Protein AF-A0A2R6PVJ3-F1 (afdb_monomer)

pLDDT: mean 70.74, std 14.56, range [31.2, 94.69]

Radius of gyration: 42.16 Å; Cα contacts (8 Å, |Δi|>4): 723; chains: 1; bounding box: 105×48×119 Å

Nearest PDB structures (foldseek):
  7abh-assembly1_u  TM=2.058E-01  e=2.935E-03  Homo sapiens
  7rdr-assembly1_A  TM=1.373E-01  e=9.254E-03  unidentified
  7z8s-assembly1_E  TM=1.487E-01  e=1.603E-01  Thermochaetoides thermophila
  2jkr-assembly1_B  TM=1.780E-01  e=6.552E-01  Homo sapiens

Secondary structure (DSSP, 8-state):
---------HHHHHHHHHHHS--SS--PPPHHHHHHHHHHHHH-HHHHHHHHHTS---S-HHHHHHHHHHHHHHHHTTS-HHHHHHHHHHHHHH-TTT--TTS--TT--SHHHHHHHHTTTS-HHHHHHHHHHHHHHHHHHHTTS---PPPHHHHHHHHHHHT-HHHHHHHHHHHHHTT-S-HHHHHHHHHHHHHHH-GGG--SS-TTSPPB-TTS-HHHHHHHHHHHHHHHHHHHHHGGG---PPPHHHHHHHHHHH-B-SSPPPHHHHHHHHHHHHH-HHHHHHHHHHT---SSHHHHHHHHHHHHHHHHTTS-HHHHHHHHHHHHHHSTTT--TT----TT-HHHHHHHTTTT--THHHHHHHHHHHHH-S--S---HHHHHHHHHHHHHHHHH-TT-HHHHHHHHHHHHHTTT-HHHHHHHHHHHHHHHHTS---SS---S--B-TTS-HHHHHHHHHHHHHHHHT--SS--SS--HHHHHHHHHHT-B-SSPPPHHHHHHHHHHHHH---HHHHHHHHHT-TTS-GGGHHHHHHHHHHHHHTT-SS---HHHHHHHHHHHHHHHTPPTT----SSHHHHHHHTTTSHHHHHHHHHHHHHHHHHT--GGG---HHHHHHHHHHHHHHHT-TTS--SHHHHHHHHHHHHHHHHHHHHHHHTT-THHHHHHHHHHHTT--TT-

Foldseek 3Di:
DDDPLPDDDVVLLVVLLVQLQDDPDQDARDPVSLVSLLVVCVSPVPVSLLSLLQHDFDLLQLVRQVSSLSSCLVSLVVDAQVSLFVSVVSNQVSHPNNDDPPDPPPDDPASLVVLQVCVVSYPLLRSLLSLVVNQLVVVVVCVVDPDPDRDPSLVSLLSSVLRDLVNLLSNLVSVLPVVRVDPLVSLVSLVSNQCSQPVPFDPDPDLQAQAANARPDLSNLQSLLLSLLSSLVVVLVVCPPPDDDDDVSNLSSLSSQLHDYPHDRDPSSLVSLLSCCVVPVQVSLLSLQLRQPDPLLQSSQQSNCVSCLSNLLVDQLVSNQNSVQNSQCNHPPLDDPVDDDDPPQLLVSCLVRVVSHYLCVLVSLLSNLVSCPPVPDDVDVVSLVSSLNSVLNSLLNDPVCPSVLPVLVVVLVVCLVPLLSLQLSLQSNVCSQVVDPQDSWDQQAQAAPARDDLSNLQSSLLSLLSSLVPDDLDDDPDPDRSVLSSLSSLLHDYPYDRDPSSLQSNLVVLVSDPCVLSVLRRLLVHPPDQLQCSLVSLLSSQVSVVVRDPDHCALVNLLVSLLVCCVPPPDDPPDDFDSALLRSCLSRVVPPSSSSSLSNSLSNCVVNVDDLVVCPPPRNVLSSLLSNLSNVLPVPRQDDPVSVVSVVVSVVCVVVNVVVCVVVVPCSNVVSVVVCVVVVRPPPD

Solvent-accessible surface area (backbone atoms only — not comparable to full-atom values): 39124 Å² total; per-residue (Å²): 132,86,84,75,80,73,77,87,52,70,66,58,54,53,48,52,41,56,69,66,66,67,61,104,56,98,66,83,74,52,72,66,56,52,51,49,52,37,53,42,41,75,73,39,44,69,63,48,43,55,46,62,18,66,47,88,67,64,86,55,52,43,62,42,47,38,51,54,50,57,70,41,48,74,48,57,73,75,52,56,58,69,56,50,46,50,45,56,44,47,38,51,76,50,32,77,77,74,57,60,97,85,59,96,64,94,74,74,89,47,58,28,58,52,38,44,76,40,46,88,53,48,42,33,82,58,51,29,49,55,55,48,52,40,44,53,52,54,53,70,70,47,76,84,56,96,63,93,68,73,59,70,59,50,56,36,50,37,55,20,35,49,77,32,53,69,41,37,38,30,34,44,52,39,57,68,66,64,71,61,89,56,68,52,57,60,44,54,54,50,52,49,33,50,42,69,49,31,62,94,75,62,84,67,97,66,76,66,48,49,44,67,41,78,70,57,50,72,67,40,48,46,40,51,32,46,37,49,18,51,57,49,39,55,54,55,63,70,40,76,83,55,100,67,82,86,53,69,51,56,52,41,44,49,26,56,65,64,32,48,54,92,64,82,79,49,71,55,30,50,50,28,50,32,50,43,44,69,76,40,36,56,64,48,22,35,50,55,11,56,17,37,76,49,90,54,48,32,61,46,48,30,51,48,51,61,69,40,43,74,40,49,69,75,49,56,61,61,54,38,51,48,24,56,41,35,24,52,58,39,18,55,88,72,47,55,98,84,57,88,74,57,90,81,48,47,40,57,51,49,61,78,43,55,90,52,58,32,85,54,51,35,56,50,45,48,53,46,55,53,68,53,49,76,78,88,67,81,89,52,69,68,63,56,52,34,48,45,43,49,54,23,32,30,57,63,54,41,93,79,41,63,61,54,51,58,50,49,58,58,53,42,63,74,29,58,95,37,46,58,59,37,41,30,44,52,36,46,42,51,27,43,70,63,78,46,97,59,67,63,63,72,60,62,46,53,46,80,50,59,84,51,54,68,50,52,48,45,41,54,36,42,49,36,26,52,58,56,62,73,65,65,97,70,86,60,101,62,78,52,58,45,60,56,30,29,51,34,55,68,57,34,42,50,86,62,79,80,48,71,67,24,51,53,40,51,32,55,48,58,75,69,50,87,62,60,63,60,57,53,48,22,58,60,51,48,82,89,58,66,70,78,53,48,48,67,49,49,41,54,46,51,51,55,49,58,79,49,41,92,78,64,84,46,58,68,58,54,49,53,49,46,45,52,48,42,59,69,78,68,50,57,95,86,68,90,60,61,93,50,62,29,41,45,41,61,77,38,58,88,38,73,64,46,52,44,46,49,41,49,50,52,42,42,48,64,67,66,62,67,54,78,86,74,53,85,62,64,61,63,58,50,26,48,50,45,36,49,50,65,54,64,74,40,89,86,66,62,86,44,79,67,40,49,55,52,47,50,47,53,49,47,52,49,52,53,51,51,52,52,35,62,73,67,69,43,67,62,60,58,54,49,51,50,58,42,54,76,69,72,59,75,88,76,122

Organism: NCBI:txid98765

Mean predicted aligned error: 17.52 Å

Sequence (685 aa):
MPSQVAKWEKWVSDAIIILLSFHDVPRPLSEVARKALRSCMDCSAEETLTIIASCHWPKDIPESLSHIFEILSDSFKLLDGEAVEHCISAVVQNHPGFCDDDSDHVRYHDLADILRIHSKQFPNNIIAPLILRHVVKHDSEQHQSPSGMLSTDIATVVRAVGDSDDFLEACLRNLSHNKLKDPSIIIKFTMQIIRNRAPEHMSSDSPSDIPKLDTISSAAWKAISDNIALVLIRKMEERKEESIAWEEWMKDAISIIIGFCDFPLPSRAEHALQLCMAIEPIVTSETIGMRNKLADVRQGLSHIFGRLQPSLTRLKPEFILRSIFTVLQTTSGLCNDNCKHGFPNLQELLRSHAQILPDVLPRVLMEQICRAYPWRGDPNHDTMSFYVQLISAAGVTDPDDKFLRVVVPDVLEQCKDKPTESMRLLLTLIQSCQKRNIPLSGLKHIINLRNVSIHVWEAIMNGAADILSGVTREGNDKQEQWAKDALIVLFSISYHRVPTKANSVLRRCIRSLNDWEFILEAMLSLKAIPMHLVCRRYLNVFERIRRVSSLRPRFNDVAQYCITFIKRDVCKPGCKHGSQLGDILSAHLLHTSCHRVVHLLVVSAKLDDISLSEIGHASILAEVLYAICSVISAPDWFASDWDRDLLAFSRSIFMATYFECAIAGVPILHYIYINLNLNGKTNVL

Structure (mmCIF, N/CA/C/O backbone):
data_AF-A0A2R6PVJ3-F1
#
_entry.id   AF-A0A2R6PVJ3-F1
#
loop_
_atom_site.group_PDB
_atom_site.id
_atom_site.type_symbol
_atom_site.label_atom_id
_atom_site.label_alt_id
_atom_site.label_comp_id
_atom_site.label_asym_id
_atom_site.label_entity_id
_atom_site.label_seq_id
_atom_site.pdbx_PDB_ins_code
_atom_site.Cartn_x
_atom_site.Cartn_y
_atom_site.Cartn_z
_atom_site.occupancy
_atom_site.B_iso_or_equiv
_atom_site.auth_seq_id
_atom_site.auth_comp_id
_atom_site.auth_asym_id
_atom_site.auth_atom_id
_atom_site.pdbx_PDB_model_num
ATOM 1 N N . MET A 1 1 ? -30.161 21.530 60.101 1.00 31.53 1 MET A N 1
ATOM 2 C CA . MET A 1 1 ? -31.167 21.013 61.055 1.00 31.53 1 MET A CA 1
ATOM 3 C C . MET A 1 1 ? -30.552 19.825 61.777 1.00 31.53 1 MET A C 1
ATOM 5 O O . MET A 1 1 ? -29.837 19.088 61.112 1.00 31.53 1 MET A O 1
ATOM 9 N N . PRO A 1 2 ? -30.732 19.675 63.098 1.00 31.28 2 PRO A N 1
ATOM 10 C CA . PRO A 1 2 ? -30.128 18.576 63.844 1.00 31.28 2 PRO A CA 1
ATOM 11 C C . PRO A 1 2 ? -30.808 17.248 63.483 1.00 31.28 2 PRO A C 1
ATOM 13 O O . PRO A 1 2 ? -32.034 17.155 63.460 1.00 31.28 2 PRO A O 1
ATOM 16 N N . SER A 1 3 ? -29.986 16.248 63.171 1.00 34.22 3 SER A N 1
ATOM 17 C CA . SER A 1 3 ? -30.340 14.884 62.790 1.00 34.22 3 SER A CA 1
ATOM 18 C C . SER A 1 3 ? -30.925 14.106 63.972 1.00 34.22 3 SER A C 1
ATOM 20 O O . SER A 1 3 ? -30.204 13.537 64.790 1.00 34.22 3 SER A O 1
ATOM 22 N N . GLN A 1 4 ? -32.253 14.046 64.055 1.00 37.09 4 GLN A N 1
ATOM 23 C CA . GLN A 1 4 ? -32.904 12.905 64.692 1.00 37.09 4 GLN A CA 1
ATOM 24 C C . GLN A 1 4 ? -32.817 11.738 63.707 1.00 37.09 4 GLN A C 1
ATOM 26 O O . GLN A 1 4 ? -33.537 11.718 62.713 1.00 37.09 4 GLN A O 1
ATOM 31 N N . VAL A 1 5 ? -31.915 10.790 63.963 1.00 40.31 5 VAL A N 1
ATOM 32 C CA . VAL A 1 5 ? -31.974 9.467 63.331 1.00 40.31 5 VAL A CA 1
ATOM 33 C C . VAL A 1 5 ? -33.271 8.835 63.828 1.00 40.31 5 VAL A C 1
ATOM 35 O O . VAL A 1 5 ? -33.373 8.448 64.995 1.00 40.31 5 VAL A O 1
ATOM 38 N N . ALA A 1 6 ? -34.309 8.861 62.992 1.00 49.53 6 ALA A N 1
ATOM 39 C CA . ALA A 1 6 ? -35.572 8.210 63.292 1.00 49.53 6 ALA A CA 1
ATOM 40 C C . ALA A 1 6 ? -35.282 6.724 63.518 1.00 49.53 6 ALA A C 1
ATOM 42 O O . ALA A 1 6 ? -34.668 6.072 62.679 1.00 49.53 6 ALA A O 1
ATOM 43 N N . LYS A 1 7 ? -35.670 6.206 64.685 1.00 55.56 7 LYS A N 1
ATOM 44 C CA . LYS A 1 7 ? -35.554 4.782 65.000 1.00 55.56 7 LYS A CA 1
ATOM 45 C C . LYS A 1 7 ? -36.329 4.008 63.935 1.00 55.56 7 LYS A C 1
ATOM 47 O O . LYS A 1 7 ? -37.516 4.268 63.767 1.00 55.56 7 LYS A O 1
ATOM 52 N N . TRP A 1 8 ? -35.674 3.088 63.236 1.00 69.69 8 TRP A N 1
ATOM 53 C CA . TRP A 1 8 ? -36.329 2.243 62.247 1.00 69.69 8 TRP A CA 1
ATOM 54 C C . TRP A 1 8 ? -37.403 1.387 62.924 1.00 69.69 8 TRP A C 1
ATOM 56 O O . TRP A 1 8 ? -37.113 0.545 63.778 1.00 69.69 8 TRP A O 1
ATOM 66 N N . GLU A 1 9 ? -38.670 1.657 62.623 1.00 76.56 9 GLU A N 1
ATOM 67 C CA . GLU A 1 9 ? -39.790 0.983 63.271 1.00 76.56 9 GLU A CA 1
ATOM 68 C C . GLU A 1 9 ? -40.158 -0.288 62.500 1.00 76.56 9 GLU A C 1
ATOM 70 O O . GLU A 1 9 ? -40.256 -0.286 61.277 1.00 76.56 9 GLU A O 1
ATOM 75 N N . LYS A 1 10 ? -40.411 -1.387 63.220 1.00 77.00 10 LYS A N 1
ATOM 76 C CA . LYS A 1 10 ? -40.691 -2.715 62.643 1.00 77.00 10 LYS A CA 1
ATOM 77 C C . LYS A 1 10 ? -41.786 -2.714 61.563 1.00 77.00 10 LYS A C 1
ATOM 79 O O . LYS A 1 10 ? -41.689 -3.466 60.600 1.00 77.00 10 LYS A O 1
ATOM 84 N N . TRP A 1 11 ? -42.799 -1.855 61.693 1.00 79.62 11 TRP A N 1
ATOM 85 C CA . TRP A 1 11 ? -43.876 -1.758 60.703 1.00 79.62 11 TRP A CA 1
ATOM 86 C C . TRP A 1 11 ? -43.388 -1.246 59.340 1.00 79.62 11 TRP A C 1
ATOM 88 O O . TRP A 1 11 ? -43.996 -1.582 58.330 1.00 79.62 11 TRP A O 1
ATOM 98 N N . VAL A 1 12 ? -42.300 -0.463 59.294 1.00 77.50 12 VAL A N 1
ATOM 99 C CA . VAL A 1 12 ? -41.666 -0.013 58.044 1.00 77.50 12 VAL A CA 1
ATOM 100 C C . VAL A 1 12 ? -41.084 -1.219 57.316 1.00 77.50 12 VAL A C 1
ATOM 102 O O . VAL A 1 12 ? -41.306 -1.375 56.117 1.00 77.50 12 VAL A O 1
ATOM 105 N N . SER A 1 13 ? -40.424 -2.119 58.049 1.00 75.50 13 SER A N 1
ATOM 106 C CA . SER A 1 13 ? -39.926 -3.382 57.502 1.00 75.50 13 SER A CA 1
ATOM 107 C C . SER A 1 13 ? -41.052 -4.267 56.983 1.00 75.50 13 SER A C 1
ATOM 109 O O . SER A 1 13 ? -40.991 -4.724 55.845 1.00 75.50 13 SER A O 1
ATOM 111 N N . ASP A 1 14 ? -42.112 -4.445 57.772 1.00 76.44 14 ASP A N 1
ATOM 112 C CA . ASP A 1 14 ? -43.273 -5.238 57.363 1.00 76.44 14 ASP A CA 1
ATOM 113 C C . ASP A 1 14 ? -43.958 -4.625 56.124 1.00 76.44 14 ASP A C 1
ATOM 115 O O . ASP A 1 14 ? -44.363 -5.346 55.214 1.00 76.44 14 ASP A O 1
ATOM 119 N N . ALA A 1 15 ? -44.038 -3.293 56.035 1.00 77.75 15 ALA A N 1
ATOM 120 C CA . ALA A 1 15 ? -44.601 -2.590 54.885 1.00 77.75 15 ALA A CA 1
ATOM 121 C C . ALA A 1 15 ? -43.747 -2.747 53.618 1.00 77.75 15 ALA A C 1
ATOM 123 O O . ALA A 1 15 ? -44.306 -2.974 52.548 1.00 77.75 15 ALA A O 1
ATOM 124 N N . ILE A 1 16 ? -42.415 -2.668 53.724 1.00 74.38 16 ILE A N 1
ATOM 125 C CA . ILE A 1 16 ? -41.496 -2.931 52.604 1.00 74.38 16 ILE A CA 1
ATOM 126 C C . ILE A 1 16 ? -41.661 -4.372 52.120 1.00 74.38 16 ILE A C 1
ATOM 128 O O . ILE A 1 16 ? -41.838 -4.589 50.923 1.00 74.38 16 ILE A O 1
ATOM 132 N N . ILE A 1 17 ? -41.684 -5.340 53.041 1.00 73.12 17 ILE A N 1
ATOM 133 C CA . ILE A 1 17 ? -41.904 -6.751 52.708 1.00 73.12 17 ILE A CA 1
ATOM 134 C C . ILE A 1 17 ? -43.236 -6.900 51.979 1.00 73.12 17 ILE A C 1
ATOM 136 O O . ILE A 1 17 ? -43.260 -7.467 50.897 1.00 73.12 17 ILE A O 1
ATOM 140 N N . ILE A 1 18 ? -44.334 -6.340 52.491 1.00 72.88 18 ILE A N 1
ATOM 141 C CA . ILE A 1 18 ? -45.651 -6.418 51.839 1.00 72.88 18 ILE A CA 1
ATOM 142 C C . ILE A 1 18 ? -45.632 -5.778 50.445 1.00 72.88 18 ILE A C 1
ATOM 144 O O . ILE A 1 18 ? -46.196 -6.343 49.513 1.00 72.88 18 ILE A O 1
ATOM 148 N N . LEU A 1 19 ? -44.974 -4.629 50.277 1.00 70.62 19 LEU A N 1
ATOM 149 C CA . LEU A 1 19 ? -44.861 -3.952 48.981 1.00 70.62 19 LEU A CA 1
ATOM 150 C C . LEU A 1 19 ? -44.101 -4.784 47.938 1.00 70.62 19 LEU A C 1
ATOM 152 O O . LEU A 1 19 ? -44.368 -4.630 46.749 1.00 70.62 19 LEU A O 1
ATOM 156 N N . LEU A 1 20 ? -43.182 -5.645 48.380 1.00 68.00 20 LEU A N 1
ATOM 157 C CA . LEU A 1 20 ? -42.329 -6.479 47.529 1.00 68.00 20 LEU A CA 1
ATOM 158 C C . LEU A 1 20 ? -42.817 -7.933 47.404 1.00 68.00 20 LEU A C 1
ATOM 160 O O . LEU A 1 20 ? -42.495 -8.602 46.431 1.00 68.00 20 LEU A O 1
ATOM 164 N N . SER A 1 21 ? -43.624 -8.415 48.355 1.00 63.06 21 SER A N 1
ATOM 165 C CA . SER A 1 21 ? -44.117 -9.804 48.434 1.00 63.06 21 SER A CA 1
ATOM 166 C C . SER A 1 21 ? -45.292 -10.096 47.497 1.00 63.06 21 SER A C 1
ATOM 168 O O . SER A 1 21 ? -45.745 -11.235 47.407 1.00 63.06 21 SER A O 1
ATOM 170 N N . PHE A 1 22 ? -45.822 -9.086 46.807 1.00 51.44 22 PHE A N 1
ATOM 171 C CA . PHE A 1 22 ? -46.859 -9.271 45.800 1.00 51.44 22 PHE A CA 1
ATOM 172 C C . PHE A 1 22 ? -46.221 -9.226 44.414 1.00 51.44 22 PHE A C 1
ATOM 174 O O . PHE A 1 22 ? -45.950 -8.142 43.913 1.00 51.44 22 PHE A O 1
ATOM 181 N N . HIS A 1 23 ? -46.013 -10.389 43.789 1.00 50.25 23 HIS A N 1
ATOM 182 C CA . HIS A 1 23 ? -46.689 -10.768 42.542 1.00 50.25 23 HIS A CA 1
ATOM 183 C C . HIS A 1 23 ? -46.014 -11.976 41.855 1.00 50.25 23 HIS A C 1
ATOM 185 O O . HIS A 1 23 ? -44.868 -11.895 41.435 1.00 50.25 23 HIS A O 1
ATOM 191 N N . ASP A 1 24 ? -46.796 -13.025 41.567 1.00 44.06 24 ASP A N 1
ATOM 192 C CA . ASP A 1 24 ? -46.465 -14.090 40.592 1.00 44.06 24 ASP A CA 1
ATOM 193 C C . ASP A 1 24 ? -46.404 -13.582 39.127 1.00 44.06 24 ASP A C 1
ATOM 195 O O . ASP A 1 24 ? -46.290 -14.361 38.183 1.00 44.06 24 ASP A O 1
ATOM 199 N N . VAL A 1 25 ? -46.545 -12.268 38.906 1.00 44.53 25 VAL A N 1
ATOM 200 C CA . VAL A 1 25 ? -46.513 -11.609 37.594 1.00 44.53 25 VAL A CA 1
ATOM 201 C C . VAL A 1 25 ? -45.829 -10.248 37.751 1.00 44.53 25 VAL A C 1
ATOM 203 O O . VAL A 1 25 ? -46.366 -9.406 38.472 1.00 44.53 25 VAL A O 1
ATOM 206 N N . PRO A 1 26 ? -44.718 -9.959 37.057 1.00 51.25 26 PRO A N 1
ATOM 207 C CA . PRO A 1 26 ? -44.005 -8.697 37.214 1.00 51.25 26 PRO A CA 1
ATOM 208 C C . PRO A 1 26 ? -44.908 -7.541 36.767 1.00 51.25 26 PRO A C 1
ATOM 210 O O . PRO A 1 26 ? -45.133 -7.311 35.578 1.00 51.25 26 PRO A O 1
ATOM 213 N N . ARG A 1 27 ? -45.479 -6.813 37.731 1.00 54.78 27 ARG A N 1
ATOM 214 C CA . ARG A 1 27 ? -46.152 -5.535 37.491 1.00 54.78 27 ARG A CA 1
ATOM 215 C C . ARG A 1 27 ? -45.259 -4.425 38.033 1.00 54.78 27 ARG A C 1
ATOM 217 O O . ARG A 1 27 ? -44.761 -4.551 39.148 1.00 54.78 27 ARG A O 1
ATOM 224 N N . PRO A 1 28 ? -45.063 -3.326 37.288 1.00 56.66 28 PRO A N 1
ATOM 225 C CA . PRO A 1 28 ? -44.316 -2.190 37.804 1.00 56.66 28 PRO A CA 1
ATOM 226 C C . PRO A 1 28 ? -45.012 -1.638 39.053 1.00 56.66 28 PRO A C 1
ATOM 228 O O . PRO A 1 28 ? -46.231 -1.443 39.060 1.00 56.66 28 PRO A O 1
ATOM 231 N N . LEU A 1 29 ? -44.234 -1.375 40.106 1.00 63.34 29 LEU A N 1
ATOM 232 C CA . LEU A 1 29 ? -44.737 -0.769 41.337 1.00 63.34 29 LEU A CA 1
ATOM 233 C C . LEU A 1 29 ? -45.501 0.526 41.041 1.00 63.34 29 LEU A C 1
ATOM 235 O O . LEU A 1 29 ? -45.068 1.370 40.240 1.00 63.34 29 LEU A O 1
ATOM 239 N N . SER A 1 30 ? -46.615 0.714 41.754 1.00 70.56 30 SER A N 1
ATOM 240 C CA . SER A 1 30 ? -47.356 1.974 41.714 1.00 70.56 30 SER A CA 1
ATOM 241 C C . SER A 1 30 ? -46.437 3.151 42.063 1.00 70.56 30 SER A C 1
ATOM 243 O O . SER A 1 30 ? -45.495 3.020 42.845 1.00 70.56 30 SER A O 1
ATOM 245 N N . GLU A 1 31 ? -46.716 4.329 41.505 1.00 65.25 31 GLU A N 1
ATOM 246 C CA . GLU A 1 31 ? -45.951 5.553 41.797 1.00 65.25 31 GLU A CA 1
ATOM 247 C C . GLU A 1 31 ? -45.896 5.858 43.306 1.00 65.25 31 GLU A C 1
ATOM 249 O O . GLU A 1 31 ? -44.899 6.366 43.812 1.00 65.25 31 GLU A O 1
ATOM 254 N N . VAL A 1 32 ? -46.953 5.497 44.041 1.00 71.56 32 VAL A N 1
ATOM 255 C CA . VAL A 1 32 ? -47.035 5.653 45.499 1.00 71.56 32 VAL A CA 1
ATOM 256 C C . VAL A 1 32 ? -46.064 4.711 46.209 1.00 71.56 32 VAL A C 1
ATOM 258 O O . VAL A 1 32 ? -45.323 5.153 47.082 1.00 71.56 32 VAL A O 1
ATOM 261 N N . ALA A 1 33 ? -46.012 3.442 45.800 1.00 70.12 33 ALA A N 1
ATOM 262 C CA . ALA A 1 33 ? -45.075 2.468 46.354 1.00 70.12 33 ALA A CA 1
ATOM 263 C C . ALA A 1 33 ? -43.615 2.831 46.041 1.00 70.12 33 ALA A C 1
ATOM 265 O O . ALA A 1 33 ? -42.765 2.761 46.925 1.00 70.12 33 ALA A O 1
ATOM 266 N N . ARG A 1 34 ? -43.331 3.311 44.820 1.00 66.62 34 ARG A N 1
ATOM 267 C CA . ARG A 1 34 ? -41.997 3.818 44.450 1.00 66.62 34 ARG A CA 1
ATOM 268 C C . ARG A 1 34 ? -41.584 5.021 45.299 1.00 66.62 34 ARG A C 1
ATOM 270 O O . ARG A 1 34 ? -40.443 5.080 45.745 1.00 66.62 34 ARG A O 1
ATOM 277 N N . LYS A 1 35 ? -42.498 5.958 45.576 1.00 69.69 35 LYS A N 1
ATOM 278 C CA . LYS A 1 35 ? -42.229 7.089 46.484 1.00 69.69 35 LYS A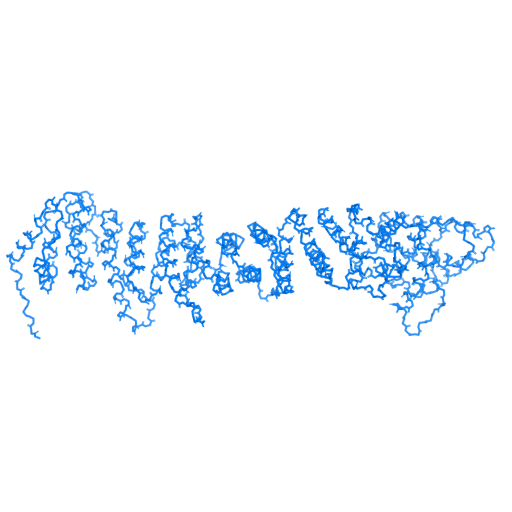 CA 1
ATOM 279 C C . LYS A 1 35 ? -42.013 6.650 47.930 1.00 69.69 35 LYS A C 1
ATOM 281 O O . LYS A 1 35 ? -41.118 7.185 48.570 1.00 69.69 35 LYS A O 1
ATOM 286 N N . ALA A 1 36 ? -42.787 5.685 48.424 1.00 74.06 36 ALA A N 1
ATOM 287 C CA . ALA A 1 36 ? -42.627 5.154 49.776 1.00 74.06 36 ALA A CA 1
ATOM 288 C C . ALA A 1 36 ? -41.264 4.469 49.950 1.00 74.06 36 ALA A C 1
ATOM 290 O O . ALA A 1 36 ? -40.522 4.820 50.860 1.00 74.06 36 ALA A O 1
ATOM 291 N N . LEU A 1 37 ? -40.890 3.582 49.019 1.00 70.94 37 LEU A N 1
ATOM 292 C CA . LEU A 1 37 ? -39.567 2.953 48.997 1.00 70.94 37 LEU A CA 1
ATOM 293 C C . LEU A 1 37 ? -38.446 3.987 48.885 1.00 70.94 37 LEU A C 1
ATOM 295 O O . LEU A 1 37 ? -37.437 3.862 49.568 1.00 70.94 37 LEU A O 1
ATOM 299 N N . ARG A 1 38 ? -38.627 5.039 48.078 1.00 68.19 38 ARG A N 1
ATOM 300 C CA . ARG A 1 38 ? -37.664 6.143 47.997 1.00 68.19 38 ARG A CA 1
ATOM 301 C C . ARG A 1 38 ? -37.495 6.851 49.342 1.00 68.19 38 ARG A C 1
ATOM 303 O O . ARG A 1 38 ? -36.370 7.027 49.777 1.00 68.19 38 ARG A O 1
ATOM 310 N N . SER A 1 39 ? -38.587 7.199 50.020 1.00 73.19 39 SER A N 1
ATOM 311 C CA . SER A 1 39 ? -38.513 7.818 51.348 1.00 73.19 39 SER A CA 1
ATOM 312 C C . SER A 1 39 ? -37.879 6.897 52.394 1.00 73.19 39 SER A C 1
ATOM 314 O O . SER A 1 39 ? -37.143 7.381 53.244 1.00 73.19 39 SER A O 1
ATOM 316 N N . CYS A 1 40 ? -38.105 5.583 52.316 1.00 76.31 40 CYS A N 1
ATOM 317 C CA . CYS A 1 40 ? -37.413 4.601 53.153 1.00 76.31 40 CYS A CA 1
ATOM 318 C C . CYS A 1 40 ? -35.897 4.599 52.895 1.00 76.31 40 CYS A C 1
ATOM 320 O O . CYS A 1 40 ? -35.125 4.698 53.847 1.00 76.31 40 CYS A O 1
ATOM 322 N N . MET A 1 41 ? -35.482 4.584 51.623 1.00 70.56 41 MET A N 1
ATOM 323 C CA . MET A 1 41 ? -34.072 4.669 51.226 1.00 70.56 41 MET A CA 1
ATOM 324 C C . MET A 1 41 ? -33.411 5.984 51.671 1.00 70.56 41 MET A C 1
ATOM 326 O O . MET A 1 41 ? -32.267 5.959 52.112 1.00 70.56 41 MET A O 1
ATOM 330 N N . ASP A 1 42 ? -34.132 7.110 51.605 1.00 67.75 42 ASP A N 1
ATOM 331 C CA . ASP A 1 42 ? -33.655 8.418 52.081 1.00 67.75 42 ASP A CA 1
ATOM 332 C C . ASP A 1 42 ? -33.506 8.459 53.618 1.00 67.75 42 ASP A C 1
ATOM 334 O O . ASP A 1 42 ? -32.692 9.218 54.144 1.00 67.75 42 ASP A O 1
ATOM 338 N N . CYS A 1 43 ? -34.298 7.665 54.350 1.00 74.69 43 CYS A N 1
ATOM 339 C CA . CYS A 1 43 ? -34.222 7.564 55.809 1.00 74.69 43 CYS A CA 1
ATOM 340 C C . CYS A 1 43 ? -33.101 6.630 56.283 1.00 74.69 43 CYS A C 1
ATOM 342 O O . CYS A 1 43 ? -32.371 6.988 57.204 1.00 74.69 43 CYS A O 1
ATOM 344 N N . SER A 1 44 ? -32.995 5.437 55.694 1.00 74.38 44 SER A N 1
ATOM 345 C CA . SER A 1 44 ? -31.962 4.445 56.010 1.00 74.38 44 SER A CA 1
ATOM 346 C C . SER A 1 44 ? -31.832 3.453 54.857 1.00 74.38 44 SER A C 1
ATOM 348 O O . SER A 1 44 ? -32.605 2.496 54.737 1.00 74.38 44 SER A O 1
ATOM 350 N N . ALA A 1 45 ? -30.861 3.696 53.975 1.00 66.50 45 ALA A N 1
ATOM 351 C CA . ALA A 1 45 ? -30.591 2.823 52.839 1.00 66.50 45 ALA A CA 1
ATOM 352 C C . ALA A 1 45 ? -30.240 1.402 53.312 1.00 66.50 45 ALA A C 1
ATOM 354 O O . ALA A 1 45 ? -30.867 0.446 52.869 1.00 66.50 45 ALA A O 1
ATOM 355 N N . GLU A 1 46 ? -29.309 1.268 54.259 1.00 65.88 46 GLU A N 1
ATOM 356 C CA . GLU A 1 46 ? -28.812 -0.017 54.774 1.00 65.88 46 GLU A CA 1
ATOM 357 C C . GLU A 1 46 ? -29.935 -0.916 55.325 1.00 65.88 46 GLU A C 1
ATOM 359 O O . GLU A 1 46 ? -30.060 -2.079 54.928 1.00 65.88 46 GLU A O 1
ATOM 364 N N . GLU A 1 47 ? -30.813 -0.374 56.177 1.00 72.38 47 GLU A N 1
ATOM 365 C CA . GLU A 1 47 ? -31.928 -1.140 56.748 1.00 72.38 47 GLU A CA 1
ATOM 366 C C . GLU A 1 47 ? -32.958 -1.502 55.673 1.00 72.38 47 GLU A C 1
ATOM 368 O O . GLU A 1 47 ? -33.350 -2.666 55.573 1.00 72.38 47 GLU A O 1
ATOM 373 N N . THR A 1 48 ? -33.341 -0.545 54.815 1.00 73.81 48 THR A N 1
ATOM 374 C CA . THR A 1 48 ? -34.279 -0.784 53.701 1.00 73.81 48 THR A CA 1
ATOM 375 C C . THR A 1 48 ? -33.795 -1.925 52.806 1.00 73.81 48 THR A C 1
ATOM 377 O O . THR A 1 48 ? -34.572 -2.809 52.444 1.00 73.81 48 THR A O 1
ATOM 380 N N . LEU A 1 49 ? -32.504 -1.933 52.472 1.00 66.69 49 LEU A N 1
ATOM 381 C CA . LEU A 1 49 ? -31.884 -2.929 51.600 1.00 66.69 49 LEU A CA 1
ATOM 382 C C . LEU A 1 49 ? -31.770 -4.292 52.260 1.00 66.69 49 LEU A C 1
ATOM 384 O O . LEU A 1 49 ? -32.056 -5.289 51.609 1.00 66.69 49 LEU A O 1
ATOM 388 N N . THR A 1 50 ? -31.417 -4.344 53.543 1.00 67.94 50 THR A N 1
ATOM 389 C CA . THR A 1 50 ? -31.392 -5.597 54.312 1.00 67.94 50 THR A CA 1
ATOM 390 C C . THR A 1 50 ? -32.777 -6.258 54.318 1.00 67.94 50 THR A C 1
ATOM 392 O O . THR A 1 50 ? -32.913 -7.479 54.211 1.00 67.94 50 THR A O 1
ATOM 395 N N . ILE A 1 51 ? -33.838 -5.448 54.374 1.00 74.56 51 ILE A N 1
ATOM 396 C CA . ILE A 1 51 ? -35.225 -5.923 54.323 1.00 74.56 51 ILE A CA 1
ATOM 397 C C . ILE A 1 51 ? -35.601 -6.396 52.914 1.00 74.56 51 ILE A C 1
ATOM 399 O O . ILE A 1 51 ? -36.182 -7.468 52.767 1.00 74.56 51 ILE A O 1
ATOM 403 N N . ILE A 1 52 ? -35.233 -5.649 51.869 1.00 70.94 52 ILE A N 1
ATOM 404 C CA . ILE A 1 52 ? -35.428 -6.077 50.472 1.00 70.94 52 ILE A CA 1
ATOM 405 C C . ILE A 1 52 ? -34.714 -7.412 50.217 1.00 70.94 52 ILE A C 1
ATOM 407 O O . ILE A 1 52 ? -35.282 -8.332 49.630 1.00 70.94 52 ILE A O 1
ATOM 411 N N . ALA A 1 53 ? -33.475 -7.530 50.684 1.00 61.12 53 ALA A N 1
ATOM 412 C CA . ALA A 1 53 ? -32.632 -8.692 50.464 1.00 61.12 53 ALA A CA 1
ATOM 413 C C . ALA A 1 53 ? -33.131 -9.941 51.218 1.00 61.12 53 ALA A C 1
ATOM 415 O O . ALA A 1 53 ? -32.905 -11.055 50.761 1.00 61.12 53 ALA A O 1
ATOM 416 N N . SER A 1 54 ? -33.866 -9.761 52.323 1.00 65.75 54 SER A N 1
ATOM 417 C CA . SER A 1 54 ? -34.480 -10.846 53.107 1.00 65.75 54 SER A CA 1
ATOM 418 C C . SER A 1 54 ? -35.902 -11.229 52.667 1.00 65.75 54 SER A C 1
ATOM 420 O O . SER A 1 54 ? -36.495 -12.156 53.230 1.00 65.75 54 SER A O 1
ATOM 422 N N . CYS A 1 55 ? -36.467 -10.556 51.657 1.00 68.12 55 CYS A N 1
ATOM 423 C CA . CYS A 1 55 ? -37.760 -10.934 51.087 1.00 68.12 55 CYS A CA 1
ATOM 424 C C . CYS A 1 55 ? -37.692 -12.318 50.410 1.00 68.12 55 CYS A C 1
ATOM 426 O O . CYS A 1 55 ? -36.667 -12.718 49.861 1.00 68.12 55 CYS A O 1
ATOM 428 N N . HIS A 1 56 ? -38.796 -13.072 50.448 1.00 60.69 56 HIS A N 1
ATOM 429 C CA . HIS A 1 56 ? -38.898 -14.348 49.735 1.00 60.69 56 HIS A CA 1
ATOM 430 C C . HIS A 1 56 ? -39.114 -14.098 48.242 1.00 60.69 56 HIS A C 1
ATOM 432 O O . HIS A 1 56 ? -40.186 -13.652 47.835 1.00 60.69 56 HIS A O 1
ATOM 438 N N . TRP A 1 57 ? -38.103 -14.417 47.439 1.00 63.66 57 TRP A N 1
ATOM 439 C CA . TRP A 1 57 ? -38.128 -14.243 45.990 1.00 63.66 57 TRP A CA 1
ATOM 440 C C . TRP A 1 57 ? -38.408 -15.570 45.259 1.00 63.66 57 TRP A C 1
ATOM 442 O O . TRP A 1 57 ? -38.075 -16.642 45.778 1.00 63.66 57 TRP A O 1
ATOM 452 N N . PRO A 1 58 ? -39.021 -15.534 44.061 1.00 60.16 58 PRO A N 1
ATOM 453 C CA . PRO A 1 58 ? -39.186 -16.709 43.206 1.00 60.16 58 PRO A CA 1
ATOM 454 C C . PRO A 1 58 ? -37.862 -17.447 42.951 1.00 60.16 58 PRO A C 1
ATOM 456 O O . PRO A 1 58 ? -36.799 -16.832 42.868 1.00 60.16 58 PRO A O 1
ATOM 459 N N . LYS A 1 59 ? -37.932 -18.775 42.772 1.00 57.34 59 LYS A N 1
ATOM 460 C CA . LYS A 1 59 ? -36.753 -19.640 42.556 1.00 57.34 59 LYS A CA 1
ATOM 461 C C . LYS A 1 59 ? -35.971 -19.335 41.270 1.00 57.34 59 LYS A C 1
ATOM 463 O O . LYS A 1 59 ? -34.828 -19.770 41.165 1.00 57.34 59 LYS A O 1
ATOM 468 N N . ASP A 1 60 ? -36.564 -18.630 40.307 1.00 63.56 60 ASP A N 1
ATOM 469 C CA . ASP A 1 60 ? -35.875 -18.238 39.076 1.00 63.56 60 ASP A CA 1
ATOM 470 C C . ASP A 1 60 ? -35.042 -16.966 39.307 1.00 63.56 60 ASP A C 1
ATOM 472 O O . ASP A 1 60 ? -35.541 -15.839 39.306 1.00 63.56 60 ASP A O 1
ATOM 476 N N . ILE A 1 61 ? -33.756 -17.173 39.591 1.00 63.28 61 ILE A N 1
ATOM 477 C CA . ILE A 1 61 ? -32.813 -16.154 40.070 1.00 63.28 61 ILE A CA 1
ATOM 478 C C . ILE A 1 61 ? -32.718 -14.924 39.143 1.00 63.28 61 ILE A C 1
ATOM 480 O O . ILE A 1 61 ? -32.781 -13.802 39.655 1.00 63.28 61 ILE A O 1
ATOM 484 N N . PRO A 1 62 ? -32.592 -15.063 37.805 1.00 62.66 62 PRO A N 1
ATOM 485 C CA . PRO A 1 62 ? -32.421 -13.912 36.921 1.00 62.66 62 PRO A CA 1
ATOM 486 C C . PRO A 1 62 ? -33.679 -13.041 36.813 1.00 62.66 62 PRO A C 1
ATOM 488 O O . PRO A 1 62 ? -33.562 -11.816 36.743 1.00 62.66 62 PRO A O 1
ATOM 491 N N . GLU A 1 63 ? -34.881 -13.632 36.825 1.00 65.38 63 GLU A N 1
ATOM 492 C CA . GLU A 1 63 ? -36.146 -12.878 36.790 1.00 65.38 63 GLU A CA 1
ATOM 493 C C . GLU A 1 63 ? -36.390 -12.137 38.109 1.00 65.38 63 GLU A C 1
ATOM 495 O O . GLU A 1 63 ? -36.710 -10.945 38.095 1.00 65.38 63 GLU A O 1
ATOM 500 N N . SER A 1 64 ? -36.148 -12.803 39.243 1.00 65.94 64 SER A N 1
ATOM 501 C CA . SER A 1 64 ? -36.236 -12.204 40.579 1.00 65.94 64 SER A CA 1
ATOM 502 C C . SER A 1 64 ? -35.298 -11.005 40.723 1.00 65.94 64 SER A C 1
ATOM 504 O O . SER A 1 64 ? -35.728 -9.918 41.113 1.00 65.94 64 SER A O 1
ATOM 506 N N . LEU A 1 65 ? -34.029 -11.152 40.327 1.00 66.88 65 LEU A N 1
ATOM 507 C CA . LEU A 1 65 ? -33.084 -10.038 40.341 1.00 66.88 65 LEU A CA 1
ATOM 508 C C . LEU A 1 65 ? -33.465 -8.924 39.367 1.00 66.88 65 LEU A C 1
ATOM 510 O O . LEU A 1 65 ? -33.342 -7.751 39.721 1.00 66.88 65 LEU A O 1
ATOM 514 N N . SER A 1 66 ? -33.920 -9.262 38.155 1.00 69.06 66 SER A N 1
ATOM 515 C CA . SER A 1 66 ? -34.383 -8.261 37.183 1.00 69.06 66 SER A CA 1
ATOM 516 C C . SER A 1 66 ? -35.454 -7.379 37.803 1.00 69.06 66 SER A C 1
ATOM 518 O O . SER A 1 66 ? -35.354 -6.155 37.751 1.00 69.06 66 SER A O 1
ATOM 520 N N . HIS A 1 67 ? -36.426 -8.002 38.468 1.00 68.31 67 HIS A N 1
ATOM 521 C CA . HIS A 1 67 ? -37.526 -7.300 39.104 1.00 68.31 67 HIS A CA 1
ATOM 522 C C . HIS A 1 67 ? -37.064 -6.413 40.270 1.00 68.31 67 HIS A C 1
ATOM 524 O O . HIS A 1 67 ? -37.438 -5.241 40.328 1.00 68.31 67 HIS A O 1
ATOM 530 N N . ILE A 1 68 ? -36.200 -6.927 41.156 1.00 69.94 68 ILE A N 1
ATOM 531 C CA . ILE A 1 68 ? -35.635 -6.163 42.283 1.00 69.94 68 ILE A CA 1
ATOM 532 C C . ILE A 1 68 ? -34.873 -4.934 41.775 1.00 69.94 68 ILE A C 1
ATOM 534 O O . ILE A 1 68 ? -35.131 -3.810 42.209 1.00 69.94 68 ILE A O 1
ATOM 538 N N . PHE A 1 69 ? -33.948 -5.119 40.832 1.00 71.81 69 PHE A N 1
ATOM 539 C CA . PHE A 1 69 ? -33.131 -4.017 40.328 1.00 71.81 69 PHE A CA 1
ATOM 540 C C . PHE A 1 69 ? -33.936 -3.032 39.464 1.00 71.81 69 PHE A C 1
ATOM 542 O O . PHE A 1 69 ? -33.629 -1.840 39.474 1.00 71.81 69 PHE A O 1
ATOM 549 N N . GLU A 1 70 ? -34.991 -3.471 38.767 1.00 69.94 70 GLU A N 1
ATOM 550 C CA . GLU A 1 70 ? -35.950 -2.577 38.098 1.00 69.94 70 GLU A CA 1
ATOM 551 C C . GLU A 1 70 ? -36.707 -1.702 39.094 1.00 69.94 70 GLU A C 1
ATOM 553 O O . GLU A 1 70 ? -36.780 -0.484 38.915 1.00 69.94 70 GLU A O 1
ATOM 558 N N . ILE A 1 71 ? -37.233 -2.307 40.161 1.00 67.50 71 ILE A N 1
ATOM 559 C CA . ILE A 1 71 ? -37.938 -1.611 41.241 1.00 67.50 71 ILE A CA 1
ATOM 560 C C . ILE A 1 71 ? -37.045 -0.539 41.867 1.00 67.50 71 ILE A C 1
ATOM 562 O O . ILE A 1 71 ? -37.471 0.600 42.075 1.00 67.50 71 ILE A O 1
ATOM 566 N N . LEU A 1 72 ? -35.797 -0.904 42.148 1.00 68.62 72 LEU A N 1
ATOM 567 C CA . LEU A 1 72 ? -34.844 -0.040 42.830 1.00 68.62 72 LEU A CA 1
ATOM 568 C C . LEU A 1 72 ? -34.141 0.946 41.891 1.00 68.62 72 LEU A C 1
ATOM 570 O O . LEU A 1 72 ? -33.540 1.904 42.371 1.00 68.62 72 LEU A O 1
ATOM 574 N N . SER A 1 73 ? -34.246 0.773 40.569 1.00 67.44 73 SER A N 1
ATOM 575 C CA . SER A 1 73 ? -33.581 1.590 39.541 1.00 67.44 73 SER A CA 1
ATOM 576 C C . SER A 1 73 ? -33.742 3.096 39.753 1.00 67.44 73 SER A C 1
ATOM 578 O O . SER A 1 73 ? -32.784 3.858 39.614 1.00 67.44 73 SER A O 1
ATOM 580 N N . ASP A 1 74 ? -34.952 3.539 40.108 1.00 65.56 74 ASP A N 1
ATOM 581 C CA . ASP A 1 74 ? -35.258 4.948 40.361 1.00 65.56 74 ASP A CA 1
ATOM 582 C C . ASP A 1 74 ? -34.667 5.463 41.678 1.00 65.56 74 ASP A C 1
ATOM 584 O O . ASP A 1 74 ? -34.316 6.641 41.762 1.00 65.56 74 ASP A O 1
ATOM 588 N N . SER A 1 75 ? -34.556 4.599 42.685 1.00 66.12 75 SER A N 1
ATOM 589 C CA . SER A 1 75 ? -33.981 4.920 43.995 1.00 66.12 75 SER A CA 1
ATOM 590 C C . SER A 1 75 ? -32.454 4.938 43.940 1.00 66.12 75 SER A C 1
ATOM 592 O O . SER A 1 75 ? -31.834 5.850 44.477 1.00 66.12 75 SER A O 1
ATOM 594 N N . PHE A 1 76 ? -31.841 4.029 43.175 1.00 65.94 76 PHE A N 1
ATOM 595 C CA . PHE A 1 76 ? -30.398 4.011 42.922 1.00 65.94 76 PHE A CA 1
ATOM 596 C C . PHE A 1 76 ? -29.871 5.301 42.282 1.00 65.94 76 PHE A C 1
ATOM 598 O O . PHE A 1 76 ? -28.694 5.615 42.417 1.00 65.94 76 PHE A O 1
ATOM 605 N N . LYS A 1 77 ? -30.720 6.088 41.603 1.00 63.94 77 LYS A N 1
ATOM 606 C CA . LYS A 1 77 ? -30.324 7.394 41.038 1.00 63.94 77 LYS A CA 1
ATOM 607 C C . LYS A 1 77 ? -29.923 8.416 42.104 1.00 63.94 77 LYS A C 1
ATOM 609 O O . LYS A 1 77 ? -29.283 9.406 41.759 1.00 63.94 77 LYS A O 1
ATOM 614 N N . LEU A 1 78 ? -30.371 8.216 43.341 1.00 60.62 78 LEU A N 1
ATOM 615 C CA . LEU A 1 78 ? -30.230 9.161 44.447 1.00 60.62 78 LEU A CA 1
ATOM 616 C C . LEU A 1 78 ? -29.108 8.771 45.413 1.00 60.62 78 LEU A C 1
ATOM 618 O O . LEU A 1 78 ? -28.658 9.618 46.178 1.00 60.62 78 LEU A O 1
ATOM 622 N N . LEU A 1 79 ? -28.648 7.523 45.347 1.00 61.94 79 LEU A N 1
ATOM 623 C CA . LEU A 1 79 ? -27.587 6.993 46.193 1.00 61.94 79 LEU A CA 1
ATOM 624 C C . LEU A 1 79 ? -26.198 7.408 45.684 1.00 61.94 79 LEU A C 1
ATOM 626 O O . LEU A 1 79 ? -26.001 7.683 44.493 1.00 61.94 79 LEU A O 1
ATOM 630 N N . ASP A 1 80 ? -25.233 7.466 46.600 1.00 57.38 80 ASP A N 1
ATOM 631 C CA . ASP A 1 80 ? -23.816 7.513 46.252 1.00 57.38 80 ASP A CA 1
ATOM 632 C C . ASP A 1 80 ? -23.298 6.117 45.857 1.00 57.38 80 ASP A C 1
ATOM 634 O O . ASP A 1 80 ? -24.030 5.126 45.866 1.00 57.38 80 ASP A O 1
ATOM 638 N N . GLY A 1 81 ? -22.048 6.053 45.406 1.00 59.59 81 GLY A N 1
ATOM 639 C CA . GLY A 1 81 ? -21.463 4.819 44.882 1.00 59.59 81 GLY A CA 1
ATOM 640 C C . GLY A 1 81 ? -21.326 3.705 45.872 1.00 59.59 81 GLY A C 1
ATOM 641 O O . GLY A 1 81 ? -21.698 2.576 45.575 1.00 59.59 81 GLY A O 1
ATOM 642 N N . GLU A 1 82 ? -20.806 4.059 47.039 1.00 61.44 82 GLU A N 1
ATOM 643 C CA . GLU A 1 82 ? -20.571 3.135 48.133 1.00 61.44 82 GLU A CA 1
ATOM 644 C C . GLU A 1 82 ? -21.897 2.520 48.588 1.00 61.44 82 GLU A C 1
ATOM 646 O O . GLU A 1 82 ? -21.986 1.303 48.746 1.00 61.44 82 GLU A O 1
ATOM 651 N N . ALA A 1 83 ? -22.972 3.317 48.658 1.00 63.62 83 ALA A N 1
ATOM 652 C CA . ALA A 1 83 ? -24.305 2.796 48.911 1.00 63.62 83 ALA A CA 1
ATOM 653 C C . ALA A 1 83 ? -24.782 1.866 47.787 1.00 63.62 83 ALA A C 1
ATOM 655 O O . ALA A 1 83 ? -25.255 0.779 48.096 1.00 63.62 83 ALA A O 1
ATOM 656 N N . VAL A 1 84 ? -24.650 2.226 46.501 1.00 67.62 84 VAL A N 1
ATOM 657 C CA . VAL A 1 84 ? -25.052 1.355 45.368 1.00 67.62 84 VAL A CA 1
ATOM 658 C C . VAL A 1 84 ? -24.288 0.027 45.376 1.00 67.62 84 VAL A C 1
ATOM 660 O O . VAL A 1 84 ? -24.885 -1.030 45.174 1.00 67.62 84 VAL A O 1
ATOM 663 N N . GLU A 1 85 ? -22.981 0.066 45.618 1.00 67.38 85 GLU A N 1
ATOM 664 C CA . GLU A 1 85 ? -22.125 -1.113 45.728 1.00 67.38 85 GLU A CA 1
ATOM 665 C C . GLU A 1 85 ? -22.555 -2.001 46.899 1.00 67.38 85 GLU A C 1
ATOM 667 O O . GLU A 1 85 ? -22.804 -3.197 46.712 1.00 67.38 85 GLU A O 1
ATOM 672 N N . HIS A 1 86 ? -22.743 -1.402 48.075 1.00 68.25 86 HIS A N 1
ATOM 673 C CA . HIS A 1 86 ? -23.238 -2.099 49.253 1.00 68.25 86 HIS A CA 1
ATOM 674 C C . HIS A 1 86 ? -24.622 -2.719 49.009 1.00 68.25 86 HIS A C 1
ATOM 676 O O . HIS A 1 86 ? -24.856 -3.862 49.393 1.00 68.25 86 HIS A O 1
ATOM 682 N N . CYS A 1 87 ? -25.519 -2.026 48.294 1.00 69.25 87 CYS A N 1
ATOM 683 C CA . CYS A 1 87 ? -26.832 -2.554 47.913 1.00 69.25 87 CYS A CA 1
ATOM 684 C C . CYS A 1 87 ? -26.714 -3.821 47.068 1.00 69.25 87 CYS A C 1
ATOM 686 O O . CYS A 1 87 ? -27.380 -4.814 47.350 1.00 69.25 87 CYS A O 1
ATOM 688 N N . ILE A 1 88 ? -25.918 -3.767 45.992 1.00 70.94 88 ILE A N 1
ATOM 689 C CA . ILE A 1 88 ? -25.777 -4.895 45.068 1.00 70.94 88 ILE A CA 1
ATOM 690 C C . ILE A 1 88 ? -25.180 -6.082 45.826 1.00 70.94 88 ILE A C 1
ATOM 692 O O . ILE A 1 88 ? -25.689 -7.194 45.704 1.00 70.94 88 ILE A O 1
ATOM 696 N N . SER A 1 89 ? -24.169 -5.834 46.662 1.00 69.81 89 SER A N 1
ATOM 697 C CA . SER A 1 89 ? -23.556 -6.856 47.510 1.00 69.81 89 SER A CA 1
ATOM 698 C C . SER A 1 89 ? -24.565 -7.483 48.482 1.00 69.81 89 SER A C 1
ATOM 700 O O . SER A 1 89 ? -24.724 -8.704 48.502 1.00 69.81 89 SER A O 1
ATOM 702 N N . ALA A 1 90 ? -25.331 -6.665 49.210 1.00 68.75 90 ALA A N 1
ATOM 703 C CA . ALA A 1 90 ? -26.320 -7.126 50.183 1.00 68.75 90 ALA A CA 1
ATOM 704 C C . ALA A 1 90 ? -27.467 -7.924 49.541 1.00 68.75 90 ALA A C 1
ATOM 706 O O . ALA A 1 90 ? -27.884 -8.944 50.089 1.00 68.75 90 ALA A O 1
ATOM 707 N N . VAL A 1 91 ? -27.971 -7.499 48.377 1.00 68.81 91 VAL A N 1
ATOM 708 C CA . VAL A 1 91 ? -29.021 -8.234 47.647 1.00 68.81 91 VAL A CA 1
ATOM 709 C C . VAL A 1 91 ? -28.521 -9.613 47.220 1.00 68.81 91 VAL A C 1
ATOM 711 O O . VAL A 1 91 ? -29.261 -10.585 47.322 1.00 68.81 91 VAL A O 1
ATOM 714 N N . VAL A 1 92 ? -27.268 -9.717 46.778 1.00 68.81 92 VAL A N 1
ATOM 715 C CA . VAL A 1 92 ? -26.709 -10.976 46.269 1.00 68.81 92 VAL A CA 1
ATOM 716 C C . VAL A 1 92 ? -26.368 -11.937 47.401 1.00 68.81 92 VAL A C 1
ATOM 718 O O . VAL A 1 92 ? -26.730 -13.106 47.324 1.00 68.81 92 VAL A O 1
ATOM 721 N N . GLN A 1 93 ? -25.740 -11.444 48.472 1.00 67.25 93 GLN A N 1
ATOM 722 C CA . GLN A 1 93 ? -25.356 -12.261 49.628 1.00 67.25 93 GLN A CA 1
ATOM 723 C C . GLN A 1 93 ? -26.557 -12.882 50.354 1.00 67.25 93 GLN A C 1
ATOM 725 O O . GLN A 1 93 ? -26.435 -13.969 50.913 1.00 67.25 93 GLN A O 1
ATOM 730 N N . ASN A 1 94 ? -27.711 -12.211 50.352 1.00 64.19 94 ASN A N 1
ATOM 731 C CA . ASN A 1 94 ? -28.901 -12.681 51.063 1.00 64.19 94 ASN A CA 1
ATOM 732 C C . ASN A 1 94 ? -29.912 -13.414 50.163 1.00 64.19 94 ASN A C 1
ATOM 734 O O . ASN A 1 94 ? -30.901 -13.939 50.676 1.00 64.19 94 ASN A O 1
ATOM 738 N N . HIS A 1 95 ? -29.705 -13.470 48.841 1.00 64.19 95 HIS A N 1
ATOM 739 C CA . HIS A 1 95 ? -30.656 -14.127 47.947 1.00 64.19 95 HIS A CA 1
ATOM 740 C C . HIS A 1 95 ? -30.442 -15.657 47.938 1.00 64.19 95 HIS A C 1
ATOM 742 O O . HIS A 1 95 ? -29.388 -16.134 47.510 1.00 64.19 95 HIS A O 1
ATOM 748 N N . PRO A 1 96 ? -31.459 -16.459 48.311 1.00 57.16 96 PRO A N 1
ATOM 749 C CA . PRO A 1 96 ? -31.305 -17.891 48.593 1.00 57.16 96 PRO A CA 1
ATOM 750 C C . PRO A 1 96 ? -30.937 -18.758 47.379 1.00 57.16 96 PRO A C 1
ATOM 752 O O . PRO A 1 96 ? -30.552 -19.904 47.552 1.00 57.16 96 PRO A O 1
ATOM 755 N N . GLY A 1 97 ? -31.059 -18.242 46.152 1.00 59.47 97 GLY A N 1
ATOM 756 C CA . GLY A 1 97 ? -30.643 -18.956 44.936 1.00 59.47 97 GLY A CA 1
ATOM 757 C C . GLY A 1 97 ? -29.181 -18.751 44.509 1.00 59.47 97 GLY A C 1
ATOM 758 O O . GLY A 1 97 ? -28.715 -19.458 43.625 1.00 59.47 97 GLY A O 1
ATOM 759 N N . PHE A 1 98 ? -28.449 -17.798 45.096 1.00 59.94 98 PHE A N 1
ATOM 760 C CA . PHE A 1 98 ? -27.021 -17.606 44.790 1.00 59.94 98 PHE A CA 1
ATOM 761 C C . PHE A 1 98 ? -26.103 -18.496 45.630 1.00 59.94 98 PHE A C 1
ATOM 763 O O . PHE A 1 98 ? -24.975 -18.771 45.225 1.00 59.94 98 PHE A O 1
ATOM 770 N N . CYS A 1 99 ? -26.610 -18.960 46.771 1.00 55.12 99 CYS A N 1
ATOM 771 C CA . CYS A 1 99 ? -25.876 -19.709 47.776 1.00 55.12 99 CYS A CA 1
ATOM 772 C C . CYS A 1 99 ? -26.482 -21.112 47.899 1.00 55.12 99 CYS A C 1
ATOM 774 O O . CYS A 1 99 ? -27.434 -21.302 48.650 1.00 55.12 99 CYS A O 1
ATOM 776 N N . ASP A 1 100 ? -25.936 -22.093 47.179 1.00 50.47 100 ASP A N 1
ATOM 777 C CA . ASP A 1 100 ? -26.058 -23.486 47.621 1.00 50.47 100 ASP A CA 1
ATOM 778 C C . ASP A 1 100 ? -25.064 -23.699 48.779 1.00 50.47 100 ASP A C 1
ATOM 780 O O . ASP A 1 100 ? -23.927 -23.212 48.722 1.00 50.47 100 ASP A O 1
ATOM 784 N N . ASP A 1 101 ? -25.500 -24.428 49.814 1.00 46.16 101 ASP A N 1
ATOM 785 C CA . ASP A 1 101 ? -24.829 -24.639 51.116 1.00 46.16 101 ASP A CA 1
ATOM 786 C C . ASP A 1 101 ? -23.365 -25.155 51.047 1.00 46.16 101 ASP A C 1
ATOM 788 O O . ASP A 1 101 ? -22.674 -25.164 52.063 1.00 46.16 101 ASP A O 1
ATOM 792 N N . ASP A 1 102 ? -22.867 -25.555 49.871 1.00 43.62 102 ASP A N 1
ATOM 793 C CA . ASP A 1 102 ? -21.531 -26.142 49.651 1.00 43.62 102 ASP A CA 1
ATOM 794 C C . ASP A 1 102 ? -20.489 -25.175 49.051 1.00 43.62 102 ASP A C 1
ATOM 796 O O . ASP A 1 102 ? -19.356 -25.564 48.756 1.00 43.62 102 ASP A O 1
ATOM 800 N N . SER A 1 103 ? -20.844 -23.909 48.838 1.00 47.56 103 SER A N 1
ATOM 801 C CA . SER A 1 103 ? -19.926 -22.921 48.269 1.00 47.56 103 SER A CA 1
ATOM 802 C C . SER A 1 103 ? -19.219 -22.107 49.365 1.00 47.56 103 SER A C 1
ATOM 804 O O . SER A 1 103 ? -19.863 -21.479 50.201 1.00 47.56 103 SER A O 1
ATOM 806 N N . ASP A 1 104 ? -17.877 -22.109 49.368 1.00 44.06 104 ASP A N 1
ATOM 807 C CA . ASP A 1 104 ? -16.978 -21.334 50.255 1.00 44.06 104 ASP A CA 1
ATOM 808 C C . ASP A 1 104 ? -17.104 -19.798 50.022 1.00 44.06 104 ASP A C 1
ATOM 810 O O . ASP A 1 104 ? -16.138 -19.081 49.756 1.00 44.06 104 ASP A O 1
ATOM 814 N N . HIS A 1 105 ? -18.323 -19.260 50.076 1.00 49.50 105 HIS A N 1
ATOM 815 C CA . HIS A 1 105 ? -18.692 -17.896 49.687 1.00 49.50 105 HIS A CA 1
ATOM 816 C C . HIS A 1 105 ? -18.744 -16.903 50.865 1.00 49.50 105 HIS A C 1
ATOM 818 O O . HIS A 1 105 ? -19.069 -15.732 50.684 1.00 49.50 105 HIS A O 1
ATOM 824 N N . VAL A 1 106 ? -18.319 -17.309 52.067 1.00 43.84 106 VAL A N 1
ATOM 825 C CA . VAL A 1 106 ? -18.314 -16.486 53.302 1.00 43.84 106 VAL A CA 1
ATOM 826 C C . VAL A 1 106 ? -17.283 -15.325 53.271 1.00 43.84 106 VAL A C 1
ATOM 828 O O . VAL A 1 106 ? -17.015 -14.693 54.289 1.00 43.84 106 VAL A O 1
ATOM 831 N N . ARG A 1 107 ? -16.661 -14.999 52.125 1.00 48.44 107 ARG A N 1
ATOM 832 C CA . ARG A 1 107 ? -15.556 -14.014 52.041 1.00 48.44 107 ARG A CA 1
ATOM 833 C C . ARG A 1 107 ? -15.550 -13.101 50.806 1.00 48.44 107 ARG A C 1
ATOM 835 O O . ARG A 1 107 ? -14.475 -12.688 50.376 1.00 48.44 107 ARG A O 1
ATOM 842 N N . TYR A 1 108 ? -16.695 -12.734 50.233 1.00 54.19 108 TYR A N 1
ATOM 843 C CA . TYR A 1 108 ? -16.703 -11.681 49.204 1.00 54.19 108 TYR A CA 1
ATOM 844 C C . TYR A 1 108 ? -16.954 -10.313 49.833 1.00 54.19 108 TYR A C 1
ATOM 846 O O . TYR A 1 108 ? -18.081 -9.973 50.182 1.00 54.19 108 TYR A O 1
ATOM 854 N N . HIS A 1 109 ? -15.881 -9.539 49.997 1.00 55.53 109 HIS A N 1
ATOM 855 C CA . HIS A 1 109 ? -15.938 -8.167 50.509 1.00 55.53 109 HIS A CA 1
ATOM 856 C C . HIS A 1 109 ? -16.006 -7.103 49.399 1.00 55.53 109 HIS A C 1
ATOM 858 O O . HIS A 1 109 ? -16.117 -5.926 49.718 1.00 55.53 109 HIS A O 1
ATOM 864 N N . ASP A 1 110 ? -15.944 -7.495 48.121 1.00 65.81 110 ASP A N 1
ATOM 865 C CA . ASP A 1 110 ? -15.817 -6.581 46.979 1.00 65.81 110 ASP A CA 1
ATOM 866 C C . ASP A 1 110 ? -16.836 -6.932 45.878 1.00 65.81 110 ASP A C 1
ATOM 868 O O . ASP A 1 110 ? -16.967 -8.096 45.476 1.00 65.81 110 ASP A O 1
ATOM 872 N N . LEU A 1 111 ? -17.553 -5.921 45.373 1.00 68.50 111 LEU A N 1
ATOM 873 C CA . LEU A 1 111 ? -18.514 -6.036 44.272 1.00 68.50 111 LEU A CA 1
ATOM 874 C C . LEU A 1 111 ? -17.903 -6.653 43.011 1.00 68.50 111 LEU A C 1
ATOM 876 O O . LEU A 1 111 ? -18.602 -7.342 42.264 1.00 68.50 111 LEU A O 1
ATOM 880 N N . ALA A 1 112 ? -16.606 -6.440 42.772 1.00 66.12 112 ALA A N 1
ATOM 881 C CA . ALA A 1 112 ? -15.913 -7.029 41.634 1.00 66.12 112 ALA A CA 1
ATOM 882 C C . ALA A 1 112 ? -15.982 -8.561 41.642 1.00 66.12 112 ALA A C 1
ATOM 884 O O . ALA A 1 112 ? -16.228 -9.157 40.595 1.00 66.12 112 ALA A O 1
ATOM 885 N N . ASP A 1 113 ? -15.795 -9.199 42.802 1.00 69.50 113 ASP A N 1
ATOM 886 C CA . ASP A 1 113 ? -15.830 -10.660 42.916 1.00 69.50 113 ASP A CA 1
ATOM 887 C C . ASP A 1 113 ? -17.245 -11.206 42.736 1.00 69.50 113 ASP A C 1
ATOM 889 O O . ASP A 1 113 ? -17.440 -12.203 42.040 1.00 69.50 113 ASP A O 1
ATOM 893 N N . ILE A 1 114 ? -18.233 -10.503 43.291 1.00 71.94 114 ILE A N 1
ATOM 894 C CA . ILE A 1 114 ? -19.647 -10.849 43.145 1.00 71.94 114 ILE A CA 1
ATOM 895 C C . ILE A 1 114 ? -20.050 -10.810 41.668 1.00 71.94 114 ILE A C 1
ATOM 897 O O . ILE A 1 114 ? -20.575 -11.788 41.135 1.00 71.94 114 ILE A O 1
ATOM 901 N N . LEU A 1 115 ? -19.760 -9.704 40.979 1.00 70.38 115 LEU A N 1
ATOM 902 C CA . LEU A 1 115 ? -20.064 -9.562 39.557 1.00 70.38 115 LEU A CA 1
ATOM 903 C C . LEU A 1 115 ? -19.294 -10.575 38.709 1.00 70.38 115 LEU A C 1
ATOM 905 O O . LEU A 1 115 ? -19.861 -11.127 37.772 1.00 70.38 115 LEU A O 1
ATOM 909 N N . ARG A 1 116 ? -18.035 -10.866 39.047 1.00 69.00 116 ARG A N 1
ATOM 910 C CA . ARG A 1 116 ? -17.209 -11.850 38.341 1.00 69.00 116 ARG A CA 1
ATOM 911 C C . ARG A 1 116 ? -17.825 -13.249 38.376 1.00 69.00 116 ARG A C 1
ATOM 913 O O . ARG A 1 116 ? -17.997 -13.867 37.326 1.00 69.00 116 ARG A O 1
ATOM 920 N N . ILE A 1 117 ? -18.193 -13.727 39.563 1.00 69.62 117 ILE A N 1
ATOM 921 C CA . ILE A 1 117 ? -18.701 -15.092 39.771 1.00 69.62 117 ILE A CA 1
ATOM 922 C C . ILE A 1 117 ? -20.119 -15.244 39.209 1.00 69.62 117 ILE A C 1
ATOM 924 O O . ILE A 1 117 ? -20.442 -16.257 38.587 1.00 69.62 117 ILE A O 1
ATOM 928 N N . HIS A 1 118 ? -20.949 -14.213 39.366 1.00 71.56 118 HIS A N 1
ATOM 929 C CA . HIS A 1 118 ? -22.387 -14.297 39.121 1.00 71.56 118 HIS A CA 1
ATOM 930 C C . HIS A 1 118 ? -22.873 -13.522 37.885 1.00 71.56 118 HIS A C 1
ATOM 932 O O . HIS A 1 118 ? -24.075 -13.455 37.632 1.00 71.56 118 HIS A O 1
ATOM 938 N N . SER A 1 119 ? -21.972 -12.977 37.058 1.00 68.19 119 SER A N 1
ATOM 939 C CA . SER A 1 119 ? -22.287 -12.174 35.853 1.00 68.19 119 SER A CA 1
ATOM 940 C C . SER A 1 119 ? -23.341 -12.768 34.908 1.00 68.19 119 SER A C 1
ATOM 942 O O . SER A 1 119 ? -24.049 -12.023 34.234 1.00 68.19 119 SER A O 1
ATOM 944 N N . LYS A 1 120 ? -23.454 -14.099 34.827 1.00 67.44 120 LYS A N 1
ATOM 945 C CA . LYS A 1 120 ? -24.445 -14.791 33.978 1.00 67.44 120 LYS A CA 1
ATOM 946 C C . LYS A 1 120 ? -25.849 -14.838 34.582 1.00 67.44 120 LYS A C 1
ATOM 948 O O . LYS A 1 120 ? -26.816 -15.039 33.859 1.00 67.44 120 LYS A O 1
ATOM 953 N N . GLN A 1 121 ? -25.946 -14.703 35.900 1.00 71.25 121 GLN A N 1
ATOM 954 C CA . GLN A 1 121 ? -27.194 -14.726 36.666 1.00 71.25 121 GLN A CA 1
ATOM 955 C C . GLN A 1 121 ? -27.740 -13.307 36.886 1.00 71.25 121 GLN A C 1
ATOM 957 O O . GLN A 1 121 ? -28.902 -13.137 37.250 1.00 71.25 121 GLN A O 1
ATOM 962 N N . PHE A 1 122 ? -26.915 -12.284 36.647 1.00 70.31 122 PHE A N 1
ATOM 963 C CA . PHE A 1 122 ? -27.301 -10.889 36.775 1.00 70.31 122 PHE A CA 1
ATOM 964 C C . PHE A 1 122 ? -28.093 -10.367 35.569 1.00 70.31 122 PHE A C 1
ATOM 966 O O . PHE A 1 122 ? -27.752 -10.650 34.416 1.00 70.31 122 PHE A O 1
ATOM 973 N N . PRO A 1 123 ? -29.091 -9.495 35.803 1.00 71.50 123 PRO A N 1
ATOM 974 C CA . PRO A 1 123 ? -29.706 -8.709 34.747 1.00 71.50 123 PRO A CA 1
ATOM 975 C C . PRO A 1 123 ? -28.753 -7.608 34.275 1.00 71.50 123 PRO A C 1
ATOM 977 O O . PRO A 1 123 ? -28.814 -6.445 34.691 1.00 71.50 123 PRO A O 1
ATOM 980 N N . ASN A 1 124 ? -27.839 -7.985 33.383 1.00 73.00 124 ASN A N 1
ATOM 981 C CA . ASN A 1 124 ? -26.759 -7.126 32.895 1.00 73.00 124 ASN A CA 1
ATOM 982 C C . ASN A 1 124 ? -27.276 -5.820 32.265 1.00 73.00 124 ASN A C 1
ATOM 984 O O . ASN A 1 124 ? -26.641 -4.773 32.379 1.00 73.00 124 ASN A O 1
ATOM 988 N N . ASN A 1 125 ? -28.464 -5.842 31.658 1.00 70.69 125 ASN A N 1
ATOM 989 C CA . ASN A 1 125 ? -29.146 -4.668 31.105 1.00 70.69 125 ASN A CA 1
ATOM 990 C C . ASN A 1 125 ? -29.573 -3.630 32.158 1.00 70.69 125 ASN A C 1
ATOM 992 O O . ASN A 1 125 ? -29.742 -2.469 31.788 1.00 70.69 125 ASN A O 1
ATOM 996 N N . ILE A 1 126 ? -29.735 -4.023 33.424 1.00 70.62 126 ILE A N 1
ATOM 997 C CA . ILE A 1 126 ? -30.158 -3.146 34.524 1.00 70.62 126 ILE A CA 1
ATOM 998 C C . ILE A 1 126 ? -28.959 -2.752 35.389 1.00 70.62 126 ILE A C 1
ATOM 1000 O O . ILE A 1 126 ? -28.780 -1.573 35.693 1.00 70.62 126 ILE A O 1
ATOM 1004 N N . ILE A 1 127 ? -28.093 -3.709 35.728 1.00 73.00 127 ILE A N 1
ATOM 1005 C CA . ILE A 1 127 ? -26.962 -3.480 36.638 1.00 73.00 127 ILE A CA 1
ATOM 1006 C C . ILE A 1 127 ? -25.854 -2.653 35.982 1.00 73.00 127 ILE A C 1
ATOM 1008 O O . ILE A 1 127 ? -25.361 -1.703 36.591 1.00 73.00 127 ILE A O 1
ATOM 1012 N N . ALA A 1 128 ? -25.505 -2.937 34.723 1.00 74.56 128 ALA A N 1
ATOM 1013 C CA . ALA A 1 128 ? -24.476 -2.174 34.019 1.00 74.56 128 ALA A CA 1
ATOM 1014 C C . ALA A 1 128 ? -24.767 -0.655 33.978 1.00 74.56 128 ALA A C 1
ATOM 1016 O O . ALA A 1 128 ? -23.885 0.119 34.345 1.00 74.56 128 ALA A O 1
ATOM 1017 N N . PRO A 1 129 ? -25.970 -0.168 33.598 1.00 72.31 129 PRO A N 1
ATOM 1018 C CA . PRO A 1 129 ? -26.243 1.269 33.605 1.00 72.31 129 PRO A CA 1
ATOM 1019 C C . PRO A 1 129 ? -26.214 1.911 34.999 1.00 72.31 129 PRO A C 1
ATOM 1021 O O . PRO A 1 129 ? -25.867 3.089 35.094 1.00 72.31 129 PRO A O 1
ATOM 1024 N N . LEU A 1 130 ? -26.564 1.179 36.063 1.00 71.00 130 LEU A N 1
ATOM 1025 C CA . LEU A 1 130 ? -26.497 1.681 37.442 1.00 71.00 130 LEU A CA 1
ATOM 1026 C C . LEU A 1 130 ? -25.048 1.910 37.874 1.00 71.00 130 LEU A C 1
ATOM 1028 O O . LEU A 1 130 ? -24.683 3.014 38.278 1.00 71.00 130 LEU A O 1
ATOM 1032 N N . ILE A 1 131 ? -24.217 0.890 37.682 1.00 71.38 131 ILE A N 1
ATOM 1033 C CA . ILE A 1 131 ? -22.788 0.917 37.982 1.00 71.38 131 ILE A CA 1
ATOM 1034 C C . ILE A 1 131 ? -22.069 1.994 37.155 1.00 71.38 131 ILE A C 1
ATOM 1036 O O . ILE A 1 131 ? -21.300 2.796 37.681 1.00 71.38 131 ILE A O 1
ATOM 1040 N N . LEU A 1 132 ? -22.358 2.075 35.854 1.00 71.44 132 LEU A N 1
ATOM 1041 C CA . LEU A 1 132 ? -21.724 3.053 34.969 1.00 71.44 132 LEU A CA 1
ATOM 1042 C C . LEU A 1 132 ? -22.143 4.492 35.268 1.00 71.44 132 LEU A C 1
ATOM 1044 O O . LEU A 1 132 ? -21.328 5.401 35.130 1.00 71.44 132 LEU A O 1
ATOM 1048 N N . ARG A 1 133 ? -23.397 4.725 35.680 1.00 68.94 133 ARG A N 1
ATOM 1049 C CA . ARG A 1 133 ? -23.833 6.057 36.124 1.00 68.94 133 ARG A CA 1
ATOM 1050 C C . ARG A 1 133 ? -23.014 6.514 37.329 1.00 68.94 133 ARG A C 1
ATOM 1052 O O . ARG A 1 133 ? -22.679 7.695 37.398 1.00 68.94 133 ARG A O 1
ATOM 1059 N N . HIS A 1 134 ? -22.692 5.600 38.240 1.00 66.56 134 HIS A N 1
ATOM 1060 C CA . HIS A 1 134 ? -21.861 5.913 39.390 1.00 66.56 134 HIS A CA 1
ATOM 1061 C C . HIS A 1 134 ? -20.418 6.255 38.980 1.00 66.56 134 HIS A C 1
ATOM 1063 O O . HIS A 1 134 ? -19.948 7.351 39.283 1.00 66.56 134 HIS A O 1
ATOM 1069 N N . VAL A 1 135 ? -19.784 5.386 38.186 1.00 65.12 135 VAL A N 1
ATOM 1070 C CA . VAL A 1 135 ? -18.438 5.596 37.623 1.00 65.12 135 VAL A CA 1
ATOM 1071 C C . VAL A 1 135 ? -18.295 6.969 36.952 1.00 65.12 135 VAL A C 1
ATOM 1073 O O . VAL A 1 135 ? -17.336 7.698 37.187 1.00 65.12 135 VAL A O 1
ATOM 1076 N N . VAL A 1 136 ? -19.278 7.352 36.134 1.00 64.00 136 VAL A N 1
ATOM 1077 C CA . VAL A 1 136 ? -19.275 8.627 35.401 1.00 64.00 136 VAL A CA 1
ATOM 1078 C C . VAL A 1 136 ? -19.441 9.824 36.338 1.00 64.00 136 VAL A C 1
ATOM 1080 O O . VAL A 1 136 ? -18.812 10.860 36.126 1.00 64.00 136 VAL A O 1
ATOM 1083 N N . LYS A 1 137 ? -20.303 9.706 37.357 1.00 64.56 137 LYS A N 1
ATOM 1084 C CA . LYS A 1 137 ? -20.538 10.776 38.333 1.00 64.56 137 LYS A CA 1
ATOM 1085 C C . LYS A 1 137 ? -19.257 11.068 39.119 1.00 64.56 137 LYS A C 1
ATOM 1087 O O . LYS A 1 137 ? -18.860 12.228 39.200 1.00 64.56 137 LYS A O 1
ATOM 1092 N N . HIS A 1 138 ? -18.577 10.027 39.592 1.00 60.56 138 HIS A N 1
ATOM 1093 C CA . HIS A 1 138 ? -17.352 10.163 40.375 1.00 60.56 138 HIS A CA 1
ATOM 1094 C C . HIS A 1 138 ? -16.184 10.752 39.557 1.00 60.56 138 HIS A C 1
ATOM 1096 O O . HIS A 1 138 ? -15.485 11.643 40.037 1.00 60.56 138 HIS A O 1
ATOM 1102 N N . ASP A 1 139 ? -16.019 10.356 38.287 1.00 58.16 139 ASP A N 1
ATOM 1103 C CA . ASP A 1 139 ? -14.987 10.935 37.404 1.00 58.16 139 ASP A CA 1
ATOM 1104 C C . ASP A 1 139 ? -15.251 12.427 37.102 1.00 58.16 139 ASP A C 1
ATOM 1106 O O . ASP A 1 139 ? -14.335 13.252 37.113 1.00 58.16 139 ASP A O 1
ATOM 1110 N N . SER A 1 140 ? -16.527 12.811 36.937 1.00 57.56 140 SER A N 1
ATOM 1111 C CA . SER A 1 140 ? -16.918 14.214 36.727 1.00 57.56 140 SER A CA 1
ATOM 1112 C C . SER A 1 140 ? -16.684 15.114 37.950 1.00 57.56 140 SER A C 1
ATOM 1114 O O . SER A 1 140 ? -16.443 16.312 37.794 1.00 57.56 140 SER A O 1
ATOM 1116 N N . GLU A 1 141 ? -16.715 14.541 39.157 1.00 56.38 141 GLU A N 1
ATOM 1117 C CA . GLU A 1 141 ? -16.444 15.231 40.423 1.00 56.38 141 GLU A CA 1
ATOM 1118 C C . GLU A 1 141 ? -14.927 15.316 40.717 1.00 56.38 141 GLU A C 1
ATOM 1120 O O . GLU A 1 141 ? -14.475 16.277 41.341 1.00 56.38 141 GLU A O 1
ATOM 1125 N N . GLN A 1 142 ? -14.115 14.381 40.200 1.00 52.50 142 GLN A N 1
ATOM 1126 C CA . GLN A 1 142 ? -12.657 14.328 40.404 1.00 52.50 142 GLN A CA 1
ATOM 1127 C C . GLN A 1 142 ? -11.805 15.111 39.388 1.00 52.50 142 GLN A C 1
ATOM 1129 O O . GLN A 1 142 ? -10.604 15.280 39.616 1.00 52.50 142 GLN A O 1
ATOM 1134 N N . HIS A 1 143 ? -12.385 15.687 38.328 1.00 48.41 143 HIS A N 1
ATOM 1135 C CA . HIS A 1 143 ? -11.687 16.547 37.348 1.00 48.41 143 HIS A CA 1
ATOM 1136 C C . HIS A 1 143 ? -11.039 17.840 37.919 1.00 48.41 143 HIS A C 1
ATOM 1138 O O . HIS A 1 143 ? -10.564 18.684 37.160 1.00 48.41 143 HIS A O 1
ATOM 1144 N N . GLN A 1 144 ? -10.962 18.002 39.247 1.00 44.41 144 GLN A N 1
ATOM 1145 C CA . GLN A 1 144 ? -10.171 19.036 39.929 1.00 44.41 144 GLN A CA 1
ATOM 1146 C C . GLN A 1 144 ? -8.815 18.542 40.480 1.00 44.41 144 GLN A C 1
ATOM 1148 O O . GLN A 1 144 ? -8.069 19.356 41.022 1.00 44.41 144 GLN A O 1
ATOM 1153 N N . SER A 1 145 ? -8.452 17.257 40.332 1.00 35.41 145 SER A N 1
ATOM 1154 C CA . SER A 1 145 ? -7.136 16.731 40.750 1.00 35.41 145 SER A CA 1
ATOM 1155 C C . SER A 1 145 ? -6.293 16.205 39.571 1.00 35.41 145 SER A C 1
ATOM 1157 O O . SER A 1 145 ? -6.823 15.485 38.730 1.00 35.41 145 SER A O 1
ATOM 1159 N N . PRO A 1 146 ? -4.970 16.479 39.497 1.00 31.20 146 PRO A N 1
ATOM 1160 C CA . PRO A 1 146 ? -4.122 16.128 38.349 1.00 31.20 146 PRO A CA 1
ATOM 1161 C C . PRO A 1 146 ? -3.532 14.702 38.398 1.00 31.20 146 PRO A C 1
ATOM 1163 O O . PRO A 1 146 ? -2.513 14.431 37.767 1.00 31.20 146 PRO A O 1
ATOM 1166 N N . SER A 1 147 ? -4.125 13.778 39.157 1.00 34.88 147 SER A N 1
ATOM 1167 C CA . SER A 1 147 ? -3.590 12.420 39.324 1.00 34.88 147 SER A CA 1
ATOM 1168 C C . SER A 1 147 ? -4.262 11.449 38.355 1.00 34.88 147 SER A C 1
ATOM 1170 O O . SER A 1 147 ? -5.468 11.250 38.421 1.00 34.88 147 SER A O 1
ATOM 1172 N N . GLY A 1 148 ? -3.482 10.807 37.482 1.00 38.62 148 GLY A N 1
ATOM 1173 C CA . GLY A 1 148 ? -3.932 9.766 36.548 1.00 38.62 148 GLY A CA 1
ATOM 1174 C C . GLY A 1 148 ? -4.336 8.429 37.191 1.00 38.62 148 GLY A C 1
ATOM 1175 O O . GLY A 1 148 ? -4.293 7.405 36.513 1.00 38.62 148 GLY A O 1
ATOM 1176 N N . MET A 1 149 ? -4.700 8.410 38.478 1.00 36.53 149 MET A N 1
ATOM 1177 C CA . MET A 1 149 ? -5.308 7.240 39.113 1.00 36.53 149 MET A CA 1
ATOM 1178 C C . MET A 1 149 ? -6.779 7.151 38.712 1.00 36.53 149 MET A C 1
ATOM 1180 O O . MET A 1 149 ? -7.528 8.112 38.854 1.00 36.53 149 MET A O 1
ATOM 1184 N N . LEU A 1 150 ? -7.187 5.979 38.224 1.00 49.56 150 LEU A N 1
ATOM 1185 C CA . LEU A 1 150 ? -8.597 5.624 38.073 1.00 49.56 150 LEU A CA 1
ATOM 1186 C C . LEU A 1 150 ? -9.316 5.810 39.415 1.00 49.56 150 LEU A C 1
ATOM 1188 O O . LEU A 1 150 ? -8.729 5.505 40.459 1.00 49.56 150 LEU A O 1
ATOM 1192 N N . SER A 1 151 ? -10.590 6.215 39.395 1.00 55.03 151 SER A N 1
ATOM 1193 C CA . SER A 1 151 ? -11.414 5.993 40.582 1.00 55.03 151 SER A CA 1
ATOM 1194 C C . SER A 1 151 ? -11.421 4.493 40.887 1.00 55.03 151 SER A C 1
ATOM 1196 O O . SER A 1 151 ? -11.422 3.656 39.975 1.00 55.03 151 SER A O 1
ATOM 1198 N N . THR A 1 152 ? -11.376 4.147 42.170 1.00 56.28 152 THR A N 1
ATOM 1199 C CA . THR A 1 152 ? -11.475 2.767 42.666 1.00 56.28 152 THR A CA 1
ATOM 1200 C C . THR A 1 152 ? -12.641 2.015 42.019 1.00 56.28 152 THR A C 1
ATOM 1202 O O . THR A 1 152 ? -12.503 0.845 41.667 1.00 56.28 152 THR A O 1
ATOM 1205 N N . ASP A 1 153 ? -13.728 2.722 41.721 1.00 57.62 153 ASP A N 1
ATOM 1206 C CA . ASP A 1 153 ? -14.951 2.188 41.119 1.00 57.62 153 ASP A CA 1
ATOM 1207 C C . ASP A 1 153 ? -14.732 1.753 39.666 1.00 57.62 153 ASP A C 1
ATOM 1209 O O . ASP A 1 153 ? -15.177 0.678 39.275 1.00 57.62 153 ASP A O 1
ATOM 1213 N N . ILE A 1 154 ? -13.977 2.511 38.855 1.00 60.06 154 ILE A N 1
ATOM 1214 C CA . ILE A 1 154 ? -13.639 2.074 37.489 1.00 60.06 154 ILE A CA 1
ATOM 1215 C C . ILE A 1 154 ? -12.823 0.782 37.540 1.00 60.06 154 ILE A C 1
ATOM 1217 O O . ILE A 1 154 ? -13.097 -0.141 36.778 1.00 60.06 154 ILE A O 1
ATOM 1221 N N . ALA A 1 155 ? -11.851 0.675 38.447 1.00 62.22 155 ALA A N 1
ATOM 1222 C CA . ALA A 1 155 ? -11.038 -0.533 38.577 1.00 62.22 155 ALA A CA 1
ATOM 1223 C C . ALA A 1 155 ? -11.870 -1.758 39.008 1.00 62.22 155 ALA A C 1
ATOM 1225 O O . ALA A 1 155 ? -11.660 -2.859 38.493 1.00 62.22 155 ALA A O 1
ATOM 1226 N N . THR A 1 156 ? -12.845 -1.578 39.902 1.00 64.06 156 THR A N 1
ATOM 1227 C CA . THR A 1 156 ? -13.812 -2.612 40.317 1.00 64.06 156 THR A CA 1
ATOM 1228 C C . THR A 1 156 ? -14.684 -3.076 39.153 1.00 64.06 156 THR A C 1
ATOM 1230 O O . THR A 1 156 ? -14.804 -4.277 38.905 1.00 64.06 156 THR A O 1
ATOM 1233 N N . VAL A 1 157 ? -15.207 -2.145 38.354 1.00 66.19 157 VAL A N 1
ATOM 1234 C CA . VAL A 1 157 ? -16.032 -2.472 37.183 1.00 66.19 157 VAL A CA 1
ATOM 1235 C C . VAL A 1 157 ? -15.220 -3.148 36.088 1.00 66.19 157 VAL A C 1
ATOM 1237 O O . VAL A 1 157 ? -15.682 -4.115 35.491 1.00 66.19 157 VAL A O 1
ATOM 1240 N N . VAL A 1 158 ? -13.994 -2.694 35.830 1.00 65.19 158 VAL A N 1
ATOM 1241 C CA . VAL A 1 158 ? -13.118 -3.316 34.828 1.00 65.19 158 VAL A CA 1
ATOM 1242 C C . VAL A 1 158 ? -12.753 -4.748 35.251 1.00 65.19 158 VAL A C 1
ATOM 1244 O O . VAL A 1 158 ? -12.724 -5.634 34.399 1.00 65.19 158 VAL A O 1
ATOM 1247 N N . ARG A 1 159 ? -12.525 -5.011 36.549 1.00 66.50 159 ARG A N 1
ATOM 1248 C CA . ARG A 1 159 ? -12.328 -6.379 37.074 1.00 66.50 159 ARG A CA 1
ATOM 1249 C C . ARG A 1 159 ? -13.568 -7.250 36.871 1.00 66.50 159 ARG A C 1
ATOM 1251 O O . ARG A 1 159 ? -13.448 -8.342 36.331 1.00 66.50 159 ARG A O 1
ATOM 1258 N N . ALA A 1 160 ? -14.748 -6.744 37.223 1.00 65.25 160 ALA A N 1
ATOM 1259 C CA . ALA A 1 160 ? -16.022 -7.440 37.032 1.00 65.25 160 ALA A CA 1
ATOM 1260 C C . ALA A 1 160 ? -16.319 -7.771 35.556 1.00 65.25 160 ALA A C 1
ATOM 1262 O O . ALA A 1 160 ? -16.795 -8.854 35.223 1.00 65.25 160 ALA A O 1
ATOM 1263 N N . VAL A 1 161 ? -16.026 -6.829 34.659 1.00 69.06 161 VAL A N 1
ATOM 1264 C CA . VAL A 1 161 ? -16.217 -6.960 33.208 1.00 69.06 161 VAL A CA 1
ATOM 1265 C C . VAL A 1 161 ? -15.173 -7.880 32.565 1.00 69.06 161 VAL A C 1
ATOM 1267 O O . VAL A 1 161 ? -15.429 -8.445 31.499 1.00 69.06 161 VAL A O 1
ATOM 1270 N N . GLY A 1 162 ? -14.012 -8.061 33.199 1.00 63.47 162 GLY A N 1
ATOM 1271 C CA . GLY A 1 162 ? -12.901 -8.878 32.707 1.00 63.47 162 GLY A CA 1
ATOM 1272 C C . GLY A 1 162 ? -13.311 -10.287 32.273 1.00 63.47 162 GLY A C 1
ATOM 1273 O O . GLY A 1 162 ? -12.848 -10.740 31.232 1.00 63.47 162 GLY A O 1
ATOM 1274 N N . ASP A 1 163 ? -14.275 -10.901 32.962 1.00 67.62 163 ASP A N 1
ATOM 1275 C CA . ASP A 1 163 ? -14.575 -12.331 32.803 1.00 67.62 163 ASP A CA 1
ATOM 1276 C C . ASP A 1 163 ? -15.925 -12.629 32.116 1.00 67.62 163 ASP A C 1
ATOM 1278 O O . ASP A 1 163 ? -16.265 -13.792 31.897 1.00 67.62 163 ASP A O 1
ATOM 1282 N N . SER A 1 164 ? -16.703 -11.602 31.739 1.00 76.06 164 SER A N 1
ATOM 1283 C CA . SER A 1 164 ? -18.035 -11.772 31.133 1.00 76.06 164 SER A CA 1
ATOM 1284 C C . SER A 1 164 ? -18.270 -10.884 29.913 1.00 76.06 164 SER A C 1
ATOM 1286 O O . SER A 1 164 ? -18.293 -9.656 30.005 1.00 76.06 164 SER A O 1
ATOM 1288 N N . ASP A 1 165 ? -18.472 -11.511 28.752 1.00 79.00 165 ASP A N 1
ATOM 1289 C CA . ASP A 1 165 ? -18.733 -10.820 27.481 1.00 79.00 165 ASP A CA 1
ATOM 1290 C C . ASP A 1 165 ? -20.116 -10.165 27.435 1.00 79.00 165 ASP A C 1
ATOM 1292 O O . ASP A 1 165 ? -20.248 -9.055 26.922 1.00 79.00 165 ASP A O 1
ATOM 1296 N N . ASP A 1 166 ? -21.128 -10.801 28.028 1.00 77.19 166 ASP A N 1
ATOM 1297 C CA . ASP A 1 166 ? -22.491 -10.262 28.080 1.00 77.19 166 ASP A CA 1
ATOM 1298 C C . ASP A 1 166 ? -22.547 -8.999 28.950 1.00 77.19 166 ASP A C 1
ATOM 1300 O O . ASP A 1 166 ? -23.206 -8.009 28.612 1.00 77.19 166 ASP A O 1
ATOM 1304 N N . PHE A 1 167 ? -21.813 -9.008 30.068 1.00 77.00 167 PHE A N 1
ATOM 1305 C CA . PHE A 1 167 ? -21.703 -7.848 30.945 1.00 77.00 167 PHE A CA 1
ATOM 1306 C C . PHE A 1 167 ? -20.865 -6.735 30.302 1.00 77.00 167 PHE A C 1
ATOM 1308 O O . PHE A 1 167 ? -21.248 -5.566 30.364 1.00 77.00 167 PHE A O 1
ATOM 1315 N N . LEU A 1 168 ? -19.778 -7.086 29.602 1.00 82.56 168 LEU A N 1
ATOM 1316 C CA . LEU A 1 168 ? -19.002 -6.153 28.781 1.00 82.56 168 LEU A CA 1
ATOM 1317 C C . LEU A 1 168 ? -19.874 -5.456 27.731 1.00 82.56 168 LEU A C 1
ATOM 1319 O O . LEU A 1 168 ? -19.853 -4.227 27.630 1.00 82.56 168 LEU A O 1
ATOM 1323 N N . GLU A 1 169 ? -20.647 -6.222 26.959 1.00 82.06 169 GLU A N 1
ATOM 1324 C CA . GLU A 1 169 ? -21.528 -5.677 25.929 1.00 82.06 169 GLU A CA 1
ATOM 1325 C C . GLU A 1 169 ? -22.567 -4.735 26.543 1.00 82.06 169 GLU A C 1
ATOM 1327 O O . GLU A 1 169 ? -22.756 -3.617 26.051 1.00 82.06 169 GLU A O 1
ATOM 1332 N N . ALA A 1 170 ? -23.200 -5.140 27.649 1.00 78.81 170 ALA A N 1
ATOM 1333 C CA . ALA A 1 170 ? -24.151 -4.300 28.363 1.00 78.81 170 ALA A CA 1
ATOM 1334 C C . ALA A 1 170 ? -23.502 -2.993 28.847 1.00 78.81 170 ALA A C 1
ATOM 1336 O O . ALA A 1 170 ? -24.080 -1.919 28.654 1.00 78.81 170 ALA A O 1
ATOM 1337 N N . CYS A 1 171 ? -22.297 -3.054 29.415 1.00 78.81 171 CYS A N 1
ATOM 1338 C CA . CYS A 1 171 ? -21.553 -1.881 29.861 1.00 78.81 171 CYS A CA 1
ATOM 1339 C C . CYS A 1 171 ? -21.243 -0.925 28.699 1.00 78.81 171 CYS A C 1
ATOM 1341 O O . CYS A 1 171 ? -21.640 0.243 28.716 1.00 78.81 171 CYS A O 1
ATOM 1343 N N . LEU A 1 172 ? -20.599 -1.418 27.642 1.00 80.44 172 LEU A N 1
ATOM 1344 C CA . LEU A 1 172 ? -20.205 -0.590 26.502 1.00 80.44 172 LEU A CA 1
ATOM 1345 C C . LEU A 1 172 ? -21.409 0.005 25.766 1.00 80.44 172 LEU A C 1
ATOM 1347 O O . LEU A 1 172 ? -21.378 1.177 25.373 1.00 80.44 172 LEU A O 1
ATOM 1351 N N . ARG A 1 173 ? -22.499 -0.762 25.632 1.00 79.06 173 ARG A N 1
ATOM 1352 C CA . ARG A 1 173 ? -23.750 -0.274 25.046 1.00 79.06 173 ARG A CA 1
ATOM 1353 C C . ARG A 1 173 ? -24.306 0.883 25.867 1.00 79.06 173 ARG A C 1
ATOM 1355 O O . ARG A 1 173 ? -24.636 1.917 25.293 1.00 79.06 173 ARG A O 1
ATOM 1362 N N . ASN A 1 174 ? -24.379 0.750 27.189 1.00 76.06 174 ASN A N 1
ATOM 1363 C CA . ASN A 1 174 ? -24.905 1.807 28.054 1.00 76.06 174 ASN A CA 1
ATOM 1364 C C . ASN A 1 174 ? -24.014 3.055 28.064 1.00 76.06 174 ASN A C 1
ATOM 1366 O O . ASN A 1 174 ? -24.539 4.161 27.936 1.00 76.06 174 ASN A O 1
ATOM 1370 N N . LEU A 1 175 ? -22.688 2.896 28.117 1.00 73.94 175 LEU A N 1
ATOM 1371 C CA . LEU A 1 175 ? -21.737 4.006 27.970 1.00 73.94 175 LEU A CA 1
ATOM 1372 C C . LEU A 1 175 ? -21.977 4.774 26.662 1.00 73.94 175 LEU A C 1
ATOM 1374 O O . LEU A 1 175 ? -22.136 5.994 26.663 1.00 73.94 175 LEU A O 1
ATOM 1378 N N . SER A 1 176 ? -22.104 4.055 25.548 1.00 70.19 176 SER A N 1
ATOM 1379 C CA . SER A 1 176 ? -22.282 4.673 24.232 1.00 70.19 176 SER A CA 1
ATOM 1380 C C . SER A 1 176 ? -23.662 5.321 24.039 1.00 70.19 176 SER A C 1
ATOM 1382 O O . SER A 1 176 ? -23.803 6.250 23.240 1.00 70.19 176 SER A O 1
ATOM 1384 N N . HIS A 1 177 ? -24.702 4.864 24.746 1.00 68.38 177 HIS A N 1
ATOM 1385 C CA . HIS A 1 177 ? -26.059 5.423 24.650 1.00 68.38 177 HIS A CA 1
ATOM 1386 C C . HIS A 1 177 ? -26.313 6.589 25.615 1.00 68.38 177 HIS A C 1
ATOM 1388 O O . HIS A 1 177 ? -27.138 7.448 25.307 1.00 68.38 177 HIS A O 1
ATOM 1394 N N . ASN A 1 178 ? -25.596 6.672 26.739 1.00 58.22 178 ASN A N 1
ATOM 1395 C CA . ASN A 1 178 ? -25.909 7.588 27.843 1.00 58.22 178 ASN A CA 1
ATOM 1396 C C . ASN A 1 178 ? -25.662 9.089 27.588 1.00 58.22 178 ASN A C 1
ATOM 1398 O O . ASN A 1 178 ? -25.637 9.864 28.539 1.00 58.22 178 ASN A O 1
ATOM 1402 N N . LYS A 1 179 ? -25.512 9.548 26.336 1.00 54.00 179 LYS A N 1
ATOM 1403 C CA . LYS A 1 179 ? -25.091 10.930 26.015 1.00 54.00 179 LYS A CA 1
ATOM 1404 C C . LYS A 1 179 ? -23.916 11.374 26.899 1.00 54.00 179 LYS A C 1
ATOM 1406 O O . LYS A 1 179 ? -23.898 12.507 27.385 1.00 54.00 179 LYS A O 1
ATOM 1411 N N . LEU A 1 180 ? -22.969 10.469 27.160 1.00 54.16 180 LEU A N 1
ATOM 1412 C CA . LEU A 1 180 ? -21.750 10.849 27.855 1.00 54.16 180 LEU A CA 1
ATOM 1413 C C . LEU A 1 180 ? -21.108 11.984 27.072 1.00 54.16 180 LEU A C 1
ATOM 1415 O O . LEU A 1 180 ? -20.875 11.858 25.872 1.00 54.16 180 LEU A O 1
ATOM 1419 N N . LYS A 1 181 ? -20.909 13.113 27.757 1.00 58.38 181 LYS A N 1
ATOM 1420 C CA . LYS A 1 181 ? -20.375 14.330 27.144 1.00 58.38 181 LYS A CA 1
ATOM 1421 C C . LYS A 1 181 ? -18.914 14.166 26.730 1.00 58.38 181 LYS A C 1
ATOM 1423 O O . LYS A 1 181 ? -18.469 14.918 25.872 1.00 58.38 181 LYS A O 1
ATOM 1428 N N . ASP A 1 182 ? -18.200 13.199 27.312 1.00 75.00 182 ASP A N 1
ATOM 1429 C CA . ASP A 1 182 ? -16.788 12.970 27.032 1.00 75.00 182 ASP A CA 1
ATOM 1430 C C . ASP A 1 182 ? -16.510 11.567 26.444 1.00 75.00 182 ASP A C 1
ATOM 1432 O O . ASP A 1 182 ? -16.496 10.568 27.173 1.00 75.00 182 ASP A O 1
ATOM 1436 N N . PRO A 1 183 ? -16.252 11.479 25.125 1.00 80.81 183 PRO A N 1
ATOM 1437 C CA . PRO A 1 183 ? -15.734 10.287 24.454 1.00 80.81 183 PRO A CA 1
ATOM 1438 C C . PRO A 1 183 ? -14.475 9.684 25.092 1.00 80.81 183 PRO A C 1
ATOM 1440 O O . PRO A 1 183 ? -14.277 8.470 25.012 1.00 80.81 183 PRO A O 1
ATOM 1443 N N . SER A 1 184 ? -13.631 10.500 25.735 1.00 82.31 184 SER A N 1
ATOM 1444 C CA . SER A 1 184 ? -12.345 10.064 26.285 1.00 82.31 184 SER A CA 1
ATOM 1445 C C . SER A 1 184 ? -12.504 9.010 27.386 1.00 82.31 184 SER A C 1
ATOM 1447 O O . SER A 1 184 ? -11.722 8.059 27.448 1.00 82.31 184 SER A O 1
ATOM 1449 N N . ILE A 1 185 ? -13.564 9.116 28.195 1.00 77.69 185 ILE A N 1
ATOM 1450 C CA . ILE A 1 185 ? -13.872 8.187 29.291 1.00 77.69 185 ILE A CA 1
ATOM 1451 C C . ILE A 1 185 ? -14.178 6.792 28.740 1.00 77.69 185 ILE A C 1
ATOM 1453 O O . ILE A 1 185 ? -13.669 5.796 29.252 1.00 77.69 185 ILE A O 1
ATOM 1457 N N . ILE A 1 186 ? -14.956 6.708 27.654 1.00 80.94 186 ILE A N 1
ATOM 1458 C CA . ILE A 1 186 ? -15.340 5.430 27.034 1.00 80.94 186 ILE A CA 1
ATOM 1459 C C . ILE A 1 186 ? -14.100 4.710 26.496 1.00 80.94 186 ILE A C 1
ATOM 1461 O O . ILE A 1 186 ? -13.943 3.501 26.687 1.00 80.94 186 ILE A O 1
ATOM 1465 N N . ILE A 1 187 ? -13.192 5.452 25.857 1.00 85.50 187 ILE A N 1
ATOM 1466 C CA . ILE A 1 187 ? -11.956 4.887 25.312 1.00 85.50 187 ILE A CA 1
ATOM 1467 C C . ILE A 1 187 ? -11.009 4.442 26.428 1.00 85.50 187 ILE A C 1
ATOM 1469 O O . ILE A 1 187 ? -10.518 3.315 26.381 1.00 85.50 187 ILE A O 1
ATOM 1473 N N . LYS A 1 188 ? -10.812 5.262 27.470 1.00 80.25 188 LYS A N 1
ATOM 1474 C CA . LYS A 1 188 ? -10.001 4.894 28.644 1.00 80.25 188 LYS A CA 1
ATOM 1475 C C . LYS A 1 188 ? -10.540 3.645 29.337 1.00 80.25 188 LYS A C 1
ATOM 1477 O O . LYS A 1 188 ? -9.775 2.723 29.606 1.00 80.25 188 LYS A O 1
ATOM 1482 N N . PHE A 1 189 ? -11.850 3.590 29.575 1.00 78.69 189 PHE A N 1
ATOM 1483 C CA . PHE A 1 189 ? -12.518 2.428 30.160 1.00 78.69 189 PHE A CA 1
ATOM 1484 C C . PH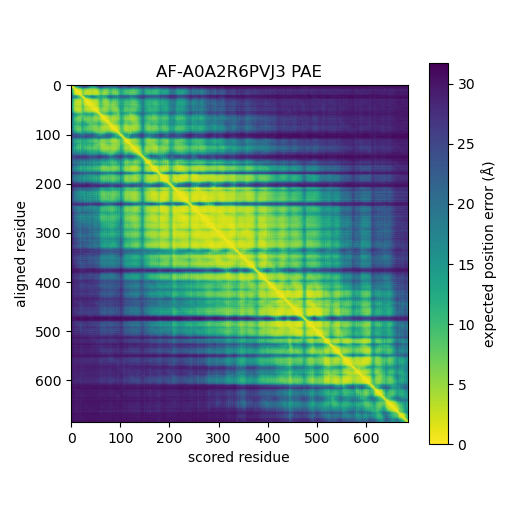E A 1 189 ? -12.276 1.164 29.324 1.00 78.69 189 PHE A C 1
ATOM 1486 O O . PHE A 1 189 ? -11.874 0.128 29.851 1.00 78.69 189 PHE A O 1
ATOM 1493 N N . THR A 1 190 ? -12.435 1.268 28.003 1.00 83.62 190 THR A N 1
ATOM 1494 C CA . THR A 1 190 ? -12.240 0.129 27.099 1.00 83.62 190 THR A CA 1
ATOM 1495 C C . THR A 1 190 ? -10.782 -0.328 27.040 1.00 83.62 190 THR A C 1
ATOM 1497 O O . THR A 1 190 ? -10.517 -1.528 27.060 1.00 83.62 190 THR A O 1
ATOM 1500 N N . MET A 1 191 ? -9.822 0.601 27.041 1.00 81.50 191 MET A N 1
ATOM 1501 C CA . MET A 1 191 ? -8.396 0.266 27.123 1.00 81.50 191 MET A CA 1
ATOM 1502 C C . MET A 1 191 ? -8.057 -0.499 28.401 1.00 81.50 191 MET A C 1
ATOM 1504 O O . MET A 1 191 ? -7.262 -1.435 28.351 1.00 81.50 191 MET A O 1
ATOM 1508 N N . GLN A 1 192 ? -8.666 -0.144 29.533 1.00 77.75 192 GLN A N 1
ATOM 1509 C CA . GLN A 1 192 ? -8.444 -0.870 30.784 1.00 77.75 192 GLN A CA 1
ATOM 1510 C C . GLN A 1 192 ? -9.045 -2.278 30.753 1.00 77.75 192 GLN A C 1
ATOM 1512 O O . GLN A 1 192 ? -8.409 -3.215 31.225 1.00 77.75 192 GLN A O 1
ATOM 1517 N N . ILE A 1 193 ? -10.209 -2.466 30.123 1.00 79.06 193 ILE A N 1
ATOM 1518 C CA . ILE A 1 193 ? -10.769 -3.811 29.899 1.00 79.06 193 ILE A CA 1
ATOM 1519 C C . ILE A 1 193 ? -9.811 -4.659 29.065 1.00 79.06 193 ILE A C 1
ATOM 1521 O O . ILE A 1 193 ? -9.535 -5.805 29.416 1.00 79.06 193 ILE A O 1
ATOM 1525 N N . ILE A 1 194 ? -9.284 -4.092 27.976 1.00 80.75 194 ILE A N 1
ATOM 1526 C CA . ILE A 1 194 ? -8.317 -4.777 27.115 1.00 80.75 194 ILE A CA 1
ATOM 1527 C C . ILE A 1 194 ? -7.068 -5.157 27.918 1.00 80.75 194 ILE A C 1
ATOM 1529 O O . ILE A 1 194 ? -6.635 -6.301 27.850 1.00 80.75 194 ILE A O 1
ATOM 1533 N N . ARG A 1 195 ? -6.522 -4.234 28.720 1.00 78.19 195 ARG A N 1
ATOM 1534 C CA . ARG A 1 195 ? -5.351 -4.491 29.576 1.00 78.19 195 ARG A CA 1
ATOM 1535 C C . ARG A 1 195 ? -5.604 -5.603 30.592 1.00 78.19 195 ARG A C 1
ATOM 1537 O O . ARG A 1 195 ? -4.754 -6.472 30.741 1.00 78.19 195 ARG A O 1
ATOM 1544 N N . ASN A 1 196 ? -6.771 -5.620 31.235 1.00 75.81 196 ASN A N 1
ATOM 1545 C CA . ASN A 1 196 ? -7.118 -6.666 32.199 1.00 75.81 196 ASN A CA 1
ATOM 1546 C C . ASN A 1 196 ? -7.271 -8.042 31.543 1.00 75.81 196 ASN A C 1
ATOM 1548 O O . ASN A 1 196 ? -6.878 -9.043 32.134 1.00 75.81 196 ASN A O 1
ATOM 1552 N N . ARG A 1 197 ? -7.813 -8.103 30.321 1.00 75.56 197 ARG A N 1
ATOM 1553 C CA . ARG A 1 197 ? -7.976 -9.361 29.575 1.00 75.56 197 ARG A CA 1
ATOM 1554 C C . ARG A 1 197 ? -6.700 -9.816 28.859 1.00 75.56 197 ARG A C 1
ATOM 1556 O O . ARG A 1 197 ? -6.596 -10.988 28.508 1.00 75.56 197 ARG A O 1
ATOM 1563 N N . ALA A 1 198 ? -5.737 -8.921 28.632 1.00 68.75 198 ALA A N 1
ATOM 1564 C CA . ALA A 1 198 ? -4.479 -9.188 27.927 1.00 68.75 198 ALA A CA 1
ATOM 1565 C C . ALA A 1 198 ? -3.243 -8.619 28.674 1.00 68.75 198 ALA A C 1
ATOM 1567 O O . ALA A 1 198 ? -2.511 -7.791 28.118 1.00 68.75 198 ALA A O 1
ATOM 1568 N N . PRO A 1 199 ? -2.976 -9.045 29.925 1.00 64.56 199 PRO A N 1
ATOM 1569 C CA . PRO A 1 199 ? -1.937 -8.441 30.766 1.00 64.56 199 PRO A CA 1
ATOM 1570 C C . PRO A 1 199 ? -0.507 -8.727 30.277 1.00 64.56 199 PRO A C 1
ATOM 1572 O O . PRO A 1 199 ? 0.384 -7.902 30.459 1.00 64.56 199 PRO A O 1
ATOM 1575 N N . GLU A 1 200 ? -0.275 -9.862 29.610 1.00 57.28 200 GLU A N 1
ATOM 1576 C CA . GLU A 1 200 ? 1.065 -10.314 29.191 1.00 57.28 200 GLU A CA 1
ATOM 1577 C C . GLU A 1 200 ? 1.652 -9.537 27.998 1.00 57.28 200 GLU A C 1
ATOM 1579 O O . GLU A 1 200 ? 2.807 -9.746 27.617 1.00 57.28 200 GLU A O 1
ATOM 1584 N N . HIS A 1 201 ? 0.873 -8.657 27.364 1.00 53.25 201 HIS A N 1
ATOM 1585 C CA . HIS A 1 201 ? 1.230 -8.064 26.069 1.00 53.25 201 HIS A CA 1
ATOM 1586 C C . HIS A 1 201 ? 1.238 -6.533 26.050 1.00 53.25 201 HIS A C 1
ATOM 1588 O O . HIS A 1 201 ? 1.484 -5.939 25.001 1.00 53.25 201 HIS A O 1
ATOM 1594 N N . MET A 1 202 ? 1.026 -5.899 27.203 1.00 51.25 202 MET A N 1
ATOM 1595 C CA . MET A 1 202 ? 1.020 -4.447 27.373 1.00 51.25 202 MET A CA 1
ATOM 1596 C C . MET A 1 202 ? 2.139 -4.043 28.341 1.00 51.25 202 MET A C 1
ATOM 1598 O O . MET A 1 202 ? 1.913 -3.923 29.542 1.00 51.25 202 MET A O 1
ATOM 1602 N N . SER A 1 203 ? 3.370 -3.860 27.849 1.00 42.47 203 SER A N 1
ATOM 1603 C CA . SER A 1 203 ? 4.431 -3.285 28.685 1.00 42.47 203 SER A CA 1
ATOM 1604 C C . SER A 1 203 ? 4.304 -1.761 28.715 1.00 42.47 203 SER A C 1
ATOM 1606 O O . SER A 1 203 ? 4.356 -1.139 27.656 1.00 42.47 203 SER A O 1
ATOM 1608 N N . SER A 1 204 ? 4.269 -1.181 29.918 1.00 41.25 204 SER A N 1
ATOM 1609 C CA . SER A 1 204 ? 4.321 0.262 30.208 1.00 41.25 204 SER A CA 1
ATOM 1610 C C . SER A 1 204 ? 3.012 1.045 30.016 1.00 41.25 204 SER A C 1
ATOM 1612 O O . SER A 1 204 ? 2.220 0.798 29.112 1.00 41.25 204 SER A O 1
ATOM 1614 N N . ASP A 1 205 ? 2.819 2.038 30.885 1.00 42.09 205 ASP A N 1
ATOM 1615 C CA . ASP A 1 205 ? 1.640 2.897 31.060 1.00 42.09 205 ASP A CA 1
ATOM 1616 C C . ASP A 1 205 ? 1.194 3.700 29.819 1.00 42.09 205 ASP A C 1
ATOM 1618 O O . ASP A 1 205 ? 0.184 4.406 29.874 1.00 42.09 205 ASP A O 1
ATOM 1622 N N . SER A 1 206 ? 1.886 3.605 28.679 1.00 45.53 206 SER A N 1
ATOM 1623 C CA . SER A 1 206 ? 1.576 4.387 27.479 1.00 45.53 206 SER A CA 1
ATOM 1624 C C . SER A 1 206 ? 0.501 3.715 26.602 1.00 45.53 206 SER A C 1
ATOM 1626 O O . SER A 1 206 ? 0.760 2.666 26.016 1.00 45.53 206 SER A O 1
ATOM 1628 N N . PRO A 1 207 ? -0.694 4.318 26.422 1.00 54.62 207 PRO A N 1
ATOM 1629 C CA . PRO A 1 207 ? -1.758 3.837 25.523 1.00 54.62 207 PRO A CA 1
ATOM 1630 C C . PRO A 1 207 ? -1.441 4.029 24.024 1.00 54.62 207 PRO A C 1
ATOM 1632 O O . PRO A 1 207 ? -2.335 4.014 23.183 1.00 54.62 207 PRO A O 1
ATOM 1635 N N . SER A 1 208 ? -0.172 4.235 23.670 1.00 66.38 208 SER A N 1
ATOM 1636 C CA . SER A 1 208 ? 0.240 4.678 22.341 1.00 66.38 208 SER A CA 1
ATOM 1637 C C . SER A 1 208 ? 0.332 3.571 21.299 1.00 66.38 208 SER A C 1
ATOM 1639 O O . SER A 1 208 ? 0.566 3.894 20.146 1.00 66.38 208 SER A O 1
ATOM 1641 N N . ASP A 1 209 ? 0.162 2.298 21.642 1.00 82.88 209 ASP A N 1
ATOM 1642 C CA . ASP A 1 209 ? 0.466 1.195 20.722 1.00 82.88 209 ASP A CA 1
ATOM 1643 C C . ASP A 1 209 ? -0.813 0.498 20.234 1.00 82.88 209 ASP A C 1
ATOM 1645 O O . ASP A 1 209 ? -1.860 0.541 20.884 1.00 82.88 209 ASP A O 1
ATOM 1649 N N . ILE A 1 210 ? -0.760 -0.133 19.056 1.00 83.88 210 ILE A N 1
ATOM 1650 C CA . ILE A 1 210 ? -1.847 -1.008 18.593 1.00 83.88 210 ILE A CA 1
ATOM 1651 C C . ILE A 1 210 ? -1.879 -2.242 19.510 1.00 83.88 210 ILE A C 1
ATOM 1653 O O . ILE A 1 210 ? -0.881 -2.965 19.585 1.00 83.88 210 ILE A O 1
ATOM 1657 N N . PRO A 1 211 ? -3.002 -2.507 20.199 1.00 84.06 211 PRO A N 1
ATOM 1658 C CA . PRO A 1 211 ? -3.072 -3.573 21.183 1.00 84.06 211 PRO A CA 1
ATOM 1659 C C . PRO A 1 211 ? -3.058 -4.952 20.517 1.00 84.06 211 PRO A C 1
ATOM 1661 O O . PRO A 1 211 ? -3.660 -5.145 19.457 1.00 84.06 211 PRO A O 1
ATOM 1664 N N . LYS A 1 212 ? -2.414 -5.927 21.169 1.00 84.75 212 LYS A N 1
ATOM 1665 C CA . LYS A 1 212 ? -2.618 -7.352 20.874 1.00 84.75 212 LYS A CA 1
ATOM 1666 C C . LYS A 1 212 ? -3.848 -7.842 21.623 1.00 84.75 212 LYS A C 1
ATOM 1668 O O . LYS A 1 212 ? -3.936 -7.659 22.833 1.00 84.75 212 LYS A O 1
ATOM 1673 N N . LEU A 1 213 ? -4.791 -8.431 20.902 1.00 84.62 213 LEU A N 1
ATOM 1674 C CA . LEU A 1 213 ? -6.114 -8.807 21.401 1.00 84.62 213 LEU A CA 1
ATOM 1675 C C . LEU A 1 213 ? -6.342 -10.326 21.303 1.00 84.62 213 LEU A C 1
ATOM 1677 O O . LEU A 1 213 ? -7.485 -10.775 21.267 1.00 84.62 213 LEU A O 1
ATOM 1681 N N . ASP A 1 214 ? -5.260 -11.108 21.273 1.00 79.19 214 ASP A N 1
ATOM 1682 C CA . ASP A 1 214 ? -5.265 -12.566 21.073 1.00 79.19 214 ASP A CA 1
ATOM 1683 C C . ASP A 1 214 ? -6.041 -13.324 22.169 1.00 79.19 214 ASP A C 1
ATOM 1685 O O . ASP A 1 214 ? -6.532 -14.428 21.944 1.00 79.19 214 ASP A O 1
ATOM 1689 N N . THR A 1 215 ? -6.185 -12.723 23.353 1.00 79.44 215 THR A N 1
ATOM 1690 C CA . THR A 1 215 ? -6.886 -13.296 24.513 1.00 79.44 215 THR A CA 1
ATOM 1691 C C . THR A 1 215 ? -8.354 -12.870 24.622 1.00 79.44 215 THR A C 1
ATOM 1693 O O . THR A 1 215 ? -9.077 -13.354 25.492 1.00 79.44 215 THR A O 1
ATOM 1696 N N . ILE A 1 216 ? -8.821 -11.958 23.764 1.00 84.06 216 ILE A N 1
ATOM 1697 C CA . ILE A 1 216 ? -10.204 -11.472 23.777 1.00 84.06 216 ILE A CA 1
ATOM 1698 C C . ILE A 1 216 ? -11.074 -12.405 22.929 1.00 84.06 216 ILE A C 1
ATOM 1700 O O . ILE A 1 216 ? -10.654 -12.889 21.884 1.00 84.06 216 ILE A O 1
ATOM 1704 N N . SER A 1 217 ? -12.310 -12.667 23.354 1.00 87.69 217 SER A N 1
ATOM 1705 C CA . SER A 1 217 ? -13.246 -13.479 22.572 1.00 87.69 217 SER A CA 1
ATOM 1706 C C . SER A 1 217 ? -13.770 -12.729 21.334 1.00 87.69 217 SER A C 1
ATOM 1708 O O . SER A 1 217 ? -13.806 -11.497 21.288 1.00 87.69 217 SER A O 1
ATOM 1710 N N . SER A 1 218 ? -14.299 -13.461 20.347 1.00 89.12 218 SER A N 1
ATOM 1711 C CA . SER A 1 218 ? -14.954 -12.839 19.185 1.00 89.12 218 SER A CA 1
ATOM 1712 C C . SER A 1 218 ? -16.152 -11.958 19.570 1.00 89.12 218 SER A C 1
ATOM 1714 O O . SER A 1 218 ? -16.432 -10.983 18.868 1.00 89.12 218 SER A O 1
ATOM 1716 N N . ALA A 1 219 ? -16.884 -12.313 20.632 1.00 86.56 219 ALA A N 1
ATOM 1717 C CA . ALA A 1 219 ? -18.053 -11.566 21.094 1.00 86.56 219 ALA A CA 1
ATOM 1718 C C . ALA A 1 219 ? -17.630 -10.243 21.744 1.00 86.56 219 ALA A C 1
ATOM 1720 O O . ALA A 1 219 ? -18.127 -9.180 21.368 1.00 86.56 219 ALA A O 1
ATOM 1721 N N . ALA A 1 220 ? -16.635 -10.298 22.630 1.00 86.50 220 ALA A N 1
ATOM 1722 C CA . ALA A 1 220 ? -16.049 -9.120 23.251 1.00 86.50 220 ALA A CA 1
ATOM 1723 C C . ALA A 1 220 ? -15.401 -8.186 22.230 1.00 86.50 220 ALA A C 1
ATOM 1725 O O . ALA A 1 220 ? -15.632 -6.981 22.286 1.00 86.50 220 ALA A O 1
ATOM 1726 N N . TRP A 1 221 ? -14.650 -8.729 21.265 1.00 90.75 221 TRP A N 1
ATOM 1727 C CA . TRP A 1 221 ? -14.090 -7.949 20.163 1.00 90.75 221 TRP A CA 1
ATOM 1728 C C . TRP A 1 221 ? -15.184 -7.181 19.422 1.00 90.75 221 TRP A C 1
ATOM 1730 O O . TRP A 1 221 ? -15.101 -5.963 19.293 1.00 90.75 221 TRP A O 1
ATOM 1740 N N . LYS A 1 222 ? -16.257 -7.868 19.012 1.00 91.12 222 LYS A N 1
ATOM 1741 C CA . LYS A 1 222 ? -17.380 -7.234 18.317 1.00 91.12 222 LYS A CA 1
ATOM 1742 C C . LYS A 1 222 ? -18.004 -6.112 19.151 1.00 91.12 222 LYS A C 1
ATOM 1744 O O . LYS A 1 222 ? -18.199 -5.016 18.629 1.00 91.12 222 LYS A O 1
ATOM 1749 N N . ALA A 1 223 ? -18.277 -6.361 20.433 1.00 88.31 223 ALA A N 1
ATOM 1750 C CA . ALA A 1 223 ? -18.850 -5.366 21.335 1.00 88.31 223 ALA A CA 1
ATOM 1751 C C . ALA A 1 223 ? -17.929 -4.145 21.516 1.00 88.31 223 ALA A C 1
ATOM 1753 O O . ALA A 1 223 ? -18.395 -3.006 21.437 1.00 88.31 223 ALA A O 1
ATOM 1754 N N . ILE A 1 224 ? -16.627 -4.370 21.708 1.00 90.25 224 ILE A N 1
ATOM 1755 C CA . ILE A 1 224 ? -15.602 -3.324 21.820 1.00 90.25 224 ILE A CA 1
ATOM 1756 C C . ILE A 1 224 ? -15.556 -2.484 20.543 1.00 90.25 224 ILE A C 1
ATOM 1758 O O . ILE A 1 224 ? -15.762 -1.268 20.600 1.00 90.25 224 ILE A O 1
ATOM 1762 N N . SER A 1 225 ? -15.344 -3.113 19.383 1.00 92.12 225 SER A N 1
ATOM 1763 C CA . SER A 1 225 ? -15.191 -2.386 18.123 1.00 92.12 225 SER A CA 1
ATOM 1764 C C . SER A 1 225 ? -16.463 -1.634 17.741 1.00 92.12 225 SER A C 1
ATOM 1766 O O . SER A 1 225 ? -16.365 -0.487 17.317 1.00 92.12 225 SER A O 1
ATOM 1768 N N . ASP A 1 226 ? -17.654 -2.222 17.909 1.00 91.19 226 ASP A N 1
ATOM 1769 C CA . ASP A 1 226 ? -18.920 -1.577 17.532 1.00 91.19 226 ASP A CA 1
ATOM 1770 C C . ASP A 1 226 ? -19.228 -0.337 18.381 1.00 91.19 226 ASP A C 1
ATOM 1772 O O . ASP A 1 226 ? -19.789 0.638 17.868 1.00 91.19 226 ASP A O 1
ATOM 1776 N N . ASN A 1 227 ? -18.887 -0.354 19.672 1.00 88.38 227 ASN A N 1
ATOM 1777 C CA . ASN A 1 227 ? -19.122 0.784 20.560 1.00 88.38 227 ASN A CA 1
ATOM 1778 C C . ASN A 1 227 ? -18.087 1.893 20.343 1.00 88.38 227 ASN A C 1
ATOM 1780 O O . ASN A 1 227 ? -18.467 3.054 20.194 1.00 88.38 227 ASN A O 1
ATOM 1784 N N . ILE A 1 228 ? -16.801 1.552 20.215 1.00 91.44 228 ILE A N 1
ATOM 1785 C CA . ILE A 1 228 ? -15.755 2.534 19.883 1.00 91.44 228 ILE A CA 1
ATOM 1786 C C . ILE A 1 228 ? -16.035 3.179 18.525 1.00 91.44 228 ILE A C 1
ATOM 1788 O O . ILE A 1 228 ? -15.965 4.401 18.388 1.00 91.44 228 ILE A O 1
ATOM 1792 N N . ALA A 1 229 ? -16.414 2.375 17.532 1.00 93.38 229 ALA A N 1
ATOM 1793 C CA . ALA A 1 229 ? -16.789 2.867 16.217 1.00 93.38 229 ALA A CA 1
ATOM 1794 C C . ALA A 1 229 ? -17.969 3.837 16.285 1.00 93.38 229 ALA A C 1
ATOM 1796 O O . ALA A 1 229 ? -17.942 4.867 15.623 1.00 93.38 229 ALA A O 1
ATOM 1797 N N . LEU A 1 230 ? -18.988 3.552 17.102 1.00 90.62 230 LEU A N 1
ATOM 1798 C CA . LEU A 1 230 ? -20.135 4.445 17.276 1.00 90.62 230 LEU A CA 1
ATOM 1799 C C . LEU A 1 230 ? -19.721 5.811 17.844 1.00 90.62 230 LEU A C 1
ATOM 1801 O O . LEU A 1 230 ? -20.193 6.840 17.360 1.00 90.62 230 LEU A O 1
ATOM 1805 N N . VAL A 1 231 ? -18.842 5.822 18.848 1.00 88.88 231 VAL A N 1
ATOM 1806 C CA . VAL A 1 231 ? -18.307 7.055 19.447 1.00 88.88 231 VAL A CA 1
ATOM 1807 C C . VAL A 1 231 ? -17.500 7.849 18.418 1.00 88.88 231 VAL A C 1
ATOM 1809 O O . VAL A 1 231 ? -17.703 9.055 18.269 1.00 88.88 231 VAL A O 1
ATOM 1812 N N . LEU A 1 232 ? -16.636 7.164 17.665 1.00 90.50 232 LEU A N 1
ATOM 1813 C CA . LEU A 1 232 ? -15.804 7.782 16.638 1.00 90.50 232 LEU A CA 1
ATOM 1814 C C . LEU A 1 232 ? -16.653 8.351 15.491 1.00 90.50 232 LEU A C 1
ATOM 1816 O O . LEU A 1 232 ? -16.459 9.501 15.116 1.00 90.50 232 LEU A O 1
ATOM 1820 N N . ILE A 1 233 ? -17.639 7.599 14.987 1.00 91.38 233 ILE A N 1
ATOM 1821 C CA . ILE A 1 233 ? -18.552 8.039 13.917 1.00 91.38 233 ILE A CA 1
ATOM 1822 C C . ILE A 1 233 ? -19.274 9.324 14.315 1.00 91.38 233 ILE A C 1
ATOM 1824 O O . ILE A 1 233 ? -19.216 10.290 13.561 1.00 91.38 233 ILE A O 1
ATOM 1828 N N . ARG A 1 234 ? -19.894 9.368 15.503 1.00 87.50 234 ARG A N 1
ATOM 1829 C CA . ARG A 1 234 ? -20.627 10.560 15.969 1.00 87.50 234 ARG A CA 1
ATOM 1830 C C . ARG A 1 234 ? -19.741 11.799 15.964 1.00 87.50 234 ARG A C 1
ATOM 1832 O O . ARG A 1 234 ? -20.114 12.825 15.406 1.00 87.50 234 ARG A O 1
ATOM 1839 N N . LYS A 1 235 ? -18.533 11.678 16.513 1.00 86.19 235 LYS A N 1
ATOM 1840 C CA . LYS A 1 235 ? -17.587 12.791 16.557 1.00 86.19 235 LYS A CA 1
ATOM 1841 C C . LYS A 1 235 ? -17.081 13.186 15.166 1.00 86.19 235 LYS A C 1
ATOM 1843 O O . LYS A 1 235 ? -16.877 14.367 14.910 1.00 86.19 235 LYS A O 1
ATOM 1848 N N . MET A 1 236 ? -16.876 12.230 14.260 1.00 85.81 236 MET A N 1
ATOM 1849 C CA . MET A 1 236 ? -16.470 12.522 12.879 1.00 85.81 236 MET A CA 1
ATOM 1850 C C . MET A 1 236 ? -17.597 13.173 12.066 1.00 85.81 236 MET A C 1
ATOM 1852 O O . MET A 1 236 ? -17.326 14.002 11.202 1.00 85.81 236 MET A O 1
ATOM 1856 N N . GLU A 1 237 ? -18.857 12.845 12.353 1.00 84.38 237 GLU A N 1
ATOM 1857 C CA . GLU A 1 237 ? -20.024 13.497 11.755 1.00 84.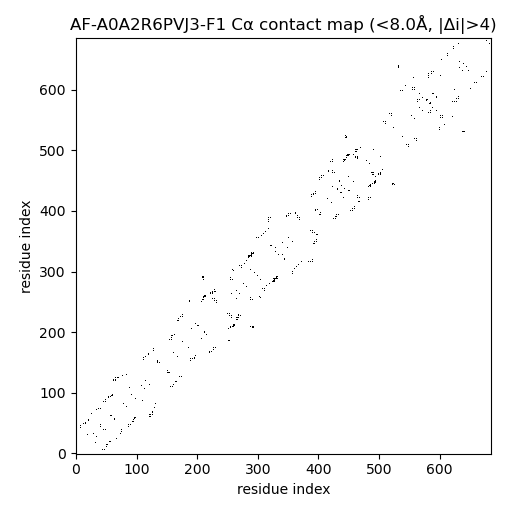38 237 GLU A CA 1
ATOM 1858 C C . GLU A 1 237 ? -20.206 14.933 12.260 1.00 84.38 237 GLU A C 1
ATOM 1860 O O . GLU A 1 237 ? -20.470 15.814 11.444 1.00 84.38 237 GLU A O 1
ATOM 1865 N N . GLU A 1 238 ? -19.983 15.184 13.555 1.00 80.81 238 GLU A N 1
ATOM 1866 C CA . GLU A 1 238 ? -19.946 16.535 14.142 1.00 80.81 238 GLU A CA 1
ATOM 1867 C C . GLU A 1 238 ? -18.824 17.400 13.539 1.00 80.81 238 GLU A C 1
ATOM 1869 O O . GLU A 1 238 ? -18.985 18.602 13.358 1.00 80.81 238 GLU A O 1
ATOM 1874 N N . ARG A 1 239 ? -17.688 16.786 13.190 1.00 73.06 239 ARG A N 1
ATOM 1875 C CA . ARG A 1 239 ? -16.493 17.468 12.663 1.00 73.06 239 ARG A CA 1
ATOM 1876 C C . ARG A 1 239 ? -16.554 17.849 11.186 1.00 73.06 239 ARG A C 1
ATOM 1878 O O . ARG A 1 239 ? -15.611 18.470 10.705 1.00 73.06 239 ARG A O 1
ATOM 1885 N N . LYS A 1 240 ? -17.616 17.510 10.447 1.00 61.81 240 LYS A N 1
ATOM 1886 C CA . LYS A 1 240 ? -17.694 17.787 8.997 1.00 61.81 240 LYS A CA 1
ATOM 1887 C C . LYS A 1 240 ? -17.544 19.275 8.626 1.00 61.81 240 LYS A C 1
ATOM 1889 O O . LYS A 1 240 ? -17.300 19.555 7.456 1.00 61.81 240 LYS A O 1
ATOM 1894 N N . GLU A 1 241 ? -17.650 20.199 9.585 1.00 55.62 241 GLU A N 1
ATOM 1895 C CA . GLU A 1 241 ? -17.597 21.651 9.359 1.00 55.62 241 GLU A CA 1
ATOM 1896 C C . GLU A 1 241 ? -16.364 22.363 9.966 1.00 55.62 241 GLU A C 1
ATOM 1898 O O . GLU A 1 241 ? -16.100 23.507 9.601 1.00 55.62 241 GLU A O 1
ATOM 1903 N N . GLU A 1 242 ? -15.550 21.711 10.811 1.00 54.56 242 GLU A N 1
ATOM 1904 C CA . GLU A 1 242 ? -14.412 22.355 11.498 1.00 54.56 242 GLU A CA 1
ATOM 1905 C C . GLU A 1 242 ? -13.121 21.511 11.468 1.00 54.56 242 GLU A C 1
ATOM 1907 O O . GLU A 1 242 ? -13.069 20.372 11.935 1.00 54.56 242 GLU A O 1
ATOM 1912 N N . SER A 1 243 ? -12.031 22.104 10.963 1.00 54.94 243 SER A N 1
ATOM 1913 C CA . SER A 1 243 ? -10.684 21.510 10.945 1.00 54.94 243 SER A CA 1
ATOM 1914 C C . SER A 1 243 ? -10.010 21.639 12.318 1.00 54.94 243 SER A C 1
ATOM 1916 O O . SER A 1 243 ? -9.212 22.550 12.544 1.00 54.94 243 SER A O 1
ATOM 1918 N N . ILE A 1 244 ? -10.313 20.724 13.242 1.00 59.81 244 ILE A N 1
ATOM 1919 C CA . ILE A 1 244 ? -9.646 20.628 14.552 1.00 59.81 244 ILE A CA 1
ATOM 1920 C C . ILE A 1 244 ? -8.719 19.409 14.581 1.00 59.81 244 ILE A C 1
ATOM 1922 O O . ILE A 1 244 ? -9.056 18.334 14.080 1.00 59.81 244 ILE A O 1
ATOM 1926 N N . ALA A 1 245 ? -7.557 19.574 15.220 1.00 74.31 245 ALA A N 1
ATOM 1927 C CA . ALA A 1 245 ? -6.579 18.518 15.445 1.00 74.31 245 ALA A CA 1
ATOM 1928 C C . ALA A 1 245 ? -7.203 17.237 16.040 1.00 74.31 245 ALA A C 1
ATOM 1930 O O . ALA A 1 245 ? -8.228 17.241 16.734 1.00 74.31 245 ALA A O 1
ATOM 1931 N N . TRP A 1 246 ? -6.572 16.105 15.749 1.00 81.00 246 TRP A N 1
ATOM 1932 C CA . TRP A 1 246 ? -6.959 14.821 16.319 1.00 81.00 246 TRP A CA 1
ATOM 1933 C C . TRP A 1 246 ? -6.693 14.801 17.820 1.00 81.00 246 TRP A C 1
ATOM 1935 O O . TRP A 1 246 ? -5.561 15.001 18.257 1.00 81.00 246 TRP A O 1
ATOM 1945 N N . GLU A 1 247 ? -7.742 14.540 18.596 1.00 87.31 247 GLU A N 1
ATOM 1946 C CA . GLU A 1 247 ? -7.639 14.358 20.043 1.00 87.31 247 GLU A CA 1
ATOM 1947 C C . GLU A 1 247 ? -6.999 12.985 20.333 1.00 87.31 247 GLU A C 1
ATOM 1949 O O . GLU A 1 247 ? -7.201 12.035 19.574 1.00 87.31 247 GLU A O 1
ATOM 1954 N N . GLU A 1 248 ? -6.234 12.847 21.421 1.00 86.62 248 GLU A N 1
ATOM 1955 C CA . GLU A 1 248 ? -5.520 11.589 21.722 1.00 86.62 248 GLU A CA 1
ATOM 1956 C C . GLU A 1 248 ? -6.460 10.381 21.839 1.00 86.62 248 GLU A C 1
ATOM 1958 O O . GLU A 1 248 ? -6.157 9.316 21.303 1.00 86.62 248 GLU A O 1
ATOM 1963 N N . TRP A 1 249 ? -7.657 10.557 22.411 1.00 88.06 249 TRP A N 1
ATOM 1964 C CA . TRP A 1 249 ? -8.633 9.467 22.505 1.00 88.06 249 TRP A CA 1
ATOM 1965 C C . TRP A 1 249 ? -9.084 8.951 21.130 1.00 88.06 249 TRP A C 1
ATOM 1967 O O . TRP A 1 249 ? -9.462 7.790 21.009 1.00 88.06 249 TRP A O 1
ATOM 1977 N N . MET A 1 250 ? -9.044 9.778 20.077 1.00 90.88 250 MET A N 1
ATOM 1978 C CA . MET A 1 250 ? -9.374 9.337 18.716 1.00 90.88 250 MET A CA 1
ATOM 1979 C C . MET A 1 250 ? -8.296 8.424 18.166 1.00 90.88 250 MET A C 1
ATOM 1981 O O . MET A 1 250 ? -8.591 7.417 17.527 1.00 90.88 250 MET A O 1
ATOM 1985 N N . LYS A 1 251 ? -7.036 8.773 18.429 1.00 90.69 251 LYS A N 1
ATOM 1986 C CA . LYS A 1 251 ? -5.898 7.948 18.046 1.00 90.69 251 LYS A CA 1
ATOM 1987 C C . LYS A 1 251 ? -5.967 6.600 18.768 1.00 90.69 251 LYS A C 1
ATOM 1989 O O . LYS A 1 251 ? -5.792 5.566 18.130 1.00 90.69 251 LYS A O 1
ATOM 1994 N N . ASP A 1 252 ? -6.328 6.611 20.053 1.00 89.50 252 ASP A N 1
ATOM 1995 C CA . ASP A 1 252 ? -6.575 5.404 20.856 1.00 89.50 252 ASP A CA 1
ATOM 1996 C C . ASP A 1 252 ? -7.740 4.576 20.302 1.00 89.50 252 ASP A C 1
ATOM 1998 O O . ASP A 1 252 ? -7.609 3.366 20.122 1.00 89.50 252 ASP A O 1
ATOM 2002 N N . ALA A 1 253 ? -8.851 5.218 19.934 1.00 92.00 253 ALA A N 1
ATOM 2003 C CA . ALA A 1 253 ? -9.989 4.555 19.305 1.00 92.00 253 ALA A CA 1
ATOM 2004 C C . ALA A 1 253 ? -9.589 3.834 18.005 1.00 92.00 253 ALA A C 1
ATOM 2006 O O . ALA A 1 253 ? -9.965 2.679 17.799 1.00 92.00 253 ALA A O 1
ATOM 2007 N N . ILE A 1 254 ? -8.788 4.478 17.148 1.00 93.69 254 ILE A N 1
ATOM 2008 C CA . ILE A 1 254 ? -8.293 3.856 15.913 1.00 93.69 254 ILE A CA 1
ATOM 2009 C C . ILE A 1 254 ? -7.334 2.708 16.203 1.00 93.69 254 ILE A C 1
ATOM 2011 O O . ILE A 1 254 ? -7.462 1.660 15.572 1.00 93.69 254 ILE A O 1
ATOM 2015 N N . SER A 1 255 ? -6.424 2.860 17.168 1.00 91.69 255 SER A N 1
ATOM 2016 C CA . SER A 1 255 ? -5.558 1.761 17.607 1.00 91.69 255 SER A CA 1
ATOM 2017 C C . SER A 1 255 ? -6.364 0.535 18.009 1.00 91.69 255 SER A C 1
ATOM 2019 O O . SER A 1 255 ? -6.057 -0.562 17.551 1.00 91.69 255 SER A O 1
ATOM 2021 N N . ILE A 1 256 ? -7.413 0.713 18.818 1.00 91.31 256 ILE A N 1
ATOM 2022 C CA . ILE A 1 256 ? -8.251 -0.403 19.267 1.00 91.31 256 ILE A CA 1
ATOM 2023 C C . ILE A 1 256 ? -8.979 -1.043 18.083 1.00 91.31 256 ILE A C 1
ATOM 2025 O O . ILE A 1 256 ? -8.970 -2.263 17.959 1.00 91.31 256 ILE A O 1
ATOM 2029 N N . ILE A 1 257 ? -9.562 -0.244 17.182 1.00 93.75 257 ILE A N 1
ATOM 2030 C CA . ILE A 1 257 ? -10.254 -0.752 15.986 1.00 93.75 257 ILE A CA 1
ATOM 2031 C C . ILE A 1 257 ? -9.302 -1.531 15.052 1.00 93.75 257 ILE A C 1
ATOM 2033 O O . ILE A 1 257 ? -9.719 -2.493 14.407 1.00 93.75 257 ILE A O 1
ATOM 2037 N N . ILE A 1 258 ? -8.030 -1.137 14.973 1.00 92.75 258 ILE A N 1
ATOM 2038 C CA . ILE A 1 258 ? -7.000 -1.830 14.184 1.00 92.75 258 ILE A CA 1
ATOM 2039 C C . ILE A 1 258 ? -6.405 -3.040 14.924 1.00 92.75 258 ILE A C 1
ATOM 2041 O O . ILE A 1 258 ? -5.751 -3.853 14.275 1.00 92.75 258 ILE A O 1
ATOM 2045 N N . GLY A 1 259 ? -6.642 -3.181 16.233 1.00 90.25 259 GLY A N 1
ATOM 2046 C CA . GLY A 1 259 ? -6.022 -4.154 17.142 1.00 90.25 259 GLY A CA 1
ATOM 2047 C C . GLY A 1 259 ? -5.716 -5.532 16.545 1.00 90.25 259 GLY A C 1
ATOM 2048 O O . GLY A 1 259 ? -6.499 -6.090 15.767 1.00 90.25 259 GLY A O 1
ATOM 2049 N N . PHE A 1 260 ? -4.556 -6.086 16.902 1.00 89.69 260 PHE A N 1
ATOM 2050 C CA . PHE A 1 260 ? -4.071 -7.365 16.382 1.00 89.69 260 PHE A CA 1
ATOM 2051 C C . PHE A 1 260 ? -4.910 -8.519 16.946 1.00 89.69 260 PHE A C 1
ATOM 2053 O O . PHE A 1 260 ? -4.839 -8.808 18.134 1.00 89.69 260 PHE A O 1
ATOM 2060 N N . CYS A 1 261 ? -5.738 -9.124 16.093 1.00 88.75 261 CYS A N 1
ATOM 2061 C CA . CYS A 1 261 ? -6.542 -10.316 16.369 1.00 88.75 261 CYS A CA 1
ATOM 2062 C C . CYS A 1 261 ? -6.987 -10.987 15.064 1.00 88.75 261 CYS A C 1
ATOM 2064 O O . CYS A 1 261 ? -7.083 -10.339 14.016 1.00 88.75 261 CYS A O 1
ATOM 2066 N N . ASP A 1 262 ? -7.366 -12.259 15.150 1.00 88.12 262 ASP A N 1
ATOM 2067 C CA . ASP A 1 262 ? -7.807 -13.049 13.994 1.00 88.12 262 ASP A CA 1
ATOM 2068 C C . ASP A 1 262 ? -9.291 -12.845 13.626 1.00 88.12 262 ASP A C 1
ATOM 2070 O O . ASP A 1 262 ? -9.760 -13.326 12.593 1.00 88.12 262 ASP A O 1
ATOM 2074 N N . PHE A 1 263 ? -10.061 -12.110 14.437 1.00 90.69 263 PHE A N 1
ATOM 2075 C CA . PHE A 1 263 ? -11.493 -11.898 14.197 1.00 90.69 263 PHE A CA 1
ATOM 2076 C C . PHE A 1 263 ? -11.747 -10.832 13.127 1.00 90.69 263 PHE A C 1
ATOM 2078 O O . PHE A 1 263 ? -11.124 -9.775 13.174 1.00 90.69 263 PHE A O 1
ATOM 2085 N N . PRO A 1 264 ? -12.713 -11.002 12.210 1.00 89.50 264 PRO A N 1
ATOM 2086 C CA . PRO A 1 264 ? -13.006 -10.000 11.184 1.00 89.50 264 PRO A CA 1
ATOM 2087 C C . PRO A 1 264 ? -13.405 -8.642 11.784 1.00 89.50 264 PRO A C 1
ATOM 2089 O O . PRO A 1 264 ? -13.840 -8.541 12.933 1.00 89.50 264 PRO A O 1
ATOM 2092 N N . LEU A 1 265 ? -13.231 -7.568 11.008 1.00 91.44 265 LEU A N 1
ATOM 2093 C CA . LEU A 1 265 ? -13.607 -6.225 11.443 1.00 91.44 265 LEU A CA 1
ATOM 2094 C C . LEU A 1 265 ? -15.135 -6.074 11.353 1.00 91.44 265 LEU A C 1
ATOM 2096 O O . LEU A 1 265 ? -15.682 -6.309 10.275 1.00 91.44 265 LEU A O 1
ATOM 2100 N N . PRO A 1 266 ? -15.845 -5.691 12.431 1.00 93.06 266 PRO A N 1
ATOM 2101 C CA . PRO A 1 266 ? -17.283 -5.449 12.351 1.00 93.06 266 PRO A CA 1
ATOM 2102 C C . PRO A 1 266 ? -17.620 -4.318 11.373 1.00 93.06 266 PRO A C 1
ATOM 2104 O O . PRO A 1 266 ? -16.875 -3.345 11.253 1.00 93.06 266 PRO A O 1
ATOM 2107 N N . SER A 1 267 ? -18.774 -4.403 10.705 1.00 93.88 267 SER A N 1
ATOM 2108 C CA . SER A 1 267 ? -19.170 -3.455 9.648 1.00 93.88 267 SER A CA 1
ATOM 2109 C C . SER A 1 267 ? -19.227 -2.000 10.119 1.00 93.88 267 SER A C 1
ATOM 2111 O O . SER A 1 267 ? -18.879 -1.087 9.371 1.00 93.88 267 SER A O 1
ATOM 2113 N N . ARG A 1 268 ? -19.625 -1.761 11.375 1.00 93.69 268 ARG A N 1
ATOM 2114 C CA . ARG A 1 268 ? -19.631 -0.416 11.960 1.00 93.69 268 ARG A CA 1
ATOM 2115 C C . ARG A 1 268 ? -18.213 0.112 12.174 1.00 93.69 268 ARG A C 1
ATOM 2117 O O . ARG A 1 268 ? -17.962 1.282 11.903 1.00 93.69 268 ARG A O 1
ATOM 2124 N N . ALA A 1 269 ? -17.294 -0.739 12.619 1.00 94.44 269 ALA A N 1
ATOM 2125 C CA . ALA A 1 269 ? -15.888 -0.389 12.789 1.00 94.44 269 ALA A CA 1
ATOM 2126 C C . ALA A 1 269 ? -15.188 -0.138 11.448 1.00 94.44 269 ALA A C 1
ATOM 2128 O O . ALA A 1 269 ? -14.437 0.827 11.318 1.00 94.44 269 ALA A O 1
ATOM 2129 N N . GLU A 1 270 ? -15.516 -0.925 10.422 1.00 94.62 270 GLU A N 1
ATOM 2130 C CA . GLU A 1 270 ? -15.093 -0.656 9.047 1.00 94.62 270 GLU A CA 1
ATOM 2131 C C . GLU A 1 270 ? -15.600 0.711 8.562 1.00 94.62 270 GLU A C 1
ATOM 2133 O O . GLU A 1 270 ? -14.822 1.508 8.039 1.00 94.62 270 GLU A O 1
ATOM 2138 N N . HIS A 1 271 ? -16.880 1.026 8.792 1.00 94.25 271 HIS A N 1
ATOM 2139 C CA . HIS A 1 271 ? -17.455 2.324 8.433 1.00 94.25 271 HIS A CA 1
ATOM 2140 C C . HIS A 1 271 ? -16.775 3.491 9.168 1.00 94.25 271 HIS A C 1
ATOM 2142 O O . HIS A 1 271 ? -16.496 4.522 8.555 1.00 94.25 271 HIS A O 1
ATOM 2148 N N . ALA A 1 272 ? -16.448 3.326 10.453 1.00 94.12 272 ALA A N 1
ATOM 2149 C CA . ALA A 1 272 ? -15.712 4.330 11.216 1.00 94.12 272 ALA A CA 1
ATOM 2150 C C . ALA A 1 272 ? -14.317 4.590 10.622 1.00 94.12 272 ALA A C 1
ATOM 2152 O O . ALA A 1 272 ? -13.965 5.743 10.379 1.00 94.12 272 ALA A O 1
ATOM 2153 N N . LEU A 1 273 ? -13.551 3.536 10.302 1.00 94.69 273 LEU A N 1
ATOM 2154 C CA . LEU A 1 273 ? -12.252 3.687 9.631 1.00 94.69 273 LEU A CA 1
ATOM 2155 C C . LEU A 1 273 ? -12.385 4.340 8.253 1.00 94.69 273 LEU A C 1
ATOM 2157 O O . LEU A 1 273 ? -11.548 5.162 7.887 1.00 94.69 273 LEU A O 1
ATOM 2161 N N . GLN A 1 274 ? -13.421 3.989 7.488 1.00 93.12 274 GLN A N 1
ATOM 2162 C CA . GLN A 1 274 ? -13.698 4.606 6.191 1.00 93.12 274 GLN A CA 1
ATOM 2163 C C . GLN A 1 274 ? -13.938 6.111 6.330 1.00 93.12 274 GLN A C 1
ATOM 2165 O O . GLN A 1 274 ? -13.378 6.882 5.555 1.00 93.12 274 GLN A O 1
ATOM 2170 N N . LEU A 1 275 ? -14.719 6.538 7.327 1.00 92.12 275 LEU A N 1
ATOM 2171 C CA . LEU A 1 275 ? -14.954 7.955 7.612 1.00 92.12 275 LEU A CA 1
ATOM 2172 C C . LEU A 1 275 ? -13.669 8.674 8.034 1.00 92.12 275 LEU A C 1
ATOM 2174 O O . LEU A 1 275 ? -13.384 9.750 7.512 1.00 92.12 275 LEU A O 1
ATOM 2178 N N . CYS A 1 276 ? -12.861 8.072 8.911 1.00 92.12 276 CYS A N 1
ATOM 2179 C CA . CYS A 1 276 ? -11.575 8.642 9.317 1.00 92.12 276 CYS A CA 1
ATOM 2180 C C . CYS A 1 276 ? -10.629 8.839 8.131 1.00 92.12 276 CYS A C 1
ATOM 2182 O O . CYS A 1 276 ? -10.096 9.931 7.944 1.00 92.12 276 CYS A O 1
ATOM 2184 N N . MET A 1 277 ? -10.486 7.816 7.285 1.00 92.06 277 MET A N 1
ATOM 2185 C CA . MET A 1 277 ? -9.655 7.889 6.085 1.00 92.06 277 MET A CA 1
ATOM 2186 C C . MET A 1 277 ? -10.214 8.862 5.039 1.00 92.06 277 MET A C 1
ATOM 2188 O O . MET A 1 277 ? -9.440 9.454 4.297 1.00 92.06 277 MET A O 1
ATOM 2192 N N . ALA A 1 278 ? -11.535 9.038 4.955 1.00 89.81 278 ALA A N 1
ATOM 2193 C CA . ALA A 1 278 ? -12.150 9.982 4.024 1.00 89.81 278 ALA A CA 1
ATOM 2194 C C . ALA A 1 278 ? -11.968 11.447 4.451 1.00 89.81 278 ALA A C 1
ATOM 2196 O O . ALA A 1 278 ? -11.827 12.309 3.587 1.00 89.81 278 ALA A O 1
ATOM 2197 N N . ILE A 1 279 ? -11.982 11.720 5.760 1.00 88.69 279 ILE A N 1
ATOM 2198 C CA . ILE A 1 279 ? -11.854 13.074 6.316 1.00 88.69 279 ILE A CA 1
ATOM 2199 C C . ILE A 1 279 ? -10.376 13.473 6.430 1.00 88.69 279 ILE A C 1
ATOM 2201 O O . ILE A 1 279 ? -9.987 14.520 5.927 1.00 88.69 279 ILE A O 1
ATOM 2205 N N . GLU A 1 280 ? -9.542 12.623 7.034 1.00 89.69 280 GLU A N 1
ATOM 2206 C CA . GLU A 1 280 ? -8.120 12.890 7.293 1.00 89.69 280 GLU A CA 1
ATOM 2207 C C . GLU A 1 280 ? -7.263 11.649 6.967 1.00 89.69 280 GLU A C 1
ATOM 2209 O O . GLU A 1 280 ? -6.759 10.969 7.873 1.00 89.69 280 GLU A O 1
ATOM 2214 N N . PRO A 1 281 ? -7.077 11.307 5.674 1.00 91.19 281 PRO A N 1
ATOM 2215 C CA . PRO A 1 281 ? -6.369 10.090 5.262 1.00 91.19 281 PRO A CA 1
ATOM 2216 C C . PRO A 1 281 ? -4.939 10.032 5.794 1.00 91.19 281 PRO A C 1
ATOM 2218 O O . PRO A 1 281 ? -4.457 8.957 6.157 1.00 91.19 281 PRO A O 1
ATOM 2221 N N . ILE A 1 282 ? -4.256 11.179 5.847 1.00 90.56 282 ILE A N 1
ATOM 2222 C CA . ILE A 1 282 ? -2.834 11.243 6.196 1.00 90.56 282 ILE A CA 1
ATOM 2223 C C . ILE A 1 282 ? -2.645 11.113 7.699 1.00 90.56 282 ILE A C 1
ATOM 2225 O O . ILE A 1 282 ? -1.888 10.248 8.121 1.00 90.56 282 ILE A O 1
ATOM 2229 N N . VAL A 1 283 ? -3.390 11.881 8.498 1.00 90.94 283 VAL A N 1
ATOM 2230 C CA . VAL A 1 283 ? -3.307 11.819 9.966 1.00 90.94 283 VAL A CA 1
ATOM 2231 C C . VAL A 1 283 ? -3.737 10.445 10.485 1.00 90.94 283 VAL A C 1
ATOM 2233 O O . VAL A 1 283 ? -3.097 9.889 11.381 1.00 90.94 283 VAL A O 1
ATOM 2236 N N . THR A 1 284 ? -4.767 9.845 9.876 1.00 92.94 284 THR A N 1
ATOM 2237 C CA . THR A 1 284 ? -5.189 8.472 10.195 1.00 92.94 284 THR A CA 1
ATOM 2238 C C . THR A 1 284 ? -4.064 7.474 9.912 1.00 92.94 284 THR A C 1
ATOM 2240 O O . THR A 1 284 ? -3.717 6.661 10.767 1.00 92.94 284 THR A O 1
ATOM 2243 N N . SER A 1 285 ? -3.457 7.555 8.724 1.00 94.62 285 SER A N 1
ATOM 2244 C CA . SER A 1 285 ? -2.368 6.661 8.302 1.00 94.62 285 SER A CA 1
ATOM 2245 C C . SER A 1 285 ? -1.118 6.823 9.166 1.00 94.62 285 SER A C 1
ATOM 2247 O O . SER A 1 285 ? -0.479 5.838 9.528 1.00 94.62 285 SER A O 1
ATOM 2249 N N . GLU A 1 286 ? -0.787 8.063 9.520 1.00 92.38 286 GLU A N 1
ATOM 2250 C CA . GLU A 1 286 ? 0.339 8.402 10.384 1.00 92.38 286 GLU A CA 1
ATOM 2251 C C . GLU A 1 286 ? 0.148 7.806 11.773 1.00 92.38 286 GLU A C 1
ATOM 2253 O O . GLU A 1 286 ? 1.039 7.121 12.271 1.00 92.38 286 GLU A O 1
ATOM 2258 N N . THR A 1 287 ? -1.045 7.988 12.348 1.00 91.56 287 THR A N 1
ATOM 2259 C CA . THR A 1 287 ? -1.432 7.403 13.634 1.00 91.56 287 THR A CA 1
ATOM 2260 C C . THR A 1 287 ? -1.277 5.885 13.604 1.00 91.56 287 THR A C 1
ATOM 2262 O O . THR A 1 287 ? -0.621 5.322 14.470 1.00 91.56 287 THR A O 1
ATOM 2265 N N . ILE A 1 288 ? -1.807 5.207 12.586 1.00 93.88 288 ILE A N 1
ATOM 2266 C CA . ILE A 1 288 ? -1.719 3.744 12.492 1.00 93.88 288 ILE A CA 1
ATOM 2267 C C . ILE A 1 288 ? -0.262 3.272 12.383 1.00 93.88 288 ILE A C 1
ATOM 2269 O O . ILE A 1 288 ? 0.136 2.352 13.094 1.00 93.88 288 ILE A O 1
ATOM 2273 N N . GLY A 1 289 ? 0.545 3.904 11.526 1.00 90.81 289 GLY A N 1
ATOM 2274 C CA . GLY A 1 289 ? 1.947 3.520 11.355 1.00 90.81 289 GLY A CA 1
ATOM 2275 C C . GLY A 1 289 ? 2.791 3.786 12.605 1.00 90.81 289 GLY A C 1
ATOM 2276 O O . GLY A 1 289 ? 3.485 2.885 13.069 1.00 90.81 289 GLY A O 1
ATOM 2277 N N . MET A 1 290 ? 2.673 4.966 13.230 1.00 89.94 290 MET A N 1
ATOM 2278 C CA . MET A 1 290 ? 3.439 5.314 14.440 1.00 89.94 290 MET A CA 1
ATOM 2279 C C . MET A 1 290 ? 3.186 4.348 15.598 1.00 89.94 290 MET A C 1
ATOM 2281 O O . MET A 1 290 ? 4.102 4.057 16.373 1.00 89.94 290 MET A O 1
ATOM 2285 N N . ARG A 1 291 ? 1.948 3.859 15.701 1.00 89.75 291 ARG A N 1
ATOM 2286 C CA . ARG A 1 291 ? 1.480 2.977 16.769 1.00 89.75 291 ARG A CA 1
ATOM 2287 C C . ARG A 1 291 ? 1.703 1.487 16.469 1.00 89.75 291 ARG A C 1
ATOM 2289 O O . ARG A 1 291 ? 1.438 0.638 17.320 1.00 89.75 291 ARG A O 1
ATOM 2296 N N . ASN A 1 292 ? 2.239 1.145 15.293 1.00 89.69 292 ASN A N 1
ATOM 2297 C CA . ASN A 1 292 ? 2.689 -0.209 14.981 1.00 89.69 292 ASN A CA 1
ATOM 2298 C C . ASN A 1 292 ? 4.058 -0.490 15.623 1.00 89.69 292 ASN A C 1
ATOM 2300 O O . ASN A 1 292 ? 5.108 -0.213 15.035 1.00 89.69 292 ASN A O 1
ATOM 2304 N N . LYS A 1 293 ? 4.037 -1.045 16.839 1.00 85.31 293 LYS A N 1
ATOM 2305 C CA . LYS A 1 293 ? 5.231 -1.450 17.603 1.00 85.31 293 LYS A CA 1
ATOM 2306 C C . LYS A 1 293 ? 5.475 -2.961 17.609 1.00 85.31 293 LYS A C 1
ATOM 2308 O O . LYS A 1 293 ? 6.223 -3.466 18.444 1.00 85.31 293 LYS A O 1
ATOM 2313 N N . LEU A 1 294 ? 4.843 -3.705 16.697 1.00 82.56 294 LEU A N 1
ATOM 2314 C CA . LEU A 1 294 ? 4.996 -5.156 16.655 1.00 82.56 294 LEU A CA 1
ATOM 2315 C C . LEU A 1 294 ? 6.443 -5.536 16.297 1.00 82.56 294 LEU A C 1
ATOM 2317 O O . LEU A 1 294 ? 6.988 -5.038 15.315 1.00 82.56 294 LEU A O 1
ATOM 2321 N N . ALA A 1 295 ? 7.049 -6.437 17.080 1.00 83.19 295 ALA A N 1
ATOM 2322 C CA . ALA A 1 295 ? 8.419 -6.903 16.837 1.00 83.19 295 ALA A CA 1
ATOM 2323 C C . ALA A 1 295 ? 8.568 -7.550 15.448 1.00 83.19 295 ALA A C 1
ATOM 2325 O O . ALA A 1 295 ? 9.552 -7.306 14.750 1.00 83.19 295 ALA A O 1
ATOM 2326 N N . ASP A 1 296 ? 7.565 -8.327 15.025 1.00 87.56 296 ASP A N 1
ATOM 2327 C CA . ASP A 1 296 ? 7.432 -8.761 13.636 1.00 87.56 296 ASP A CA 1
ATOM 2328 C C . ASP A 1 296 ? 6.704 -7.681 12.823 1.00 87.56 296 ASP A C 1
ATOM 2330 O O . ASP A 1 296 ? 5.478 -7.666 12.687 1.00 87.56 296 ASP A O 1
ATOM 2334 N N . VAL A 1 297 ? 7.485 -6.756 12.267 1.00 88.50 297 VAL A N 1
ATOM 2335 C CA . VAL A 1 297 ? 6.975 -5.655 11.439 1.00 88.50 297 VAL A CA 1
ATOM 2336 C C . VAL A 1 297 ? 6.174 -6.177 10.241 1.00 88.50 297 VAL A C 1
ATOM 2338 O O . VAL A 1 297 ? 5.158 -5.580 9.878 1.00 88.50 297 VAL A O 1
ATOM 2341 N N . ARG A 1 298 ? 6.583 -7.302 9.638 1.00 90.50 298 ARG A N 1
ATOM 2342 C CA . ARG A 1 298 ? 5.912 -7.868 8.460 1.00 90.50 298 ARG A CA 1
ATOM 2343 C C . ARG A 1 298 ? 4.520 -8.371 8.824 1.00 90.50 298 ARG A C 1
ATOM 2345 O O . ARG A 1 298 ? 3.562 -8.067 8.110 1.00 90.50 298 ARG A O 1
ATOM 2352 N N . GLN A 1 299 ? 4.391 -9.083 9.944 1.00 90.12 299 GLN A N 1
ATOM 2353 C CA . GLN A 1 299 ? 3.094 -9.517 10.466 1.00 90.12 299 GLN A CA 1
ATOM 2354 C C . GLN A 1 299 ? 2.200 -8.312 10.797 1.00 90.12 299 GLN A C 1
ATOM 2356 O O . GLN A 1 299 ? 1.041 -8.275 10.375 1.00 90.12 299 GLN A O 1
ATOM 2361 N N . GLY A 1 300 ? 2.748 -7.296 11.473 1.00 90.69 300 GLY A N 1
ATOM 2362 C CA . GLY A 1 300 ? 2.003 -6.093 11.851 1.00 90.69 300 GLY A CA 1
ATOM 2363 C C . GLY A 1 300 ? 1.457 -5.343 10.635 1.00 90.69 300 GLY A C 1
ATOM 2364 O O . GLY A 1 300 ? 0.268 -5.031 10.566 1.00 90.69 300 GLY A O 1
ATOM 2365 N N . LEU A 1 301 ? 2.297 -5.133 9.618 1.00 92.75 301 LEU A N 1
ATOM 2366 C CA . LEU A 1 301 ? 1.885 -4.506 8.362 1.00 92.75 301 LEU A CA 1
ATOM 2367 C C . LEU A 1 301 ? 0.865 -5.352 7.595 1.00 92.75 301 LEU A C 1
ATOM 2369 O O . LEU A 1 301 ? -0.059 -4.795 7.005 1.00 92.75 301 LEU A O 1
ATOM 2373 N N . SER A 1 302 ? 1.005 -6.681 7.603 1.00 92.56 302 SER A N 1
ATOM 2374 C CA . SER A 1 302 ? 0.035 -7.575 6.962 1.00 92.56 302 SER A CA 1
ATOM 2375 C C . SER A 1 302 ? -1.357 -7.414 7.569 1.00 92.56 302 SER A C 1
ATOM 2377 O O . SER A 1 302 ? -2.341 -7.285 6.839 1.00 92.56 302 SER A O 1
ATOM 2379 N N . HIS A 1 303 ? -1.441 -7.367 8.899 1.00 92.50 303 HIS A N 1
ATOM 2380 C CA . HIS A 1 303 ? -2.702 -7.150 9.604 1.00 92.50 303 HIS A CA 1
ATOM 2381 C C . HIS A 1 303 ? -3.284 -5.763 9.319 1.00 92.50 303 HIS A C 1
ATOM 2383 O O . HIS A 1 303 ? -4.439 -5.649 8.911 1.00 92.50 303 HIS A O 1
ATOM 2389 N N . ILE A 1 304 ? -2.469 -4.711 9.451 1.00 94.56 304 ILE A N 1
ATOM 2390 C CA . ILE A 1 304 ? -2.887 -3.322 9.220 1.00 94.56 304 ILE A CA 1
ATOM 2391 C C . ILE A 1 304 ? -3.433 -3.135 7.802 1.00 94.56 304 ILE A C 1
ATOM 2393 O O . ILE A 1 304 ? -4.541 -2.628 7.632 1.00 94.56 304 ILE A O 1
ATOM 2397 N N . PHE A 1 305 ? -2.696 -3.563 6.772 1.00 93.38 305 PHE A N 1
ATOM 2398 C CA . PHE A 1 305 ? -3.155 -3.413 5.390 1.00 93.38 305 PHE A CA 1
ATOM 2399 C C . PHE A 1 305 ? -4.362 -4.296 5.073 1.00 93.38 305 PHE A C 1
ATOM 2401 O O . PHE A 1 305 ? -5.208 -3.871 4.290 1.00 93.38 305 PHE A O 1
ATOM 2408 N N . GLY A 1 306 ? -4.497 -5.462 5.714 1.00 91.31 306 GLY A N 1
ATOM 2409 C CA . GLY A 1 306 ? -5.717 -6.268 5.637 1.00 91.31 306 GLY A CA 1
ATOM 2410 C C . GLY A 1 306 ? -6.946 -5.531 6.184 1.00 91.31 306 GLY A C 1
ATOM 2411 O O . GLY A 1 306 ? -7.991 -5.518 5.540 1.00 91.31 306 GLY A O 1
ATOM 2412 N N . ARG A 1 307 ? -6.816 -4.845 7.329 1.00 91.88 307 ARG A N 1
ATOM 2413 C CA . ARG A 1 307 ? -7.901 -4.044 7.937 1.00 91.88 307 ARG A CA 1
ATOM 2414 C C . ARG A 1 307 ? -8.210 -2.770 7.157 1.00 91.88 307 ARG A C 1
ATOM 2416 O O . ARG A 1 307 ? -9.366 -2.370 7.068 1.00 91.88 307 ARG A O 1
ATOM 2423 N N . LEU A 1 308 ? -7.184 -2.126 6.602 1.00 92.50 308 LEU A N 1
ATOM 2424 C CA . LEU A 1 308 ? -7.323 -0.883 5.844 1.00 92.50 308 LEU A CA 1
ATOM 2425 C C . LEU A 1 308 ? -7.787 -1.092 4.405 1.00 92.50 308 LEU A C 1
ATOM 2427 O O . LEU A 1 308 ? -8.223 -0.124 3.782 1.00 92.50 308 LEU A O 1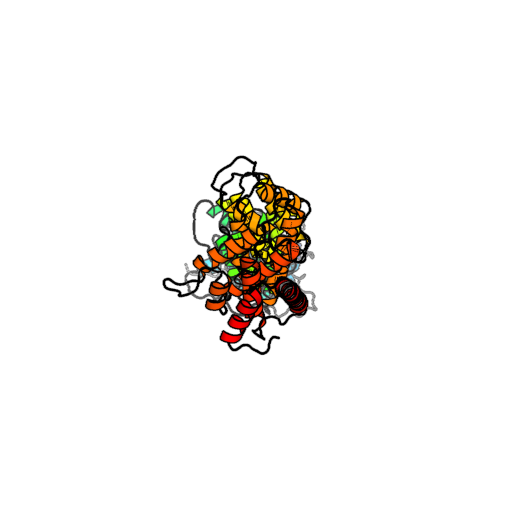
ATOM 2431 N N . GLN A 1 309 ? -7.720 -2.314 3.874 1.00 89.81 309 GLN A N 1
ATOM 2432 C CA . GLN A 1 309 ? -8.071 -2.614 2.487 1.00 89.81 309 GLN A CA 1
ATOM 2433 C C . GLN A 1 309 ? -9.442 -2.032 2.083 1.00 89.81 309 GLN A C 1
ATOM 2435 O O . GLN A 1 309 ? -9.469 -1.266 1.117 1.00 89.81 309 GLN A O 1
ATOM 2440 N N . PRO A 1 310 ? -10.555 -2.240 2.820 1.00 89.44 310 PRO A N 1
ATOM 2441 C CA . PRO A 1 310 ? -11.844 -1.652 2.447 1.00 89.44 310 PRO A CA 1
ATOM 2442 C C . PRO A 1 310 ? -11.828 -0.118 2.438 1.00 89.44 310 PRO A C 1
ATOM 2444 O O . PRO A 1 310 ? -12.429 0.501 1.559 1.00 89.44 310 PRO A O 1
ATOM 2447 N N . SER A 1 311 ? -11.112 0.510 3.373 1.00 90.81 311 SER A N 1
ATOM 2448 C CA . SER A 1 311 ? -11.017 1.970 3.485 1.00 90.81 311 SER A CA 1
ATOM 2449 C C . SER A 1 311 ? -10.187 2.592 2.368 1.00 90.81 311 SER A C 1
ATOM 2451 O O . SER A 1 311 ? -10.610 3.582 1.773 1.00 90.81 311 SER A O 1
ATOM 2453 N N . LEU A 1 312 ? -9.051 1.982 2.022 1.00 89.50 312 LEU A N 1
ATOM 2454 C CA . LEU A 1 312 ? -8.200 2.431 0.919 1.00 89.50 312 LEU A CA 1
ATOM 2455 C C . LEU A 1 312 ? -8.955 2.400 -0.414 1.00 89.50 312 LEU A C 1
ATOM 2457 O O . LEU A 1 312 ? -8.811 3.323 -1.210 1.00 89.50 312 LEU A O 1
ATOM 2461 N N . THR A 1 313 ? -9.839 1.414 -0.613 1.00 83.06 313 THR A N 1
ATOM 2462 C CA . THR A 1 313 ? -10.620 1.282 -1.857 1.00 83.06 313 THR A CA 1
ATOM 2463 C C . THR A 1 313 ? -11.613 2.401 -2.155 1.00 83.06 313 THR A C 1
ATOM 2465 O O . THR A 1 313 ? -12.172 2.437 -3.253 1.00 83.06 313 THR A O 1
ATOM 2468 N N . ARG A 1 314 ? -11.860 3.302 -1.199 1.00 83.94 314 ARG A N 1
ATOM 2469 C CA . ARG A 1 314 ? -12.765 4.448 -1.364 1.00 83.94 314 ARG A CA 1
ATOM 2470 C C . ARG A 1 314 ? -12.030 5.769 -1.588 1.00 83.94 314 ARG A C 1
ATOM 2472 O O . ARG A 1 314 ? -12.676 6.786 -1.826 1.00 83.94 314 ARG A O 1
ATOM 2479 N N . LEU A 1 315 ? -10.702 5.770 -1.491 1.00 85.38 315 LEU A N 1
ATOM 2480 C CA . LEU A 1 315 ? -9.891 6.977 -1.602 1.00 85.38 315 LEU A CA 1
ATOM 2481 C C . LEU A 1 315 ? -9.503 7.275 -3.050 1.00 85.38 315 LEU A C 1
ATOM 2483 O O . LEU A 1 315 ? -9.464 6.399 -3.912 1.00 85.38 315 LEU A O 1
ATOM 2487 N N . LYS A 1 316 ? -9.158 8.541 -3.312 1.00 83.94 316 LYS A N 1
ATOM 2488 C CA . LYS A 1 316 ? -8.505 8.912 -4.570 1.00 83.94 316 LYS A CA 1
ATOM 2489 C C . LYS A 1 316 ? -7.071 8.346 -4.607 1.00 83.94 316 LYS A C 1
ATOM 2491 O O . LYS A 1 316 ? -6.428 8.277 -3.561 1.00 83.94 316 LYS A O 1
ATOM 2496 N N . PRO A 1 317 ? -6.530 8.036 -5.794 1.00 80.12 317 PRO A N 1
ATOM 2497 C CA . PRO A 1 317 ? -5.180 7.488 -6.004 1.00 80.12 317 PRO A CA 1
ATOM 2498 C C . PRO A 1 317 ? -4.053 8.219 -5.272 1.00 80.12 317 PRO A C 1
ATOM 2500 O O . PRO A 1 317 ? -3.162 7.579 -4.720 1.00 80.12 317 PRO A O 1
ATOM 2503 N N . GLU A 1 318 ? -4.107 9.553 -5.236 1.00 84.56 318 GLU A N 1
ATOM 2504 C CA . GLU A 1 318 ? -3.171 10.383 -4.474 1.00 84.56 318 GLU A CA 1
ATOM 2505 C C . GLU A 1 318 ? -3.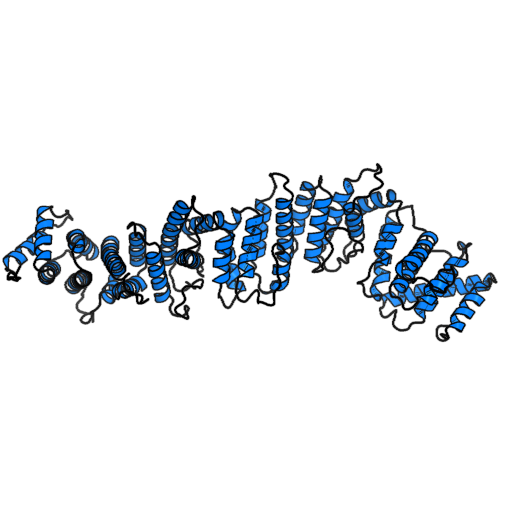167 10.009 -2.987 1.00 84.56 318 GLU A C 1
ATOM 2507 O O . GLU A 1 318 ? -2.114 9.731 -2.412 1.00 84.56 318 GLU A O 1
ATOM 2512 N N . PHE A 1 319 ? -4.351 9.969 -2.373 1.00 88.12 319 PHE A N 1
ATOM 2513 C CA . PHE A 1 319 ? -4.506 9.640 -0.962 1.00 88.12 319 PHE A CA 1
ATOM 2514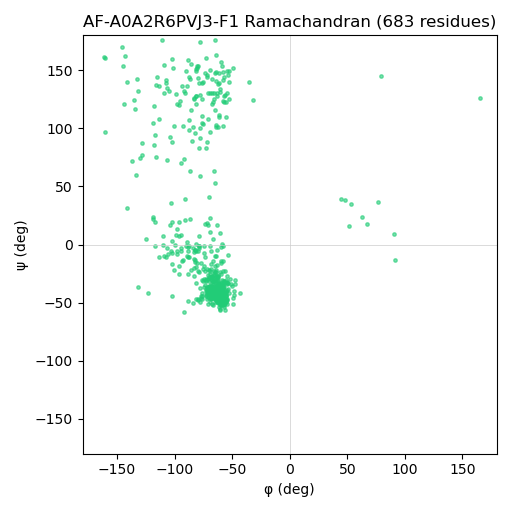 C C . PHE A 1 319 ? -4.194 8.174 -0.689 1.00 88.12 319 PHE A C 1
ATOM 2516 O O . PHE A 1 319 ? -3.581 7.893 0.328 1.00 88.12 319 PHE A O 1
ATOM 2523 N N . ILE A 1 320 ? -4.506 7.255 -1.607 1.00 88.56 320 ILE A N 1
ATOM 2524 C CA . ILE A 1 320 ? -4.089 5.847 -1.503 1.00 88.56 320 ILE A CA 1
ATOM 2525 C C . ILE A 1 320 ? -2.566 5.758 -1.390 1.00 88.56 320 ILE A C 1
ATOM 2527 O O . ILE A 1 320 ? -2.047 5.160 -0.447 1.00 88.56 320 ILE A O 1
ATOM 2531 N N . LEU A 1 321 ? -1.843 6.365 -2.337 1.00 87.75 321 LEU A N 1
ATOM 2532 C CA . LEU A 1 321 ? -0.382 6.354 -2.332 1.00 87.75 321 LEU A CA 1
ATOM 2533 C C . LEU A 1 321 ? 0.184 6.972 -1.072 1.00 87.75 321 LEU A C 1
ATOM 2535 O O . LEU A 1 321 ? 1.088 6.406 -0.462 1.00 87.75 321 LEU A O 1
ATOM 2539 N N . ARG A 1 322 ? -0.336 8.142 -0.703 1.00 90.62 322 ARG A N 1
ATOM 2540 C CA . ARG A 1 322 ? 0.163 8.888 0.442 1.00 90.62 322 ARG A CA 1
ATOM 2541 C C . ARG A 1 322 ? -0.126 8.145 1.741 1.00 90.62 322 ARG A C 1
ATOM 2543 O O . ARG A 1 322 ? 0.774 8.040 2.555 1.00 90.62 322 ARG A O 1
ATOM 2550 N N . SER A 1 323 ? -1.293 7.522 1.885 1.00 92.75 323 SER A N 1
ATOM 2551 C CA . SER A 1 323 ? -1.629 6.668 3.027 1.00 92.75 323 SER A CA 1
ATOM 2552 C C . SER A 1 323 ? -0.713 5.451 3.141 1.00 92.75 323 SER A C 1
ATOM 2554 O O . SER A 1 323 ? -0.142 5.229 4.205 1.00 92.75 323 SER A O 1
ATOM 2556 N N . ILE A 1 324 ? -0.511 4.690 2.057 1.00 91.81 324 ILE A N 1
ATOM 2557 C CA . ILE A 1 324 ? 0.393 3.525 2.070 1.00 91.81 324 ILE A CA 1
ATOM 2558 C C . ILE A 1 324 ? 1.823 3.966 2.404 1.00 91.81 324 ILE A C 1
ATOM 2560 O O . ILE A 1 324 ? 2.477 3.352 3.247 1.00 91.81 324 ILE A O 1
ATOM 2564 N N . PHE A 1 325 ? 2.297 5.044 1.774 1.00 91.81 325 PHE A N 1
ATOM 2565 C CA . PHE A 1 325 ? 3.617 5.611 2.039 1.00 91.81 325 PHE A CA 1
ATOM 2566 C C . PHE A 1 325 ? 3.762 6.030 3.503 1.00 91.81 325 PHE A C 1
ATOM 2568 O O . PHE A 1 325 ? 4.733 5.644 4.145 1.00 91.81 325 PHE A O 1
ATOM 2575 N N . THR A 1 326 ? 2.787 6.765 4.041 1.00 92.25 326 THR A N 1
ATOM 2576 C CA . THR A 1 326 ? 2.795 7.251 5.422 1.00 92.25 326 THR A CA 1
ATOM 2577 C C . THR A 1 326 ? 2.794 6.098 6.423 1.00 92.25 326 THR A C 1
ATOM 2579 O O . THR A 1 326 ? 3.653 6.101 7.295 1.00 92.25 326 THR A O 1
ATOM 2582 N N . VAL A 1 327 ? 1.926 5.083 6.275 1.00 93.25 327 VAL A N 1
ATOM 2583 C CA . VAL A 1 327 ? 1.918 3.909 7.177 1.00 93.25 327 VAL A CA 1
ATOM 2584 C C . VAL A 1 327 ? 3.290 3.237 7.203 1.00 93.25 327 VAL A C 1
ATOM 2586 O O . VAL A 1 327 ? 3.815 2.939 8.274 1.00 93.25 327 VAL A O 1
ATOM 2589 N N . LEU A 1 328 ? 3.890 3.003 6.033 1.00 91.19 328 LEU A N 1
ATOM 2590 C CA . LEU A 1 328 ? 5.193 2.344 5.942 1.00 91.19 328 LEU A CA 1
ATOM 2591 C C . LEU A 1 328 ? 6.320 3.212 6.511 1.00 91.19 328 LEU A C 1
ATOM 2593 O O . LEU A 1 328 ? 7.192 2.699 7.206 1.00 91.19 328 LEU A O 1
ATOM 2597 N N . GLN A 1 329 ? 6.309 4.515 6.225 1.00 89.56 329 GLN A N 1
ATOM 2598 C CA . GLN A 1 329 ? 7.344 5.440 6.675 1.00 89.56 329 GLN A CA 1
ATOM 2599 C C . GLN A 1 329 ? 7.333 5.619 8.195 1.00 89.56 329 GLN A C 1
ATOM 2601 O O . GLN A 1 329 ? 8.403 5.698 8.794 1.00 89.56 329 GLN A O 1
ATOM 2606 N N . THR A 1 330 ? 6.152 5.680 8.817 1.00 89.56 330 THR A N 1
ATOM 2607 C CA . THR A 1 330 ? 6.031 5.905 10.265 1.00 89.56 330 THR A CA 1
ATOM 2608 C C . THR A 1 330 ? 6.037 4.626 11.097 1.00 89.56 330 THR A C 1
ATOM 2610 O O . THR A 1 330 ? 6.177 4.703 12.318 1.00 89.56 330 THR A O 1
ATOM 2613 N N . THR A 1 331 ? 5.946 3.452 10.463 1.00 89.38 331 THR A N 1
ATOM 2614 C CA . THR A 1 331 ? 6.112 2.163 11.147 1.00 89.38 331 THR A CA 1
ATOM 2615 C C . THR A 1 331 ? 7.538 2.018 11.675 1.00 89.38 331 THR A C 1
ATOM 2617 O O . THR A 1 331 ? 8.507 1.928 10.913 1.00 89.38 331 THR A O 1
ATOM 2620 N N . SER A 1 332 ? 7.668 1.949 13.001 1.00 82.75 332 SER A N 1
ATOM 2621 C CA . SER A 1 332 ? 8.963 1.730 13.647 1.00 82.75 332 SER A CA 1
ATOM 2622 C C . SER A 1 332 ? 9.557 0.379 13.260 1.00 82.75 332 SER A C 1
ATOM 2624 O O . SER A 1 332 ? 8.855 -0.625 13.206 1.00 82.75 332 SER A O 1
ATOM 2626 N N . GLY A 1 333 ? 10.865 0.361 13.004 1.00 77.62 333 GLY A N 1
ATOM 2627 C CA . GLY A 1 333 ? 11.590 -0.833 12.567 1.00 77.62 333 GLY A CA 1
ATOM 2628 C C . GLY A 1 333 ? 11.667 -1.004 11.047 1.00 77.62 333 GLY A C 1
ATOM 2629 O O . GLY A 1 333 ? 12.499 -1.783 10.591 1.00 77.62 333 GLY A O 1
ATOM 2630 N N . LEU A 1 334 ? 10.879 -0.252 10.261 1.00 81.75 334 LEU A N 1
ATOM 2631 C CA . LEU A 1 334 ? 10.992 -0.249 8.798 1.00 81.75 334 LEU A CA 1
ATOM 2632 C C . LEU A 1 334 ? 11.952 0.846 8.309 1.00 81.75 334 LEU A C 1
ATOM 2634 O O . LEU A 1 334 ? 12.965 0.547 7.687 1.00 81.75 334 LEU A O 1
ATOM 2638 N N . CYS A 1 335 ? 11.688 2.114 8.635 1.00 77.50 335 CYS A N 1
ATOM 2639 C CA . CYS A 1 335 ? 12.595 3.231 8.346 1.00 77.50 335 CYS A CA 1
ATOM 2640 C C . CYS A 1 335 ? 13.270 3.737 9.631 1.00 77.50 335 CYS A C 1
ATOM 2642 O O . CYS A 1 335 ? 12.625 3.855 10.668 1.00 77.50 335 CYS A O 1
ATOM 2644 N N . ASN A 1 336 ? 14.566 4.053 9.561 1.00 71.44 336 ASN A N 1
ATOM 2645 C CA . ASN A 1 336 ? 15.303 4.774 10.606 1.00 71.44 336 ASN A CA 1
ATOM 2646 C C . ASN A 1 336 ? 15.691 6.182 10.119 1.00 71.44 336 ASN A C 1
ATOM 2648 O O . ASN A 1 336 ? 15.503 6.498 8.946 1.00 71.44 336 ASN A O 1
ATOM 2652 N N . ASP A 1 337 ? 16.295 7.003 10.981 1.00 67.44 337 ASP A N 1
ATOM 2653 C CA . ASP A 1 337 ? 16.701 8.385 10.650 1.00 67.44 337 ASP A CA 1
ATOM 2654 C C . ASP A 1 337 ? 17.701 8.481 9.478 1.00 67.44 337 ASP A C 1
ATOM 2656 O O . ASP A 1 337 ? 17.875 9.535 8.865 1.00 67.44 337 ASP A O 1
ATOM 2660 N N . ASN A 1 338 ? 18.341 7.364 9.116 1.00 68.00 338 ASN A N 1
ATOM 2661 C CA . ASN A 1 338 ? 19.253 7.271 7.975 1.00 68.00 338 ASN A CA 1
ATOM 2662 C C . ASN A 1 338 ? 18.532 6.951 6.652 1.00 68.00 338 ASN A C 1
ATOM 2664 O O . ASN A 1 338 ? 19.137 7.029 5.579 1.00 68.00 338 ASN A O 1
ATOM 2668 N N . CYS A 1 339 ? 17.251 6.589 6.707 1.00 74.88 339 CYS A N 1
ATOM 2669 C CA . CYS A 1 339 ? 16.427 6.252 5.558 1.00 74.88 339 CYS A CA 1
ATOM 2670 C C . CYS A 1 339 ? 15.859 7.531 4.925 1.00 74.88 339 CYS A C 1
ATOM 2672 O O . CYS A 1 339 ? 14.891 8.112 5.410 1.00 74.88 339 CYS A O 1
ATOM 2674 N N . LYS A 1 340 ? 16.457 7.988 3.821 1.00 75.94 340 LYS A N 1
ATOM 2675 C CA . LYS A 1 340 ? 16.009 9.191 3.100 1.00 75.94 340 LYS A CA 1
ATOM 2676 C C . LYS A 1 340 ? 15.006 8.838 2.004 1.00 75.94 340 LYS A C 1
ATOM 2678 O O . LYS A 1 340 ? 15.343 8.887 0.826 1.00 75.94 340 LYS A O 1
ATOM 2683 N N . HIS A 1 341 ? 13.778 8.507 2.396 1.00 79.69 341 HIS A N 1
ATOM 2684 C CA . HIS A 1 341 ? 12.665 8.329 1.456 1.00 79.69 341 HIS A CA 1
ATOM 2685 C C . HIS A 1 341 ? 11.799 9.585 1.414 1.00 79.69 341 HIS A C 1
ATOM 2687 O O . HIS A 1 341 ? 11.373 10.080 2.455 1.00 79.69 341 HIS A O 1
ATOM 2693 N N . GLY A 1 342 ? 11.521 10.093 0.214 1.00 75.06 342 GLY A N 1
ATOM 2694 C CA . GLY A 1 342 ? 10.628 11.233 0.001 1.00 75.06 342 GLY A CA 1
ATOM 2695 C C . GLY A 1 342 ? 9.360 10.824 -0.743 1.00 75.06 342 GLY A C 1
ATOM 2696 O O . GLY A 1 342 ? 9.424 10.105 -1.741 1.00 75.06 342 GLY A O 1
ATOM 2697 N N . PHE A 1 343 ? 8.200 11.308 -0.295 1.00 75.94 343 PHE A N 1
ATOM 2698 C CA . PHE A 1 343 ? 6.974 11.230 -1.092 1.00 75.94 343 PHE A CA 1
ATOM 2699 C C . PHE A 1 343 ? 7.168 12.027 -2.401 1.00 75.94 343 PHE A C 1
ATOM 2701 O O . PHE A 1 343 ? 7.758 13.110 -2.346 1.00 75.94 343 PHE A O 1
ATOM 2708 N N . PRO A 1 344 ? 6.695 11.549 -3.572 1.00 70.75 344 PRO A N 1
ATOM 2709 C CA . PRO A 1 344 ? 5.796 10.410 -3.814 1.00 70.75 344 PRO A CA 1
ATOM 2710 C C . PRO A 1 344 ? 6.476 9.076 -4.177 1.00 70.75 344 PRO A C 1
ATOM 2712 O O . PRO A 1 344 ? 5.814 8.200 -4.733 1.00 70.75 344 PRO A O 1
ATOM 2715 N N . ASN A 1 345 ? 7.768 8.881 -3.888 1.00 77.88 345 ASN A N 1
ATOM 2716 C CA . ASN A 1 345 ? 8.532 7.712 -4.351 1.00 77.88 345 ASN A CA 1
ATOM 2717 C C . ASN A 1 345 ? 8.255 6.433 -3.532 1.00 77.88 345 ASN A C 1
ATOM 2719 O O . ASN A 1 345 ? 9.167 5.821 -2.974 1.00 77.88 345 ASN A O 1
ATOM 2723 N N . LEU A 1 346 ? 6.999 5.976 -3.488 1.00 83.88 346 LEU A N 1
ATOM 2724 C CA . LEU A 1 346 ? 6.612 4.732 -2.809 1.00 83.88 346 LEU A CA 1
ATOM 2725 C C . LEU A 1 346 ? 7.406 3.526 -3.323 1.00 83.88 346 LEU A C 1
ATOM 2727 O O . LEU A 1 346 ? 7.870 2.703 -2.546 1.00 83.88 346 LEU A O 1
ATOM 2731 N N . GLN A 1 347 ? 7.634 3.462 -4.628 1.00 81.31 347 GLN A N 1
ATOM 2732 C CA . GLN A 1 347 ? 8.463 2.448 -5.275 1.00 81.31 347 GLN A CA 1
ATOM 2733 C C . GLN A 1 347 ? 9.872 2.320 -4.653 1.00 81.31 347 GLN A C 1
ATOM 2735 O O . GLN A 1 347 ? 10.379 1.209 -4.499 1.00 81.31 347 GLN A O 1
ATOM 2740 N N . GLU A 1 348 ? 10.525 3.435 -4.311 1.00 81.50 348 GLU A N 1
ATOM 2741 C CA . GLU A 1 348 ? 11.865 3.439 -3.708 1.00 81.50 348 GLU A CA 1
ATOM 2742 C C . GLU A 1 348 ? 11.839 2.901 -2.277 1.00 81.50 348 GLU A C 1
ATOM 2744 O O . GLU A 1 348 ? 12.678 2.068 -1.913 1.00 81.50 348 GLU A O 1
ATOM 2749 N N . LEU A 1 349 ? 10.822 3.310 -1.514 1.00 85.50 349 LEU A N 1
ATOM 2750 C CA . LEU A 1 349 ? 10.572 2.822 -0.165 1.00 85.50 349 LEU A CA 1
ATOM 2751 C C . LEU A 1 349 ? 10.330 1.307 -0.181 1.00 85.50 349 LEU A C 1
ATOM 2753 O O . LEU A 1 349 ? 11.006 0.564 0.530 1.00 85.50 349 LEU A O 1
ATOM 2757 N N . LEU A 1 350 ? 9.428 0.830 -1.048 1.00 86.19 350 LEU A N 1
ATOM 2758 C CA . LEU A 1 350 ? 9.107 -0.594 -1.174 1.00 86.19 350 LEU A CA 1
ATOM 2759 C C . LEU A 1 350 ? 10.327 -1.417 -1.590 1.00 86.19 350 LEU A C 1
ATOM 2761 O O . LEU A 1 350 ? 10.570 -2.497 -1.060 1.00 86.19 350 LEU A O 1
ATOM 2765 N N . ARG A 1 351 ? 11.140 -0.896 -2.511 1.00 80.31 351 ARG A N 1
ATOM 2766 C CA . ARG A 1 351 ? 12.349 -1.587 -2.966 1.00 80.31 351 ARG A CA 1
ATOM 2767 C C . ARG A 1 351 ? 13.390 -1.705 -1.859 1.00 80.31 351 ARG A C 1
ATOM 2769 O O . ARG A 1 351 ? 14.015 -2.756 -1.736 1.00 80.31 351 ARG A O 1
ATOM 2776 N N . SER A 1 352 ? 13.600 -0.629 -1.107 1.00 83.00 352 SER A N 1
ATOM 2777 C CA . SER A 1 352 ? 14.597 -0.584 -0.032 1.00 83.00 352 SER A CA 1
ATOM 2778 C C . SER A 1 352 ? 14.266 -1.558 1.096 1.00 83.00 352 SER A C 1
ATOM 2780 O O . SER A 1 352 ? 15.175 -2.093 1.722 1.00 83.00 352 SER A O 1
ATOM 2782 N N . HIS A 1 353 ? 12.975 -1.851 1.280 1.00 85.44 353 HIS A N 1
ATOM 2783 C CA . HIS A 1 353 ? 12.458 -2.662 2.384 1.00 85.44 353 HIS A CA 1
ATOM 2784 C C . HIS A 1 353 ? 11.790 -3.967 1.941 1.00 85.44 353 HIS A C 1
ATOM 2786 O O . HIS A 1 353 ? 11.042 -4.568 2.707 1.00 85.44 353 HIS A O 1
ATOM 2792 N N . ALA A 1 354 ? 12.076 -4.441 0.723 1.00 82.38 354 ALA A N 1
ATOM 2793 C CA . ALA A 1 354 ? 11.357 -5.545 0.077 1.00 82.38 354 ALA A CA 1
ATOM 2794 C C . ALA A 1 354 ? 11.285 -6.849 0.898 1.00 82.38 354 ALA A C 1
ATOM 2796 O O . ALA A 1 354 ? 10.344 -7.616 0.736 1.00 82.38 354 ALA A O 1
ATOM 2797 N N . GLN A 1 355 ? 12.255 -7.103 1.785 1.00 81.62 355 GLN A N 1
ATOM 2798 C CA . GLN A 1 355 ? 12.300 -8.307 2.630 1.00 81.62 355 GLN A CA 1
ATOM 2799 C C . GLN A 1 355 ? 11.303 -8.279 3.802 1.00 81.62 355 GLN A C 1
ATOM 2801 O O . GLN A 1 355 ? 10.967 -9.330 4.338 1.00 81.62 355 GLN A O 1
ATOM 2806 N N . ILE A 1 356 ? 10.848 -7.089 4.201 1.00 83.31 356 ILE A N 1
ATOM 2807 C CA . ILE A 1 356 ? 9.988 -6.866 5.376 1.00 83.31 356 ILE A CA 1
ATOM 2808 C C . ILE A 1 356 ? 8.542 -6.558 4.937 1.00 83.31 356 ILE A C 1
ATOM 2810 O O . ILE A 1 356 ? 7.626 -6.516 5.756 1.00 83.31 356 ILE A O 1
ATOM 2814 N N . LEU A 1 357 ? 8.300 -6.373 3.634 1.00 84.44 357 LEU A N 1
ATOM 2815 C CA . LEU A 1 357 ? 6.964 -6.084 3.117 1.00 84.44 357 LEU A CA 1
ATOM 2816 C C . LEU A 1 357 ? 6.012 -7.284 3.271 1.00 84.44 357 LEU A C 1
ATOM 2818 O O . LEU A 1 357 ? 6.415 -8.437 3.076 1.00 84.44 357 LEU A O 1
ATOM 2822 N N . PRO A 1 358 ? 4.729 -7.037 3.588 1.00 86.62 358 PRO A N 1
ATOM 2823 C CA . PRO A 1 358 ? 3.746 -8.102 3.713 1.00 86.62 358 PRO A CA 1
ATOM 2824 C C . PRO A 1 358 ? 3.186 -8.532 2.352 1.00 86.62 358 PRO A C 1
ATOM 2826 O O . PRO A 1 358 ? 2.971 -7.711 1.458 1.00 86.62 358 PRO A O 1
ATOM 2829 N N . ASP A 1 359 ? 2.823 -9.809 2.233 1.00 83.38 359 ASP A N 1
ATOM 2830 C CA . ASP A 1 359 ? 2.293 -10.398 0.988 1.00 83.38 359 ASP A CA 1
ATOM 2831 C C . ASP A 1 359 ? 0.899 -9.861 0.614 1.00 83.38 359 ASP A C 1
ATOM 2833 O O . ASP A 1 359 ? 0.442 -9.982 -0.523 1.00 83.38 359 ASP A O 1
ATOM 2837 N N . VAL A 1 360 ? 0.197 -9.238 1.567 1.00 85.12 360 VAL A N 1
ATOM 2838 C CA . VAL A 1 360 ? -1.085 -8.569 1.312 1.00 85.12 360 VAL A CA 1
ATOM 2839 C C . VAL A 1 360 ? -0.921 -7.292 0.485 1.00 85.12 360 VAL A C 1
ATOM 2841 O O . VAL A 1 360 ? -1.830 -6.942 -0.263 1.00 85.12 360 VAL A O 1
ATOM 2844 N N . LEU A 1 361 ? 0.229 -6.617 0.569 1.00 84.88 361 LEU A N 1
ATOM 2845 C CA . LEU A 1 361 ? 0.443 -5.317 -0.060 1.00 84.88 361 LEU A CA 1
ATOM 2846 C C . LEU A 1 361 ? 0.335 -5.353 -1.595 1.00 84.88 361 LEU A C 1
ATOM 2848 O O . LEU A 1 361 ? -0.396 -4.515 -2.126 1.00 84.88 361 LEU A O 1
ATOM 2852 N N . PRO A 1 362 ? 0.954 -6.312 -2.320 1.00 80.81 362 PRO A N 1
ATOM 2853 C CA . PRO A 1 362 ? 0.720 -6.441 -3.755 1.00 80.81 362 PRO A CA 1
ATOM 2854 C C . PRO A 1 362 ? -0.767 -6.596 -4.086 1.00 80.81 362 PRO A C 1
ATOM 2856 O O . PRO A 1 362 ? -1.257 -5.913 -4.978 1.00 80.81 362 PRO A O 1
ATOM 2859 N N . ARG A 1 363 ? -1.522 -7.412 -3.333 1.00 79.62 363 ARG A N 1
ATOM 2860 C CA . ARG A 1 363 ? -2.974 -7.578 -3.552 1.00 79.62 363 ARG A CA 1
ATOM 2861 C C . ARG A 1 363 ? -3.747 -6.277 -3.339 1.00 79.62 363 ARG A C 1
ATOM 2863 O O . ARG A 1 363 ? -4.604 -5.958 -4.157 1.00 79.62 363 ARG A O 1
ATOM 2870 N N . VAL A 1 364 ? -3.422 -5.520 -2.287 1.00 82.81 364 VAL A N 1
ATOM 2871 C CA . VAL A 1 364 ? -4.033 -4.209 -2.019 1.00 82.81 364 VAL A CA 1
ATOM 2872 C C . VAL A 1 364 ? -3.760 -3.257 -3.179 1.00 82.81 364 VAL A C 1
ATOM 2874 O O . VAL A 1 364 ? -4.708 -2.690 -3.715 1.00 82.81 364 VAL A O 1
ATOM 2877 N N . LEU A 1 365 ? -2.499 -3.126 -3.608 1.00 83.00 365 LEU A N 1
ATOM 2878 C CA . LEU A 1 365 ? -2.109 -2.279 -4.741 1.00 83.00 365 LEU A CA 1
ATOM 2879 C C . LEU A 1 365 ? -2.824 -2.696 -6.035 1.00 83.00 365 LEU A C 1
ATOM 2881 O O . LEU A 1 365 ? -3.339 -1.830 -6.743 1.00 83.00 365 LEU A O 1
ATOM 2885 N N . MET A 1 366 ? -2.923 -4.001 -6.312 1.00 76.62 366 MET A N 1
ATOM 2886 C CA . MET A 1 366 ? -3.644 -4.509 -7.483 1.00 76.62 366 MET A CA 1
ATOM 2887 C C . MET A 1 366 ? -5.124 -4.153 -7.444 1.00 76.62 366 MET A C 1
ATOM 2889 O O . MET A 1 366 ? -5.650 -3.668 -8.441 1.00 76.62 366 MET A O 1
ATOM 2893 N N . GLU A 1 367 ? -5.804 -4.360 -6.313 1.00 78.81 367 GLU A N 1
ATOM 2894 C CA . GLU A 1 367 ? -7.222 -4.015 -6.198 1.00 78.81 367 GLU A CA 1
ATOM 2895 C C . GLU A 1 367 ? -7.449 -2.519 -6.449 1.00 78.81 367 GLU A C 1
ATOM 2897 O O . GLU A 1 367 ? -8.388 -2.153 -7.160 1.00 78.81 367 GLU A O 1
ATOM 2902 N N . GLN A 1 368 ? -6.559 -1.659 -5.937 1.00 77.62 368 GLN A N 1
ATOM 2903 C CA . GLN A 1 368 ? -6.652 -0.215 -6.162 1.00 77.62 368 GLN A CA 1
ATOM 2904 C C . GLN A 1 368 ? -6.513 0.149 -7.637 1.00 77.62 368 GLN A C 1
ATOM 2906 O O . GLN A 1 368 ? -7.300 0.939 -8.158 1.00 77.62 368 GLN A O 1
ATOM 2911 N N . ILE A 1 369 ? -5.539 -0.446 -8.326 1.00 74.88 369 ILE A N 1
ATOM 2912 C CA . ILE A 1 369 ? -5.312 -0.168 -9.745 1.00 74.88 369 ILE A CA 1
ATOM 2913 C C . ILE A 1 369 ? -6.469 -0.707 -10.594 1.00 74.88 369 ILE A C 1
ATOM 2915 O O . ILE A 1 369 ? -6.930 -0.014 -11.497 1.00 74.88 369 ILE A O 1
ATOM 2919 N N . CYS A 1 370 ? -6.995 -1.892 -10.275 1.00 71.81 370 CYS A N 1
ATOM 2920 C CA . CYS A 1 370 ? -8.141 -2.469 -10.976 1.00 71.81 370 CYS A CA 1
ATOM 2921 C C . CYS A 1 370 ? -9.425 -1.651 -10.789 1.00 71.81 370 CYS A C 1
ATOM 2923 O O . CYS A 1 370 ? -10.165 -1.488 -11.749 1.00 71.81 370 CYS A O 1
ATOM 2925 N N . ARG A 1 371 ? -9.711 -1.118 -9.592 1.00 70.56 371 ARG A N 1
ATOM 2926 C CA . ARG A 1 371 ? -10.919 -0.294 -9.356 1.00 70.56 371 ARG A CA 1
ATOM 2927 C C . ARG A 1 371 ? -10.874 1.051 -10.049 1.00 70.56 371 ARG A C 1
ATOM 2929 O O . ARG A 1 371 ? -11.884 1.559 -10.524 1.00 70.56 371 ARG A O 1
ATOM 2936 N N . ALA A 1 372 ? -9.694 1.635 -10.065 1.00 64.62 372 ALA A N 1
ATOM 2937 C CA . ALA A 1 372 ? -9.436 2.829 -10.827 1.00 64.62 372 ALA A CA 1
ATOM 2938 C C . ALA A 1 372 ? -9.556 2.636 -12.344 1.00 64.62 372 ALA A C 1
ATOM 2940 O O . ALA A 1 372 ? -9.663 3.614 -13.086 1.00 64.62 372 ALA A O 1
ATOM 2941 N N . TYR A 1 373 ? -9.499 1.386 -12.800 1.00 54.25 373 TYR A N 1
ATOM 2942 C CA . TYR A 1 373 ? -9.604 1.022 -14.195 1.00 54.25 373 TYR A CA 1
ATOM 2943 C C . TYR A 1 373 ? -11.061 0.670 -14.567 1.00 54.25 373 TYR A C 1
ATOM 2945 O O . TYR A 1 373 ? -11.727 -0.070 -13.844 1.00 54.25 373 TYR A O 1
ATOM 2953 N N . PRO A 1 374 ? -11.583 1.132 -15.718 1.00 54.31 374 PRO A N 1
ATOM 2954 C CA . PRO A 1 374 ? -10.974 2.081 -16.642 1.00 54.31 374 PRO A CA 1
ATOM 2955 C C . PRO A 1 374 ? -11.058 3.501 -16.079 1.00 54.31 374 PRO A C 1
ATOM 2957 O O . PRO A 1 374 ? -12.089 3.903 -15.539 1.00 54.31 374 PRO A O 1
ATOM 2960 N N . TRP A 1 375 ? -9.994 4.279 -16.258 1.00 59.91 375 TRP A N 1
ATOM 2961 C CA . TRP A 1 375 ? -9.998 5.704 -15.955 1.00 59.91 375 TRP A CA 1
ATOM 2962 C C . TRP A 1 375 ? -11.096 6.407 -16.765 1.00 59.91 375 TRP A C 1
ATOM 2964 O O . TRP A 1 375 ? -10.950 6.641 -17.961 1.00 59.91 375 TRP A O 1
ATOM 2974 N N . ARG A 1 376 ? -12.228 6.726 -16.131 1.00 49.69 376 ARG A N 1
ATOM 2975 C CA . ARG A 1 376 ? -13.354 7.453 -16.754 1.00 49.69 376 ARG A CA 1
ATOM 2976 C C . ARG A 1 376 ? -13.399 8.922 -16.317 1.00 49.69 376 ARG A C 1
ATOM 2978 O O . ARG A 1 376 ? -14.482 9.448 -16.079 1.00 49.69 376 ARG A O 1
ATOM 2985 N N . GLY A 1 377 ? -12.247 9.565 -16.125 1.00 48.84 377 GLY A N 1
ATOM 2986 C CA . GLY A 1 377 ? -12.169 10.879 -15.479 1.00 48.84 377 GLY A CA 1
ATOM 2987 C C . GLY A 1 377 ? -11.088 11.804 -16.032 1.00 48.84 377 GLY A C 1
ATOM 2988 O O . GLY A 1 377 ? -10.085 11.345 -16.567 1.00 48.84 377 GLY A O 1
ATOM 2989 N N . ASP A 1 378 ? -11.361 13.101 -15.879 1.00 46.50 378 ASP A N 1
ATOM 2990 C CA . ASP A 1 378 ? -10.642 14.291 -16.349 1.00 46.50 378 ASP A CA 1
ATOM 2991 C C . AS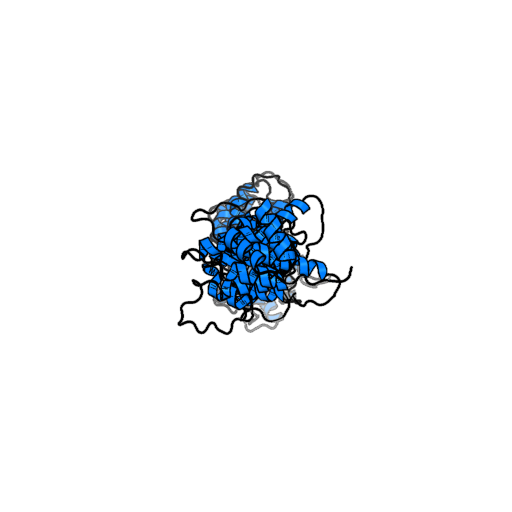P A 1 378 ? -9.103 14.134 -16.449 1.00 46.50 378 ASP A C 1
ATOM 2993 O O . ASP A 1 378 ? -8.458 13.789 -15.453 1.00 46.50 378 ASP A O 1
ATOM 2997 N N . PRO A 1 379 ? -8.493 14.392 -17.625 1.00 50.81 379 PRO A N 1
ATOM 2998 C CA . PRO A 1 379 ? -7.065 14.228 -17.910 1.00 50.81 379 PRO A CA 1
ATOM 2999 C C . PRO A 1 379 ? -6.136 15.235 -17.203 1.00 50.81 379 PRO A C 1
ATOM 3001 O O . PRO A 1 379 ? -5.156 15.690 -17.802 1.00 50.81 379 PRO A O 1
ATOM 3004 N N . ASN A 1 380 ? -6.379 15.565 -15.934 1.00 56.50 380 ASN A N 1
ATOM 3005 C CA . ASN A 1 380 ? -5.437 16.354 -15.149 1.00 56.50 380 ASN A CA 1
ATOM 3006 C C . ASN A 1 380 ? -4.136 15.566 -14.927 1.00 56.50 380 ASN A C 1
ATOM 3008 O O . ASN A 1 380 ? -4.127 14.440 -14.416 1.00 56.50 380 ASN A O 1
ATOM 3012 N N . HIS A 1 381 ? -3.023 16.189 -15.320 1.00 57.81 381 HIS A N 1
ATOM 3013 C CA . HIS A 1 381 ? -1.674 15.616 -15.351 1.00 57.81 381 HIS A CA 1
ATOM 3014 C C . HIS A 1 381 ? -1.239 15.015 -13.994 1.00 57.81 381 HIS A C 1
ATOM 3016 O O . HIS A 1 381 ? -0.557 13.986 -13.951 1.00 57.81 381 HIS A O 1
ATOM 3022 N N . ASP A 1 382 ? -1.691 15.601 -12.883 1.00 62.88 382 ASP A N 1
ATOM 3023 C CA . ASP A 1 382 ? -1.340 15.165 -11.526 1.00 62.88 382 ASP A CA 1
ATOM 3024 C C . ASP A 1 382 ? -1.916 13.797 -11.178 1.00 62.88 382 ASP A C 1
ATOM 3026 O O . ASP A 1 382 ? -1.216 12.942 -10.631 1.00 62.88 382 ASP A O 1
ATOM 3030 N N . THR A 1 383 ? -3.163 13.538 -11.575 1.00 68.62 383 THR A N 1
ATOM 3031 C CA . THR A 1 383 ? -3.805 12.263 -11.260 1.00 68.62 383 THR A CA 1
ATOM 3032 C C . THR A 1 383 ? -3.090 11.138 -12.014 1.00 68.62 383 THR A C 1
ATOM 3034 O O . THR A 1 383 ? -2.706 10.148 -11.398 1.00 68.62 383 THR A O 1
ATOM 3037 N N . MET A 1 384 ? -2.750 11.330 -13.295 1.00 70.06 384 MET A N 1
ATOM 3038 C CA . MET A 1 384 ? -1.967 10.352 -14.069 1.00 70.06 384 MET A CA 1
ATOM 3039 C C . MET A 1 384 ? -0.604 10.043 -13.431 1.00 70.06 384 MET A C 1
ATOM 3041 O O . MET A 1 384 ? -0.165 8.893 -13.415 1.00 70.06 384 MET A O 1
ATOM 3045 N N . SER A 1 385 ? 0.054 11.045 -12.845 1.00 73.75 385 SER A N 1
ATOM 3046 C CA . SER A 1 385 ? 1.319 10.850 -12.131 1.00 73.75 385 SER A CA 1
ATOM 3047 C C . SER A 1 385 ? 1.182 9.889 -10.946 1.00 73.75 385 SER A C 1
ATOM 3049 O O . SER A 1 385 ? 2.009 8.989 -10.788 1.00 73.75 385 SER A O 1
ATOM 3051 N N . PHE A 1 386 ? 0.114 10.012 -10.154 1.00 77.31 386 PHE A N 1
ATOM 3052 C CA . PHE A 1 386 ? -0.163 9.093 -9.047 1.00 77.31 386 PHE A CA 1
ATOM 3053 C C . PHE A 1 386 ? -0.470 7.673 -9.535 1.00 77.31 386 PHE A C 1
ATOM 3055 O O . PHE A 1 386 ? -0.016 6.698 -8.946 1.00 77.31 386 PHE A O 1
ATOM 3062 N N . TYR A 1 387 ? -1.143 7.512 -10.668 1.00 75.94 387 TYR A N 1
ATOM 3063 C CA . TYR A 1 387 ? -1.353 6.174 -11.225 1.00 75.94 387 TYR A CA 1
ATOM 3064 C C . TYR A 1 387 ? -0.080 5.493 -11.696 1.00 75.94 387 TYR A C 1
ATOM 3066 O O . TYR A 1 387 ? 0.119 4.311 -11.419 1.00 75.94 387 TYR A O 1
ATOM 3074 N N . VAL A 1 388 ? 0.812 6.238 -12.347 1.00 76.06 388 VAL A N 1
ATOM 3075 C CA . VAL A 1 388 ? 2.135 5.725 -12.721 1.00 76.06 388 VAL A CA 1
ATOM 3076 C C . VAL A 1 388 ? 2.899 5.264 -11.479 1.00 76.06 388 VAL A C 1
ATOM 3078 O O . VAL A 1 388 ? 3.509 4.194 -11.497 1.00 76.06 388 VAL A O 1
ATOM 3081 N N . GLN A 1 389 ? 2.833 6.029 -10.388 1.00 79.75 389 GLN A N 1
ATOM 3082 C CA . GLN A 1 389 ? 3.469 5.671 -9.120 1.00 79.75 389 GLN A CA 1
ATOM 3083 C C . GLN A 1 389 ? 2.839 4.421 -8.481 1.00 79.75 389 GLN A C 1
ATOM 3085 O O . GLN A 1 389 ? 3.575 3.562 -7.999 1.00 79.75 389 GLN A O 1
ATOM 3090 N N . LEU A 1 390 ? 1.510 4.254 -8.544 1.00 79.12 390 LEU A N 1
ATOM 3091 C CA . LEU A 1 390 ? 0.823 3.036 -8.084 1.00 79.12 390 LEU A CA 1
ATOM 3092 C C . LEU A 1 390 ? 1.241 1.803 -8.886 1.00 79.12 390 LEU A C 1
ATOM 3094 O O . LEU A 1 390 ? 1.607 0.792 -8.295 1.00 79.12 390 LEU A O 1
ATOM 3098 N N . ILE A 1 391 ? 1.238 1.891 -10.219 1.00 79.38 391 ILE A N 1
ATOM 3099 C CA . ILE A 1 391 ? 1.658 0.791 -11.104 1.00 79.38 391 ILE A CA 1
ATOM 3100 C C . ILE A 1 391 ? 3.124 0.429 -10.848 1.00 79.38 391 ILE A C 1
ATOM 3102 O O . ILE A 1 391 ? 3.481 -0.746 -10.791 1.00 79.38 391 ILE A O 1
ATOM 3106 N N . SER A 1 392 ? 3.971 1.436 -10.643 1.00 78.50 392 SER A N 1
ATOM 3107 C CA . SER A 1 392 ? 5.393 1.246 -10.349 1.00 78.50 392 SER A CA 1
ATOM 3108 C C . SER A 1 392 ? 5.615 0.586 -8.988 1.00 78.50 392 SER A C 1
ATOM 3110 O O . SER A 1 392 ? 6.440 -0.317 -8.871 1.00 78.50 392 SER A O 1
ATOM 3112 N N . ALA A 1 393 ? 4.855 0.992 -7.967 1.00 82.50 393 ALA A N 1
ATOM 3113 C CA . ALA A 1 393 ? 4.849 0.353 -6.654 1.00 82.50 393 ALA A CA 1
ATOM 3114 C C . ALA A 1 393 ? 4.375 -1.107 -6.742 1.00 82.50 393 ALA A C 1
ATOM 3116 O O . ALA A 1 393 ? 5.051 -1.998 -6.231 1.00 82.50 393 ALA A O 1
ATOM 3117 N N . ALA A 1 394 ? 3.280 -1.359 -7.465 1.00 79.56 394 ALA A N 1
ATOM 3118 C CA . ALA A 1 394 ? 2.745 -2.697 -7.693 1.00 79.56 394 ALA A CA 1
ATOM 3119 C C . ALA A 1 394 ? 3.763 -3.609 -8.391 1.00 79.56 394 ALA A C 1
ATOM 3121 O O . ALA A 1 394 ? 3.972 -4.739 -7.953 1.00 79.56 394 ALA A O 1
ATOM 3122 N N . GLY A 1 395 ? 4.464 -3.096 -9.407 1.00 75.62 395 GLY A N 1
ATOM 3123 C CA . GLY A 1 395 ? 5.517 -3.825 -10.116 1.00 75.62 395 GLY A CA 1
ATOM 3124 C C . GLY A 1 395 ? 6.743 -4.165 -9.264 1.00 75.62 395 GLY A C 1
ATOM 3125 O O . GLY A 1 395 ? 7.445 -5.118 -9.570 1.00 75.62 395 GLY A O 1
ATOM 3126 N N . VAL A 1 396 ? 7.017 -3.427 -8.182 1.00 77.12 396 VAL A N 1
ATOM 3127 C CA . VAL A 1 396 ? 8.067 -3.806 -7.214 1.00 77.12 396 VAL A CA 1
ATOM 3128 C C . VAL A 1 396 ? 7.602 -4.945 -6.304 1.00 77.12 396 VAL A C 1
ATOM 3130 O O . VAL A 1 396 ? 8.425 -5.737 -5.851 1.00 77.12 396 VAL A O 1
ATOM 3133 N N . THR A 1 397 ? 6.299 -5.020 -6.032 1.00 76.12 397 THR A N 1
ATOM 3134 C CA . THR A 1 397 ? 5.706 -6.016 -5.131 1.00 76.12 397 THR A CA 1
ATOM 3135 C C . THR A 1 397 ? 5.214 -7.285 -5.829 1.00 76.12 397 THR A C 1
ATOM 3137 O O . THR A 1 397 ? 4.920 -8.251 -5.136 1.00 76.12 397 THR A O 1
ATOM 3140 N N . ASP A 1 398 ? 5.099 -7.302 -7.161 1.00 74.38 398 ASP A N 1
ATOM 3141 C CA . ASP A 1 398 ? 4.654 -8.465 -7.942 1.00 74.38 398 ASP A CA 1
ATOM 3142 C C . ASP A 1 398 ? 5.845 -9.381 -8.289 1.00 74.38 398 ASP A C 1
ATOM 3144 O O . ASP A 1 398 ? 6.655 -9.021 -9.143 1.00 74.38 398 ASP A O 1
ATOM 3148 N N . PRO A 1 399 ? 5.984 -10.563 -7.660 1.00 65.25 399 PRO A N 1
ATOM 3149 C CA . PRO A 1 399 ? 7.111 -11.459 -7.914 1.00 65.25 399 PRO A CA 1
ATOM 3150 C C . PRO A 1 399 ? 7.057 -12.146 -9.290 1.00 65.25 399 PRO A C 1
ATOM 3152 O O . PRO A 1 399 ? 8.096 -12.595 -9.771 1.00 65.25 399 PRO A O 1
ATOM 3155 N N . ASP A 1 400 ? 5.878 -12.232 -9.922 1.00 67.81 400 ASP A N 1
ATOM 3156 C CA . ASP A 1 400 ? 5.669 -12.980 -11.172 1.00 67.81 400 ASP A CA 1
ATOM 3157 C C . ASP A 1 400 ? 5.503 -12.075 -12.406 1.00 67.81 400 ASP A C 1
ATOM 3159 O O . ASP A 1 400 ? 5.320 -12.575 -13.522 1.00 67.81 400 ASP A O 1
ATOM 3163 N N . ASP A 1 401 ? 5.498 -10.753 -12.218 1.00 72.94 401 ASP A N 1
ATOM 3164 C CA . ASP A 1 401 ? 5.201 -9.740 -13.240 1.00 72.94 401 ASP A CA 1
ATOM 3165 C C . ASP A 1 401 ? 3.884 -9.973 -14.024 1.00 72.94 401 ASP A C 1
ATOM 3167 O O . ASP A 1 401 ? 3.656 -9.400 -15.101 1.00 72.94 401 ASP A O 1
ATOM 3171 N N . LYS A 1 402 ? 2.996 -10.835 -13.512 1.00 70.62 402 LYS A N 1
ATOM 3172 C CA . LYS A 1 402 ? 1.727 -11.208 -14.156 1.00 70.62 402 LYS A CA 1
ATOM 3173 C C . LYS A 1 402 ? 0.817 -10.002 -14.287 1.00 70.62 402 LYS A C 1
ATOM 3175 O O . LYS A 1 402 ? 0.106 -9.876 -15.282 1.00 70.62 402 LYS A O 1
ATOM 3180 N N . PHE A 1 403 ? 0.855 -9.112 -13.304 1.00 71.38 403 PHE A N 1
ATOM 3181 C CA . PHE A 1 403 ? 0.056 -7.903 -13.312 1.00 71.38 403 PHE A CA 1
ATOM 3182 C C . PHE A 1 403 ? 0.538 -6.904 -14.356 1.00 71.38 403 PHE A C 1
ATOM 3184 O O . PHE A 1 403 ? -0.268 -6.385 -15.130 1.00 71.38 403 PHE A O 1
ATOM 3191 N N . LEU A 1 404 ? 1.854 -6.678 -14.427 1.00 73.44 404 LEU A N 1
ATOM 3192 C CA . LEU A 1 404 ? 2.435 -5.757 -15.404 1.00 73.44 404 LEU A CA 1
ATOM 3193 C C . LEU A 1 404 ? 2.083 -6.177 -16.835 1.00 73.44 404 LEU A C 1
ATOM 3195 O O . LEU A 1 404 ? 1.837 -5.326 -17.684 1.00 73.44 404 LEU A O 1
ATOM 3199 N N . ARG A 1 405 ? 1.974 -7.485 -17.096 1.00 73.06 405 ARG A N 1
ATOM 3200 C CA . ARG A 1 405 ? 1.544 -8.013 -18.396 1.00 73.06 405 ARG A CA 1
ATOM 3201 C C . ARG A 1 405 ? 0.133 -7.573 -18.803 1.00 73.06 405 ARG A C 1
ATOM 3203 O O . ARG A 1 405 ? -0.100 -7.387 -19.993 1.00 73.06 405 ARG A O 1
ATOM 3210 N N . VAL A 1 406 ? -0.793 -7.460 -17.851 1.00 72.62 406 VAL A N 1
ATOM 3211 C CA . VAL A 1 406 ? -2.200 -7.122 -18.121 1.00 72.62 406 VAL A CA 1
ATOM 3212 C C . VAL A 1 406 ? -2.393 -5.610 -18.134 1.00 72.62 406 VAL A C 1
ATOM 3214 O O . VAL A 1 406 ? -2.950 -5.067 -19.077 1.00 72.62 406 VAL A O 1
ATOM 3217 N N . VAL A 1 407 ? -1.874 -4.917 -17.121 1.00 74.12 407 VAL A N 1
ATOM 3218 C CA . VAL A 1 407 ? -2.192 -3.501 -16.908 1.00 74.12 407 VAL A CA 1
ATOM 3219 C C . VAL A 1 407 ? -1.379 -2.564 -17.793 1.00 74.12 407 VAL A C 1
ATOM 3221 O O . VAL A 1 407 ? -1.891 -1.532 -18.215 1.00 74.12 407 VAL A O 1
ATOM 3224 N N . VAL A 1 408 ? -0.124 -2.892 -18.115 1.00 76.56 408 VAL A N 1
ATOM 3225 C CA . VAL A 1 408 ? 0.719 -1.982 -18.909 1.00 76.56 408 VAL A CA 1
ATOM 3226 C C . VAL A 1 408 ? 0.154 -1.743 -20.315 1.00 76.56 408 VAL A C 1
ATOM 3228 O O . VAL A 1 408 ? 0.034 -0.574 -20.678 1.00 76.56 408 VAL A O 1
ATOM 3231 N N . PRO A 1 409 ? -0.232 -2.769 -21.105 1.00 76.38 409 PRO A N 1
ATOM 3232 C CA . PRO A 1 409 ? -0.847 -2.543 -22.416 1.00 76.38 409 PRO A CA 1
ATOM 3233 C C . PRO A 1 409 ? -2.127 -1.707 -22.331 1.00 76.38 409 PRO A C 1
ATOM 3235 O O . PRO A 1 409 ? -2.304 -0.766 -23.100 1.00 76.38 409 PRO A O 1
ATOM 3238 N N . ASP A 1 410 ? -2.975 -2.014 -21.353 1.00 74.81 410 ASP A N 1
ATOM 3239 C CA . ASP A 1 410 ? -4.265 -1.366 -21.140 1.00 74.81 410 ASP A CA 1
ATOM 3240 C C . ASP A 1 410 ? -4.130 0.123 -20.790 1.00 74.81 410 ASP A C 1
ATOM 3242 O O . ASP A 1 410 ? -4.900 0.955 -21.274 1.00 74.81 410 ASP A O 1
ATOM 3246 N N . VAL A 1 411 ? -3.142 0.478 -19.963 1.00 72.38 411 VAL A N 1
ATOM 3247 C CA . VAL A 1 411 ? -2.869 1.875 -19.594 1.00 72.38 411 VAL A CA 1
ATOM 3248 C C . VAL A 1 411 ? -2.199 2.631 -20.741 1.00 72.38 411 VAL A C 1
ATOM 3250 O O . VAL A 1 411 ? -2.503 3.804 -20.963 1.00 72.38 411 VAL A O 1
ATOM 3253 N N . LEU A 1 412 ? -1.316 1.976 -21.498 1.00 76.00 412 LEU A N 1
ATOM 3254 C CA . LEU A 1 412 ? -0.694 2.584 -22.675 1.00 76.00 412 LEU A CA 1
ATOM 3255 C C . LEU A 1 412 ? -1.713 2.864 -23.784 1.00 76.00 412 LEU A C 1
ATOM 3257 O O . LEU A 1 412 ? -1.628 3.916 -24.411 1.00 76.00 412 LEU A O 1
ATOM 3261 N N . GLU A 1 413 ? -2.707 1.994 -23.989 1.00 75.56 413 GLU A N 1
ATOM 3262 C CA . GLU A 1 413 ? -3.786 2.257 -24.951 1.00 75.56 413 GLU A CA 1
ATOM 3263 C C . GLU A 1 413 ? -4.640 3.462 -24.522 1.00 75.56 413 GLU A C 1
ATOM 3265 O O . GLU A 1 413 ? -5.009 4.284 -25.356 1.00 75.56 413 GLU A O 1
ATOM 3270 N N . GLN A 1 414 ? -4.895 3.635 -23.221 1.00 71.50 414 GLN A N 1
ATOM 3271 C CA . GLN A 1 414 ? -5.601 4.819 -22.707 1.00 71.50 414 GLN A CA 1
ATOM 3272 C C . GLN A 1 414 ? -4.796 6.116 -22.855 1.00 71.50 414 GLN A C 1
ATOM 3274 O O . GLN A 1 414 ? -5.373 7.193 -22.982 1.00 71.50 414 GLN A O 1
ATOM 3279 N N . CYS A 1 415 ? -3.465 6.025 -22.849 1.00 70.44 415 CYS A N 1
ATOM 3280 C CA . CYS A 1 415 ? -2.562 7.169 -22.990 1.00 70.44 415 CYS A CA 1
ATOM 3281 C C . CYS A 1 415 ? -2.041 7.344 -24.421 1.00 70.44 415 CYS A C 1
ATOM 3283 O O . CYS A 1 415 ? -1.089 8.093 -24.643 1.00 70.44 415 CYS A O 1
ATOM 3285 N N . LYS A 1 416 ? -2.646 6.667 -25.399 1.00 73.94 416 LYS A N 1
ATOM 3286 C CA . LYS A 1 416 ? -2.177 6.632 -26.787 1.00 73.94 416 LYS A CA 1
ATOM 3287 C C . LYS A 1 416 ? -2.086 8.009 -27.439 1.00 73.94 416 LYS A C 1
ATOM 3289 O O . LYS A 1 416 ? -1.143 8.265 -28.181 1.00 73.94 416 LYS A O 1
ATOM 3294 N N . ASP A 1 417 ? -3.002 8.911 -27.092 1.00 73.50 417 ASP A N 1
ATOM 3295 C CA . ASP A 1 417 ? -3.015 10.297 -27.581 1.00 73.50 417 ASP A CA 1
ATOM 3296 C C . ASP A 1 417 ? -1.998 11.203 -26.851 1.00 73.50 417 ASP A C 1
ATOM 3298 O O . ASP A 1 417 ? -1.868 12.387 -27.155 1.00 73.50 417 ASP A O 1
ATOM 3302 N N . LYS A 1 418 ? -1.264 10.648 -25.877 1.00 78.38 418 LYS A N 1
ATOM 3303 C CA . LYS A 1 418 ? -0.299 11.323 -25.001 1.00 78.38 418 LYS A CA 1
ATOM 3304 C C . LYS A 1 418 ? 1.038 10.562 -24.977 1.00 78.38 418 LYS A C 1
ATOM 3306 O O . LYS A 1 418 ? 1.354 9.854 -24.011 1.00 78.38 418 LYS A O 1
ATOM 3311 N N . PRO A 1 419 ? 1.842 10.653 -26.052 1.00 79.56 419 PRO A N 1
ATOM 3312 C CA . PRO A 1 419 ? 3.046 9.839 -26.209 1.00 79.56 419 PRO A CA 1
ATOM 3313 C C . PRO A 1 419 ? 4.147 10.176 -25.189 1.00 79.56 419 PRO A C 1
ATOM 3315 O O . PRO A 1 419 ? 4.871 9.276 -24.759 1.00 79.56 419 PRO A O 1
ATOM 3318 N N . THR A 1 420 ? 4.246 11.431 -24.739 1.00 82.00 420 THR A N 1
ATOM 3319 C CA . THR A 1 420 ? 5.203 11.848 -23.699 1.00 82.00 420 THR A CA 1
ATOM 3320 C C . THR A 1 420 ? 4.906 11.171 -22.361 1.00 82.00 420 THR A C 1
ATOM 3322 O O . THR A 1 420 ? 5.802 10.618 -21.724 1.00 82.00 420 THR A O 1
ATOM 3325 N N . GLU A 1 421 ? 3.645 11.159 -21.942 1.00 77.62 421 GLU A N 1
ATOM 3326 C CA . GLU A 1 421 ? 3.181 10.558 -20.696 1.00 77.62 421 GLU A CA 1
ATOM 3327 C C . GLU A 1 421 ? 3.268 9.033 -20.745 1.00 77.62 421 GLU A C 1
ATOM 3329 O O . GLU A 1 421 ? 3.731 8.418 -19.782 1.00 77.62 421 GLU A O 1
ATOM 3334 N N . SER A 1 422 ? 2.904 8.435 -21.882 1.00 82.50 422 SER A N 1
ATOM 3335 C CA . SER A 1 422 ? 3.091 7.005 -22.143 1.00 82.50 422 SER A CA 1
ATOM 3336 C C . SER A 1 422 ? 4.561 6.604 -22.037 1.00 82.50 422 SER A C 1
ATOM 3338 O O . SER A 1 422 ? 4.896 5.610 -21.391 1.00 82.50 422 SER A O 1
ATOM 3340 N N . MET A 1 423 ? 5.461 7.406 -22.613 1.00 86.62 423 MET A N 1
ATOM 3341 C CA . MET A 1 423 ? 6.895 7.154 -22.520 1.00 86.62 423 MET A CA 1
ATOM 3342 C C . MET A 1 423 ? 7.399 7.321 -21.086 1.00 86.62 423 MET A C 1
ATOM 3344 O O . MET A 1 423 ? 8.156 6.479 -20.604 1.00 86.62 423 MET A O 1
ATOM 3348 N N . ARG A 1 424 ? 6.937 8.351 -20.367 1.00 82.75 424 ARG A N 1
ATOM 3349 C CA . ARG A 1 424 ? 7.273 8.561 -18.953 1.00 82.75 424 ARG A CA 1
ATOM 3350 C C . ARG A 1 424 ? 6.861 7.359 -18.102 1.00 82.75 424 ARG A C 1
ATOM 3352 O O . ARG A 1 424 ? 7.683 6.873 -17.332 1.00 82.75 424 ARG A O 1
ATOM 3359 N N . LEU A 1 425 ? 5.642 6.844 -18.289 1.00 80.56 425 LEU A N 1
ATOM 3360 C CA . LEU A 1 425 ? 5.144 5.636 -17.622 1.00 80.56 425 LEU A CA 1
ATOM 3361 C C . LEU A 1 425 ? 6.058 4.440 -17.890 1.00 80.56 425 LEU A C 1
ATOM 3363 O O . LEU A 1 425 ? 6.471 3.742 -16.962 1.00 80.56 425 LEU A O 1
ATOM 3367 N N . LEU A 1 426 ? 6.405 4.228 -19.158 1.00 85.00 426 LEU A N 1
ATOM 3368 C CA . LEU A 1 426 ? 7.233 3.108 -19.587 1.00 85.00 426 LEU A CA 1
ATOM 3369 C C . LEU A 1 426 ? 8.648 3.199 -18.992 1.00 85.00 426 LEU A C 1
ATOM 3371 O O . LEU A 1 426 ? 9.198 2.195 -18.541 1.00 85.00 426 LEU A O 1
ATOM 3375 N N . LEU A 1 427 ? 9.210 4.407 -18.894 1.00 86.44 427 LEU A N 1
ATOM 3376 C CA . LEU A 1 427 ? 10.493 4.656 -18.234 1.00 86.44 427 LEU A CA 1
ATOM 3377 C C . LEU A 1 427 ? 10.428 4.461 -16.717 1.00 86.44 427 LEU A C 1
ATOM 3379 O O . LEU A 1 427 ? 11.353 3.863 -16.171 1.00 86.44 427 LEU A O 1
ATOM 3383 N N . THR A 1 428 ? 9.357 4.886 -16.037 1.00 79.19 428 THR A N 1
ATOM 3384 C CA . THR A 1 428 ? 9.177 4.628 -14.595 1.00 79.19 428 THR A CA 1
ATOM 3385 C C . THR A 1 428 ? 9.056 3.128 -14.311 1.00 79.19 428 THR A C 1
ATOM 3387 O O . THR A 1 428 ? 9.651 2.619 -13.357 1.00 79.19 428 THR A O 1
ATOM 3390 N N . LEU A 1 429 ? 8.378 2.379 -15.183 1.00 79.50 429 LEU A N 1
ATOM 3391 C CA . LEU A 1 429 ? 8.307 0.922 -15.098 1.00 79.50 429 LEU A CA 1
ATOM 3392 C C . LEU A 1 429 ? 9.678 0.266 -15.306 1.00 79.50 429 LEU A C 1
ATOM 3394 O O . LEU A 1 429 ? 10.093 -0.578 -14.515 1.00 79.50 429 LEU A O 1
ATOM 3398 N N . ILE A 1 430 ? 10.441 0.706 -16.308 1.00 82.62 430 ILE A N 1
ATOM 3399 C CA . ILE A 1 430 ? 11.821 0.249 -16.503 1.00 82.62 430 ILE A CA 1
ATOM 3400 C C . ILE A 1 430 ? 12.667 0.543 -15.250 1.00 82.62 430 ILE A C 1
ATOM 3402 O O . ILE A 1 430 ? 13.392 -0.336 -14.778 1.00 82.62 430 ILE A O 1
ATOM 3406 N N . GLN A 1 431 ? 12.564 1.752 -14.689 1.00 80.94 431 GLN A N 1
ATOM 3407 C CA . GLN A 1 431 ? 13.213 2.143 -13.432 1.00 80.94 431 GLN A CA 1
ATOM 3408 C C . GLN A 1 431 ? 12.835 1.180 -12.291 1.00 80.94 431 GLN A C 1
ATOM 3410 O O . GLN A 1 431 ? 13.704 0.764 -11.517 1.00 80.94 431 GLN A O 1
ATOM 3415 N N . SER A 1 432 ? 11.558 0.771 -12.243 1.00 74.38 432 SER A N 1
ATOM 3416 C CA . SER A 1 432 ? 10.986 -0.205 -11.300 1.00 74.38 432 SER A CA 1
ATOM 3417 C C . SER A 1 432 ? 11.704 -1.531 -11.333 1.00 74.38 432 SER A C 1
ATOM 3419 O O . SER A 1 432 ? 12.282 -1.930 -10.316 1.00 74.38 432 SER A O 1
ATOM 3421 N N . CYS A 1 433 ? 11.769 -2.136 -12.511 1.00 73.75 433 CYS A N 1
ATOM 3422 C CA . CYS A 1 433 ? 12.342 -3.459 -12.697 1.00 73.75 433 CYS A CA 1
ATOM 3423 C C . CYS A 1 433 ? 13.882 -3.460 -12.619 1.00 73.75 433 CYS A C 1
ATOM 3425 O O . CYS A 1 433 ? 14.489 -4.452 -12.223 1.00 73.75 433 CYS A O 1
ATOM 3427 N N . GLN A 1 434 ? 14.549 -2.361 -12.993 1.00 72.12 434 GLN A N 1
ATOM 3428 C CA . GLN A 1 434 ? 16.017 -2.296 -13.080 1.00 72.12 434 GLN A CA 1
ATOM 3429 C C . GLN A 1 434 ? 16.726 -2.018 -11.750 1.00 72.12 434 GLN A C 1
ATOM 3431 O O . GLN A 1 434 ? 17.933 -2.257 -11.665 1.00 72.12 434 GLN A O 1
ATOM 3436 N N . LYS A 1 435 ? 16.030 -1.463 -10.748 1.00 69.56 435 LYS A N 1
ATOM 3437 C CA . LYS A 1 435 ? 16.650 -0.906 -9.527 1.00 69.56 435 LYS A CA 1
ATOM 3438 C C . LYS A 1 435 ? 17.754 0.129 -9.843 1.00 69.56 435 LYS A C 1
ATOM 3440 O O . LYS A 1 435 ? 18.775 0.182 -9.164 1.00 69.56 435 LYS A O 1
ATOM 3445 N N . ARG A 1 436 ? 17.588 0.915 -10.916 1.00 68.62 436 ARG A N 1
ATOM 3446 C CA . ARG A 1 436 ? 18.555 1.928 -11.384 1.00 68.62 436 ARG A CA 1
ATOM 3447 C C . ARG A 1 436 ? 17.850 3.242 -11.679 1.00 68.62 436 ARG A C 1
ATOM 3449 O O . ARG A 1 436 ? 16.786 3.225 -12.286 1.00 68.62 436 ARG A O 1
ATOM 3456 N N . ASN A 1 437 ? 18.498 4.359 -11.354 1.00 70.31 437 ASN A N 1
ATOM 3457 C CA . ASN A 1 437 ? 18.024 5.698 -11.703 1.00 70.31 437 ASN A CA 1
ATOM 3458 C C . ASN A 1 437 ? 18.194 5.951 -13.205 1.00 70.31 437 ASN A C 1
ATOM 3460 O O . ASN A 1 437 ? 19.227 6.431 -13.666 1.00 70.31 437 ASN A O 1
ATOM 3464 N N . ILE A 1 438 ? 17.177 5.574 -13.974 1.00 77.75 438 ILE A N 1
ATOM 3465 C CA . ILE A 1 438 ? 17.067 5.857 -15.409 1.00 77.75 438 ILE A CA 1
ATOM 3466 C C . ILE A 1 438 ? 16.305 7.175 -15.567 1.00 77.75 438 ILE A C 1
ATOM 3468 O O . ILE A 1 438 ? 15.283 7.338 -14.908 1.00 77.75 438 ILE A O 1
ATOM 3472 N N . PRO A 1 439 ? 16.775 8.137 -16.373 1.00 80.69 439 PRO A N 1
ATOM 3473 C CA . PRO A 1 439 ? 16.066 9.401 -16.515 1.00 80.69 439 PRO A CA 1
ATOM 3474 C C . PRO A 1 439 ? 14.686 9.179 -17.158 1.00 80.69 439 PRO A C 1
ATOM 3476 O O . PRO A 1 439 ? 14.543 8.358 -18.060 1.00 80.69 439 PRO A O 1
ATOM 3479 N N . LEU A 1 440 ? 13.673 9.903 -16.666 1.00 81.56 440 LEU A N 1
ATOM 3480 C CA . LEU A 1 440 ? 12.268 9.783 -17.096 1.00 81.56 440 LEU A CA 1
ATOM 3481 C C . LEU A 1 440 ? 11.958 10.500 -18.423 1.00 81.56 440 LEU A C 1
ATOM 3483 O O . LEU A 1 440 ? 10.822 10.487 -18.886 1.00 81.56 440 LEU A O 1
ATOM 3487 N N . SER A 1 441 ? 12.959 11.157 -18.997 1.00 83.75 441 SER A N 1
ATOM 3488 C CA . SER A 1 441 ? 12.994 11.695 -20.356 1.00 83.75 441 SER A CA 1
ATOM 3489 C C . SER A 1 441 ? 14.455 11.946 -20.724 1.00 83.75 441 SER A C 1
ATOM 3491 O O . SER A 1 441 ? 15.307 12.051 -19.834 1.00 83.75 441 SER A O 1
ATOM 3493 N N . GLY A 1 442 ? 14.777 12.067 -22.009 1.00 81.75 442 GLY A N 1
ATOM 3494 C CA . GLY A 1 442 ? 16.143 12.434 -22.383 1.00 81.75 442 GLY A CA 1
ATOM 3495 C C . GLY A 1 442 ? 17.117 11.273 -22.248 1.00 81.75 442 GLY A C 1
ATOM 3496 O O . GLY A 1 442 ? 18.259 11.477 -21.824 1.00 81.75 442 GLY A O 1
ATOM 3497 N N . LEU A 1 443 ? 16.678 10.051 -22.558 1.00 81.19 443 LEU A N 1
ATOM 3498 C CA . LEU A 1 443 ? 17.566 8.903 -22.604 1.00 81.19 443 LEU A CA 1
ATOM 3499 C C . LEU A 1 443 ? 18.711 9.202 -23.573 1.00 81.19 443 LEU A C 1
ATOM 3501 O O . LEU A 1 443 ? 18.510 9.575 -24.724 1.00 81.19 443 LEU A O 1
ATOM 3505 N N . LYS A 1 444 ? 19.939 9.007 -23.096 1.00 74.69 444 LYS A N 1
ATOM 3506 C CA . LYS A 1 444 ? 21.152 9.157 -23.914 1.00 74.69 444 LYS A CA 1
ATOM 3507 C C . LYS A 1 444 ? 21.799 7.819 -24.251 1.00 74.69 444 LYS A C 1
ATOM 3509 O O . LYS A 1 444 ? 22.770 7.772 -25.000 1.00 74.69 444 LYS A O 1
ATOM 3514 N N . HIS A 1 445 ? 21.347 6.738 -23.617 1.00 75.38 445 HIS A N 1
ATOM 3515 C CA . HIS A 1 445 ? 22.070 5.471 -23.576 1.00 75.38 445 HIS A CA 1
ATOM 3516 C C . HIS A 1 445 ? 21.108 4.297 -23.692 1.00 75.38 445 HIS A C 1
ATOM 3518 O O . HIS A 1 445 ? 20.064 4.277 -23.042 1.00 75.38 445 HIS A O 1
ATOM 3524 N N . ILE A 1 446 ? 21.515 3.284 -24.456 1.00 76.12 446 ILE A N 1
ATOM 3525 C CA . ILE A 1 446 ? 20.793 2.013 -24.554 1.00 76.12 446 ILE A CA 1
ATOM 3526 C C . ILE A 1 446 ? 20.710 1.343 -23.174 1.00 76.12 446 ILE A C 1
ATOM 3528 O O . ILE A 1 446 ? 21.713 1.194 -22.468 1.00 76.12 446 ILE A O 1
ATOM 3532 N N . ILE A 1 447 ? 19.508 0.902 -22.799 1.00 80.00 447 ILE A N 1
ATOM 3533 C CA . ILE A 1 447 ? 19.236 0.340 -21.475 1.00 80.00 447 ILE A CA 1
ATOM 3534 C C . ILE A 1 447 ? 19.533 -1.168 -21.471 1.00 80.00 447 ILE A C 1
ATOM 3536 O O . ILE A 1 447 ? 19.329 -1.890 -22.450 1.00 80.00 447 ILE A O 1
ATOM 3540 N N . ASN A 1 448 ? 20.055 -1.668 -20.350 1.00 77.62 448 ASN A N 1
ATOM 3541 C CA . ASN A 1 448 ? 20.412 -3.075 -20.176 1.00 77.62 448 ASN A CA 1
ATOM 3542 C C . ASN A 1 448 ? 19.371 -3.829 -19.340 1.00 77.62 448 ASN A C 1
ATOM 3544 O O . ASN A 1 448 ? 19.550 -3.983 -18.135 1.00 77.62 448 ASN A O 1
ATOM 3548 N N . LEU A 1 449 ? 18.347 -4.372 -19.988 1.00 80.06 449 LEU A N 1
ATOM 3549 C CA . LEU A 1 449 ? 17.222 -5.116 -19.413 1.00 80.06 449 LEU A CA 1
ATOM 3550 C C . LEU A 1 449 ? 17.467 -6.637 -19.337 1.00 80.06 449 LEU A C 1
ATOM 3552 O O . LEU A 1 449 ? 16.573 -7.436 -19.592 1.00 80.06 449 LEU A O 1
ATOM 3556 N N . ARG A 1 450 ? 18.681 -7.082 -18.993 1.00 75.56 450 ARG A N 1
ATOM 3557 C CA . ARG A 1 450 ? 18.989 -8.525 -18.864 1.00 75.56 450 ARG A CA 1
ATOM 3558 C C . ARG A 1 450 ? 18.275 -9.223 -17.707 1.00 75.56 450 ARG A C 1
ATOM 3560 O O . ARG A 1 450 ? 18.047 -10.421 -17.793 1.00 75.56 450 ARG A O 1
ATOM 3567 N N . ASN A 1 451 ? 17.952 -8.479 -16.655 1.00 74.44 451 ASN A N 1
ATOM 3568 C CA . ASN A 1 451 ? 17.408 -9.030 -15.414 1.00 74.44 451 ASN A CA 1
ATOM 3569 C C . ASN A 1 451 ? 15.880 -8.910 -15.326 1.00 74.44 451 ASN A C 1
ATOM 3571 O O . ASN A 1 451 ? 15.330 -9.154 -14.261 1.00 74.44 451 ASN A O 1
ATOM 3575 N N . VAL A 1 452 ? 15.202 -8.491 -16.401 1.00 79.44 452 VAL A N 1
ATOM 3576 C CA . VAL A 1 452 ? 13.733 -8.431 -16.420 1.00 79.44 452 VAL A CA 1
ATOM 3577 C C . VAL A 1 452 ? 13.163 -9.754 -16.932 1.00 79.44 452 VAL A C 1
ATOM 3579 O O . VAL A 1 452 ? 13.795 -10.430 -17.754 1.00 79.44 452 VAL A O 1
ATOM 3582 N N . SER A 1 453 ? 11.974 -10.129 -16.462 1.00 82.31 453 SER A N 1
ATOM 3583 C CA . SER A 1 453 ? 11.263 -11.303 -16.970 1.00 82.31 453 SER A CA 1
ATOM 3584 C C . SER A 1 453 ? 10.886 -11.138 -18.447 1.00 82.31 453 SER A C 1
ATOM 3586 O O . SER A 1 453 ? 10.884 -10.032 -18.998 1.00 82.31 453 SER A O 1
ATOM 3588 N N . ILE A 1 454 ? 10.551 -12.249 -19.107 1.00 84.31 454 ILE A N 1
ATOM 3589 C CA . ILE A 1 454 ? 10.098 -12.220 -20.503 1.00 84.31 454 ILE A CA 1
ATOM 3590 C C . ILE A 1 454 ? 8.814 -11.395 -20.666 1.00 84.31 454 ILE A C 1
ATOM 3592 O O . ILE A 1 454 ? 8.670 -10.686 -21.655 1.00 84.31 454 ILE A O 1
ATOM 3596 N N . HIS A 1 455 ? 7.924 -11.416 -19.672 1.00 81.69 455 HIS A N 1
ATOM 3597 C CA . HIS A 1 455 ? 6.657 -10.689 -19.710 1.00 81.69 455 HIS A CA 1
ATOM 3598 C C . HIS A 1 455 ? 6.855 -9.178 -19.591 1.00 81.69 455 HIS A C 1
ATOM 3600 O O . HIS A 1 455 ? 6.302 -8.423 -20.389 1.00 81.69 455 HIS A O 1
ATOM 3606 N N . VAL A 1 456 ? 7.707 -8.731 -18.662 1.00 81.62 456 VAL A N 1
ATOM 3607 C CA . VAL A 1 456 ? 8.087 -7.313 -18.552 1.00 81.62 456 VAL A CA 1
ATOM 3608 C C . VAL A 1 456 ? 8.782 -6.844 -19.819 1.00 81.62 456 VAL A C 1
ATOM 3610 O O . VAL A 1 456 ? 8.496 -5.764 -20.328 1.00 81.62 456 VAL A O 1
ATOM 3613 N N . TRP A 1 457 ? 9.675 -7.671 -20.362 1.00 86.50 457 TRP A N 1
ATOM 3614 C CA . TRP A 1 457 ? 10.345 -7.382 -21.621 1.00 86.50 457 TRP A CA 1
ATOM 3615 C C . TRP A 1 457 ? 9.362 -7.196 -22.782 1.00 86.50 457 TRP A C 1
ATOM 3617 O O . TRP A 1 457 ? 9.477 -6.223 -23.528 1.00 86.50 457 TRP A O 1
ATOM 3627 N N . GLU A 1 458 ? 8.390 -8.098 -22.928 1.00 87.25 458 GLU A N 1
ATOM 3628 C CA . GLU A 1 458 ? 7.348 -8.002 -23.950 1.00 87.25 458 GLU A CA 1
ATOM 3629 C C . GLU A 1 458 ? 6.495 -6.742 -23.778 1.00 87.25 458 GLU A C 1
ATOM 3631 O O . GLU A 1 458 ? 6.261 -6.041 -24.763 1.00 87.25 458 GLU A O 1
ATOM 3636 N N . ALA A 1 459 ? 6.082 -6.421 -22.547 1.00 83.88 459 ALA A N 1
ATOM 3637 C CA . ALA A 1 459 ? 5.289 -5.232 -22.240 1.00 83.88 459 ALA A CA 1
ATOM 3638 C C . ALA A 1 459 ? 6.047 -3.932 -22.560 1.00 83.88 459 ALA A C 1
ATOM 3640 O O . ALA A 1 459 ? 5.516 -3.070 -23.256 1.00 83.88 459 ALA A O 1
ATOM 3641 N N . ILE A 1 460 ? 7.312 -3.822 -22.137 1.00 88.06 460 ILE A N 1
ATOM 3642 C CA . ILE A 1 460 ? 8.191 -2.680 -22.440 1.00 88.06 460 ILE A CA 1
ATOM 3643 C C . ILE A 1 460 ? 8.353 -2.510 -23.953 1.00 88.06 460 ILE A C 1
ATOM 3645 O O . ILE A 1 460 ? 8.199 -1.411 -24.484 1.00 88.06 460 ILE A O 1
ATOM 3649 N N . MET A 1 461 ? 8.672 -3.599 -24.657 1.00 89.62 461 MET A N 1
ATOM 3650 C CA . MET A 1 461 ? 8.959 -3.556 -26.089 1.00 89.62 461 MET A CA 1
ATOM 3651 C C . MET A 1 461 ? 7.725 -3.231 -26.921 1.00 89.62 461 MET A C 1
ATOM 3653 O O . MET A 1 461 ? 7.792 -2.388 -27.814 1.00 89.62 461 MET A O 1
ATOM 3657 N N . ASN A 1 462 ? 6.600 -3.889 -26.643 1.00 88.94 462 ASN A N 1
ATOM 3658 C CA . ASN A 1 462 ? 5.351 -3.619 -27.345 1.00 88.94 462 ASN A CA 1
ATOM 3659 C C . ASN A 1 462 ? 4.831 -2.221 -27.016 1.00 88.94 462 ASN A C 1
ATOM 3661 O O . ASN A 1 462 ? 4.422 -1.523 -27.933 1.00 88.94 462 ASN A O 1
ATOM 3665 N N . GLY A 1 463 ? 4.944 -1.779 -25.763 1.00 87.94 463 GLY A N 1
ATOM 3666 C CA . GLY A 1 463 ? 4.545 -0.436 -25.362 1.00 87.94 463 GLY A CA 1
ATOM 3667 C C . GLY A 1 463 ? 5.338 0.665 -26.067 1.00 87.94 463 GLY A C 1
ATOM 3668 O O . GLY A 1 463 ? 4.752 1.586 -26.629 1.00 87.94 463 GLY A O 1
ATOM 3669 N N . ALA A 1 464 ? 6.667 0.539 -26.138 1.00 89.56 464 ALA A N 1
ATOM 3670 C CA . ALA A 1 464 ? 7.498 1.477 -26.898 1.00 89.56 464 ALA A CA 1
ATOM 3671 C C . ALA A 1 464 ? 7.154 1.460 -28.398 1.00 89.56 464 ALA A C 1
ATOM 3673 O O . ALA A 1 464 ? 7.157 2.496 -29.064 1.00 89.56 464 ALA A O 1
ATOM 3674 N N . ALA A 1 465 ? 6.822 0.283 -28.933 1.00 88.31 465 ALA A N 1
ATOM 3675 C CA . ALA A 1 465 ? 6.373 0.134 -30.309 1.00 88.31 465 ALA A CA 1
ATOM 3676 C C . ALA A 1 465 ? 5.006 0.785 -30.555 1.00 88.31 465 ALA A C 1
ATOM 3678 O O . ALA A 1 465 ? 4.805 1.367 -31.615 1.00 88.31 465 ALA A O 1
ATOM 3679 N N . ASP A 1 466 ? 4.082 0.708 -29.602 1.00 86.50 466 ASP A N 1
ATOM 3680 C CA . ASP A 1 466 ? 2.764 1.340 -29.677 1.00 86.50 466 ASP A CA 1
ATOM 3681 C C . ASP A 1 466 ? 2.862 2.860 -29.672 1.00 86.50 466 ASP A C 1
ATOM 3683 O O . ASP A 1 466 ? 2.305 3.508 -30.558 1.00 86.50 466 ASP A O 1
ATOM 3687 N N . ILE A 1 467 ? 3.681 3.414 -28.776 1.00 86.31 467 ILE A N 1
ATOM 3688 C CA . ILE A 1 467 ? 3.987 4.851 -28.734 1.00 86.31 467 ILE A CA 1
ATOM 3689 C C . ILE A 1 467 ? 4.532 5.324 -30.092 1.00 86.31 467 ILE A C 1
ATOM 3691 O O . ILE A 1 467 ? 4.097 6.335 -30.639 1.00 86.31 467 ILE A O 1
ATOM 3695 N N . LEU A 1 468 ? 5.447 4.557 -30.693 1.00 83.56 468 LEU A N 1
ATOM 3696 C CA . LEU A 1 468 ? 6.013 4.864 -32.011 1.00 83.56 468 LEU A CA 1
ATOM 3697 C C . LEU A 1 468 ? 5.082 4.529 -33.184 1.00 83.56 468 LEU A C 1
ATOM 3699 O O . LEU A 1 468 ? 5.320 4.987 -34.306 1.00 83.56 468 LEU A O 1
ATOM 3703 N N . SER A 1 469 ? 4.032 3.733 -32.969 1.00 78.75 469 SER A N 1
ATOM 3704 C CA . SER A 1 469 ? 3.102 3.328 -34.026 1.00 78.75 469 SER A CA 1
ATOM 3705 C C . SER A 1 469 ? 2.299 4.519 -34.554 1.00 78.75 469 SER A C 1
ATOM 3707 O O . SER A 1 469 ? 2.037 4.562 -35.761 1.00 78.75 469 SER A O 1
ATOM 3709 N N . GLY A 1 470 ? 2.027 5.507 -33.694 1.00 65.31 470 GLY A N 1
ATOM 3710 C CA . GLY A 1 470 ? 1.329 6.757 -34.018 1.00 65.31 470 GLY A CA 1
ATOM 3711 C C . GLY A 1 470 ? 2.133 7.782 -34.828 1.00 65.31 470 GLY A C 1
ATOM 3712 O O . GLY A 1 470 ? 1.547 8.726 -35.345 1.00 65.31 470 GLY A O 1
ATOM 3713 N N . VAL A 1 471 ? 3.449 7.602 -35.002 1.00 66.25 471 VAL A N 1
ATOM 3714 C CA . VAL A 1 471 ? 4.278 8.515 -35.809 1.00 66.25 471 VAL A CA 1
ATOM 3715 C C . VAL A 1 471 ? 4.031 8.259 -37.302 1.00 66.25 471 VAL A C 1
ATOM 3717 O O . VAL A 1 471 ? 4.492 7.253 -37.855 1.00 66.25 471 VAL A O 1
ATOM 3720 N N . THR A 1 472 ? 3.287 9.147 -37.964 1.00 53.53 472 THR A N 1
ATOM 3721 C CA . THR A 1 472 ? 3.109 9.163 -39.424 1.00 53.53 472 THR A CA 1
ATOM 3722 C C . THR A 1 472 ? 4.304 9.818 -40.124 1.00 53.53 472 THR A C 1
ATOM 3724 O O . THR A 1 472 ? 5.020 10.633 -39.558 1.00 53.53 472 THR A O 1
ATOM 3727 N N . ARG A 1 473 ? 4.533 9.415 -41.380 1.00 50.38 473 ARG A N 1
ATOM 3728 C CA . ARG A 1 473 ? 5.682 9.729 -42.257 1.00 50.38 473 ARG A CA 1
ATOM 3729 C C . ARG A 1 473 ? 5.941 11.216 -42.560 1.00 50.38 473 ARG A C 1
ATOM 3731 O O . ARG A 1 473 ? 6.858 11.500 -43.326 1.00 50.38 473 ARG A O 1
ATOM 3738 N N . GLU A 1 474 ? 5.151 12.140 -42.032 1.00 40.34 474 GLU A N 1
ATOM 3739 C CA . GLU A 1 474 ? 5.212 13.549 -42.420 1.00 40.34 474 GLU A CA 1
ATOM 3740 C C . GLU A 1 474 ? 6.039 14.342 -41.413 1.00 40.34 474 GLU A C 1
ATOM 3742 O O . GLU A 1 474 ? 5.795 14.319 -40.208 1.00 40.34 474 GLU A O 1
ATOM 3747 N N . GLY A 1 475 ? 7.096 14.955 -41.941 1.00 44.56 475 GLY A N 1
ATOM 3748 C CA . GLY A 1 475 ? 8.175 15.552 -41.183 1.00 44.56 475 GLY A CA 1
ATOM 3749 C C . GLY A 1 475 ? 7.703 16.607 -40.194 1.00 44.56 475 GLY A C 1
ATOM 3750 O O . GLY A 1 475 ? 7.076 17.594 -40.557 1.00 44.56 475 GLY A O 1
ATOM 3751 N N . ASN A 1 476 ? 8.123 16.432 -38.950 1.00 40.19 476 ASN A N 1
ATOM 3752 C CA . ASN A 1 476 ? 8.515 17.559 -38.133 1.00 40.19 476 ASN A CA 1
ATOM 3753 C C . ASN A 1 476 ? 9.988 17.351 -37.800 1.00 40.19 476 ASN A C 1
ATOM 3755 O O . ASN A 1 476 ? 10.349 16.379 -37.136 1.00 40.19 476 ASN A O 1
ATOM 3759 N N . ASP A 1 477 ? 10.830 18.291 -38.229 1.00 43.06 477 ASP A N 1
ATOM 3760 C CA . ASP A 1 477 ? 12.282 18.362 -37.985 1.00 43.06 477 ASP A CA 1
ATOM 3761 C C . ASP A 1 477 ? 12.658 18.515 -36.493 1.00 43.06 477 ASP A C 1
ATOM 3763 O O . ASP A 1 477 ? 13.781 18.853 -36.122 1.00 43.06 477 ASP A O 1
ATOM 3767 N N . LYS A 1 478 ? 11.716 18.228 -35.596 1.00 49.00 478 LYS A N 1
ATOM 3768 C CA . LYS A 1 478 ? 11.913 18.052 -34.166 1.00 49.00 478 LYS A CA 1
ATOM 3769 C C . LYS A 1 478 ? 11.271 16.729 -33.789 1.00 49.00 478 LYS A C 1
ATOM 3771 O O . LYS A 1 478 ? 10.113 16.693 -33.389 1.00 49.00 478 LYS A O 1
ATOM 3776 N N . GLN A 1 479 ? 12.020 15.634 -33.904 1.00 58.00 479 GLN A N 1
ATOM 3777 C CA . GLN A 1 479 ? 11.648 14.438 -33.159 1.00 58.00 479 GLN A CA 1
ATOM 3778 C C . GLN A 1 479 ? 11.561 14.818 -31.684 1.00 58.00 479 GLN A C 1
ATOM 3780 O O . GLN A 1 479 ? 12.580 15.131 -31.060 1.00 58.00 479 GLN A O 1
ATOM 3785 N N . GLU A 1 480 ? 10.340 14.833 -31.157 1.00 72.94 480 GLU A N 1
ATOM 3786 C CA . GLU A 1 480 ? 10.097 15.065 -29.744 1.00 72.94 480 GLU A CA 1
ATOM 3787 C C . GLU A 1 480 ? 10.869 14.022 -28.924 1.00 72.94 480 GLU A C 1
ATOM 3789 O O . GLU A 1 480 ? 11.050 12.872 -29.339 1.00 72.94 480 GLU A O 1
ATOM 3794 N N . GLN A 1 481 ? 11.380 14.439 -27.766 1.00 82.31 481 GLN A N 1
ATOM 3795 C CA . GLN A 1 481 ? 12.313 13.642 -26.968 1.00 82.31 481 GLN A CA 1
ATOM 3796 C C . GLN A 1 481 ? 11.779 12.233 -26.645 1.00 82.31 481 GLN A C 1
ATOM 3798 O O . GLN A 1 481 ? 12.552 11.278 -26.627 1.00 82.31 481 GLN A O 1
ATOM 3803 N N . TRP A 1 482 ? 10.463 12.072 -26.475 1.00 84.44 482 TRP A N 1
ATOM 3804 C CA . TRP A 1 482 ? 9.838 10.773 -26.220 1.00 84.44 482 TRP A CA 1
ATOM 3805 C C . TRP A 1 482 ? 10.029 9.769 -27.366 1.00 84.44 482 TRP A C 1
ATOM 3807 O O . TRP A 1 482 ? 10.159 8.577 -27.104 1.00 84.44 482 TRP A O 1
ATOM 3817 N N . ALA A 1 483 ? 10.088 10.212 -28.628 1.00 82.75 483 ALA A N 1
ATOM 3818 C CA . ALA A 1 483 ? 10.263 9.322 -29.778 1.00 82.75 483 ALA A CA 1
ATOM 3819 C C . ALA A 1 483 ? 11.695 8.776 -29.821 1.00 82.75 483 ALA A C 1
ATOM 3821 O O . ALA A 1 483 ? 11.919 7.591 -30.085 1.00 82.75 483 ALA A O 1
ATOM 3822 N N . LYS A 1 484 ? 12.663 9.637 -29.485 1.00 79.56 484 LYS A N 1
ATOM 3823 C CA . LYS A 1 484 ? 14.068 9.263 -29.285 1.00 79.56 484 LYS A CA 1
ATOM 3824 C C . LYS A 1 484 ? 14.213 8.280 -28.125 1.00 79.56 484 LYS A C 1
ATOM 3826 O O . LYS A 1 484 ? 14.876 7.253 -28.272 1.00 79.56 484 LYS A O 1
ATOM 3831 N N . ASP A 1 485 ? 13.538 8.546 -27.010 1.00 86.50 485 ASP A N 1
ATOM 3832 C CA . ASP A 1 485 ? 13.545 7.669 -25.838 1.00 86.50 485 ASP A CA 1
ATOM 3833 C C . ASP A 1 485 ? 12.918 6.299 -26.157 1.00 86.50 485 ASP A C 1
ATOM 3835 O O . ASP A 1 485 ? 13.499 5.262 -25.829 1.00 86.50 485 ASP A O 1
ATOM 3839 N N . ALA A 1 486 ? 11.786 6.268 -26.867 1.00 87.75 486 ALA A N 1
ATOM 3840 C CA . ALA A 1 486 ? 11.130 5.036 -27.304 1.00 87.75 486 ALA A CA 1
ATOM 3841 C C . ALA A 1 486 ? 12.023 4.215 -28.245 1.00 87.75 486 ALA A C 1
ATOM 3843 O O . ALA A 1 486 ? 12.126 2.994 -28.103 1.00 87.75 486 ALA A O 1
ATOM 3844 N N . LEU A 1 487 ? 12.735 4.873 -29.166 1.00 82.94 487 LEU A N 1
ATOM 3845 C CA . LEU A 1 487 ? 13.690 4.209 -30.050 1.00 82.94 487 LEU A CA 1
ATOM 3846 C C . LEU A 1 487 ? 14.859 3.599 -29.262 1.00 82.94 487 LEU A C 1
ATOM 3848 O O . LEU A 1 487 ? 15.230 2.447 -29.500 1.00 82.94 487 LEU A O 1
ATOM 3852 N N . ILE A 1 488 ? 15.406 4.325 -28.281 1.00 82.19 488 ILE A N 1
ATOM 3853 C CA . ILE A 1 488 ? 16.441 3.802 -27.376 1.00 82.19 488 ILE A CA 1
ATOM 3854 C C . ILE A 1 488 ? 15.918 2.588 -26.591 1.00 82.19 488 ILE A C 1
ATOM 3856 O O . ILE A 1 488 ? 16.640 1.596 -26.433 1.00 82.19 488 ILE A O 1
ATOM 3860 N N . VAL A 1 489 ? 14.662 2.617 -26.136 1.00 88.88 489 VAL A N 1
ATOM 3861 C CA . VAL A 1 489 ? 14.029 1.463 -25.483 1.00 88.88 489 VAL A CA 1
ATOM 3862 C C . VAL A 1 489 ? 13.937 0.267 -26.435 1.00 88.88 489 VAL A C 1
ATOM 3864 O O . VAL A 1 489 ? 14.350 -0.826 -26.051 1.00 88.88 489 VAL A O 1
ATOM 3867 N N . LEU A 1 490 ? 13.526 0.447 -27.694 1.00 86.56 490 LEU A N 1
ATOM 3868 C CA . LEU A 1 490 ? 13.496 -0.642 -28.685 1.00 86.56 490 LEU A CA 1
ATOM 3869 C C . LEU A 1 490 ? 14.886 -1.240 -28.985 1.00 86.56 490 LEU A C 1
ATOM 3871 O O . LEU A 1 490 ? 15.014 -2.433 -29.287 1.00 86.56 490 LEU A O 1
ATOM 3875 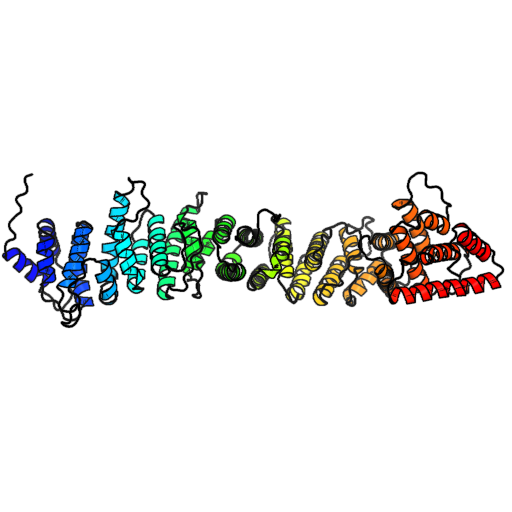N N . PHE A 1 491 ? 15.949 -0.445 -28.855 1.00 81.69 491 PHE A N 1
ATOM 3876 C CA . PHE A 1 491 ? 17.333 -0.919 -28.961 1.00 81.69 491 PHE A CA 1
ATOM 3877 C C . PHE A 1 491 ? 17.901 -1.507 -27.665 1.00 81.69 491 PHE A C 1
ATOM 3879 O O . PHE A 1 491 ? 19.015 -2.037 -27.673 1.00 81.69 491 PHE A O 1
ATOM 3886 N N . SER A 1 492 ? 17.140 -1.488 -26.567 1.00 83.81 492 SER A N 1
ATOM 3887 C CA . SER A 1 492 ? 17.567 -2.037 -25.278 1.00 83.81 492 SER A CA 1
ATOM 3888 C C . SER A 1 492 ? 17.920 -3.519 -25.363 1.00 83.81 492 SER A C 1
ATOM 3890 O O . SER A 1 492 ? 17.459 -4.269 -26.230 1.00 83.81 492 SER A O 1
ATOM 3892 N N . ILE A 1 493 ? 18.793 -3.953 -24.460 1.00 77.75 493 ILE A N 1
ATOM 3893 C CA . ILE A 1 493 ? 19.416 -5.278 -24.499 1.00 77.75 493 ILE A CA 1
ATOM 3894 C C . ILE A 1 493 ? 18.776 -6.180 -23.449 1.00 77.75 493 ILE A C 1
ATOM 3896 O O . ILE A 1 493 ? 18.713 -5.809 -22.284 1.00 77.75 493 ILE A O 1
ATOM 3900 N N . SER A 1 494 ? 18.403 -7.397 -23.836 1.00 80.12 494 SER A N 1
ATOM 3901 C CA . SER A 1 494 ? 17.948 -8.457 -22.932 1.00 80.12 494 SER A CA 1
ATOM 3902 C C . SER A 1 494 ? 18.395 -9.829 -23.451 1.00 80.12 494 SER A C 1
ATOM 3904 O O . SER A 1 494 ? 18.907 -9.927 -24.570 1.00 80.12 494 SER A O 1
ATOM 3906 N N . TYR A 1 495 ? 18.239 -10.874 -22.633 1.00 77.88 495 TYR A N 1
ATOM 3907 C CA . TYR A 1 495 ? 18.358 -12.271 -23.071 1.00 77.88 495 TYR A CA 1
ATOM 3908 C C . TYR A 1 495 ? 17.139 -12.727 -23.886 1.00 77.88 495 TYR A C 1
ATOM 3910 O O . TYR A 1 495 ? 17.227 -13.697 -24.638 1.00 77.88 495 TYR A O 1
ATOM 3918 N N . HIS A 1 496 ? 16.025 -12.003 -23.775 1.00 82.50 496 HIS A N 1
ATOM 3919 C CA . HIS A 1 496 ? 14.778 -12.312 -24.464 1.00 82.50 496 HIS A CA 1
ATOM 3920 C C . HIS A 1 496 ? 14.782 -11.812 -25.914 1.00 82.50 496 HIS A C 1
ATOM 3922 O O . HIS A 1 496 ? 15.427 -10.817 -26.266 1.00 82.50 496 HIS A O 1
ATOM 3928 N N . ARG A 1 497 ? 14.042 -12.509 -26.784 1.00 81.12 497 ARG A N 1
ATOM 3929 C CA . ARG A 1 497 ? 13.865 -12.110 -28.190 1.00 81.12 497 ARG A CA 1
ATOM 3930 C C . ARG A 1 497 ? 12.960 -10.881 -28.281 1.00 81.12 497 ARG A C 1
ATOM 3932 O O . ARG A 1 497 ? 12.029 -10.738 -27.499 1.00 81.12 497 ARG A O 1
ATOM 3939 N N . VAL A 1 498 ? 13.217 -9.992 -29.242 1.00 81.62 498 VAL A N 1
ATOM 3940 C CA . VAL A 1 498 ? 12.347 -8.826 -29.484 1.00 81.62 498 VAL A CA 1
ATOM 3941 C C . VAL A 1 498 ? 10.989 -9.312 -30.011 1.00 81.62 498 VAL A C 1
ATOM 3943 O O . VAL A 1 498 ? 10.985 -10.086 -30.974 1.00 81.62 498 VAL A O 1
ATOM 3946 N N . PRO A 1 499 ? 9.860 -8.861 -29.438 1.00 87.25 499 PRO A N 1
ATOM 3947 C CA . PRO A 1 499 ? 8.528 -9.216 -29.923 1.00 87.25 499 PRO A CA 1
ATOM 3948 C C . PRO A 1 499 ? 8.307 -8.820 -31.386 1.00 87.25 499 PRO A C 1
ATOM 3950 O O . PRO A 1 499 ? 8.825 -7.805 -31.856 1.00 87.25 499 PRO A O 1
ATOM 3953 N N . THR A 1 500 ? 7.491 -9.587 -32.114 1.00 84.69 500 THR A N 1
ATOM 3954 C CA . THR A 1 500 ? 7.225 -9.368 -33.548 1.00 84.69 500 THR A CA 1
ATOM 3955 C C . THR A 1 500 ? 6.695 -7.962 -33.841 1.00 84.69 500 THR A C 1
ATOM 3957 O O . THR A 1 500 ? 7.143 -7.324 -34.794 1.00 84.69 500 THR A O 1
ATOM 3960 N N . LYS A 1 501 ? 5.793 -7.453 -32.991 1.00 86.31 501 LYS A N 1
ATOM 3961 C CA . LYS A 1 501 ? 5.220 -6.104 -33.093 1.00 86.31 501 LYS A CA 1
ATOM 3962 C C . LYS A 1 501 ? 6.301 -5.030 -32.970 1.00 86.31 501 LYS A C 1
ATOM 3964 O O . LYS A 1 501 ? 6.483 -4.244 -33.898 1.00 86.31 501 LYS A O 1
ATOM 3969 N N . ALA A 1 502 ? 7.090 -5.073 -31.898 1.00 85.94 502 ALA A N 1
ATOM 3970 C CA . ALA A 1 502 ? 8.224 -4.176 -31.691 1.00 85.94 502 ALA A CA 1
ATOM 3971 C C . ALA A 1 502 ? 9.234 -4.213 -32.842 1.00 85.94 502 ALA A C 1
ATOM 3973 O O . ALA A 1 502 ? 9.667 -3.171 -33.330 1.00 85.94 502 ALA A O 1
ATOM 3974 N N . ASN A 1 503 ? 9.538 -5.408 -33.348 1.00 81.56 503 ASN A N 1
ATOM 3975 C CA . ASN A 1 503 ? 10.416 -5.574 -34.498 1.00 81.56 503 ASN A CA 1
ATOM 3976 C C . ASN A 1 503 ? 9.830 -4.913 -35.759 1.00 81.56 503 ASN A C 1
ATOM 3978 O O . ASN A 1 503 ? 10.547 -4.220 -36.473 1.00 81.56 503 ASN A O 1
ATOM 3982 N N . SER A 1 504 ? 8.525 -5.067 -36.018 1.00 81.25 504 SER A N 1
ATOM 3983 C CA . SER A 1 504 ? 7.848 -4.460 -37.175 1.00 81.25 504 SER A CA 1
ATOM 3984 C C . SER A 1 504 ? 7.892 -2.926 -37.161 1.00 81.25 504 SER A C 1
ATOM 3986 O O . SER A 1 504 ? 8.224 -2.315 -38.180 1.00 81.25 504 SER A O 1
ATOM 3988 N N . VAL A 1 505 ? 7.649 -2.309 -36.000 1.00 82.19 505 VAL A N 1
ATOM 3989 C CA . VAL A 1 505 ? 7.703 -0.851 -35.819 1.00 82.19 505 VAL A CA 1
ATOM 3990 C C . VAL A 1 505 ? 9.134 -0.356 -35.941 1.00 82.19 505 VAL A C 1
ATOM 3992 O O . VAL A 1 505 ? 9.380 0.592 -36.683 1.00 82.19 505 VAL A O 1
ATOM 3995 N N . LEU A 1 506 ? 10.092 -1.057 -35.327 1.00 78.25 506 LEU A N 1
ATOM 3996 C CA . LEU A 1 506 ? 11.514 -0.769 -35.492 1.00 78.25 506 LEU A CA 1
ATOM 3997 C C . LEU A 1 506 ? 11.911 -0.770 -36.979 1.00 78.25 506 LEU A C 1
ATOM 3999 O O . LEU A 1 506 ? 12.641 0.121 -37.412 1.00 78.25 506 LEU A O 1
ATOM 4003 N N . ARG A 1 507 ? 11.360 -1.688 -37.797 1.00 73.12 507 ARG A N 1
ATOM 4004 C CA . ARG A 1 507 ? 11.582 -1.681 -39.257 1.00 73.12 507 ARG A CA 1
ATOM 4005 C C . ARG A 1 507 ? 11.088 -0.448 -39.955 1.00 73.12 507 ARG A C 1
ATOM 4007 O O . ARG A 1 507 ? 11.761 0.068 -40.847 1.00 73.12 507 ARG A O 1
ATOM 4014 N N . ARG A 1 508 ? 9.907 0.005 -39.574 1.00 75.50 508 ARG A N 1
ATOM 4015 C CA . ARG A 1 508 ? 9.317 1.206 -40.140 1.00 75.50 508 ARG A CA 1
ATOM 4016 C C . ARG A 1 508 ? 10.114 2.445 -39.731 1.00 75.50 508 ARG A C 1
ATOM 4018 O O . ARG A 1 508 ? 10.438 3.247 -40.600 1.00 75.50 508 ARG A O 1
ATOM 4025 N N . CYS A 1 509 ? 10.478 2.558 -38.453 1.00 73.31 509 CYS A N 1
ATOM 4026 C CA . CYS A 1 509 ? 11.232 3.687 -37.911 1.00 73.31 509 CYS A CA 1
ATOM 4027 C C . CYS A 1 509 ? 12.625 3.795 -38.536 1.00 73.31 509 CYS A C 1
ATOM 4029 O O . CYS A 1 509 ? 12.962 4.860 -39.031 1.00 73.31 509 CYS A O 1
ATOM 4031 N N . ILE A 1 510 ? 13.397 2.705 -38.613 1.00 69.38 510 ILE A N 1
ATOM 4032 C CA . ILE A 1 510 ? 14.747 2.718 -39.213 1.00 69.38 510 ILE A CA 1
ATOM 4033 C C . ILE A 1 510 ? 14.712 3.127 -40.694 1.00 69.38 510 ILE A C 1
ATOM 4035 O O . ILE A 1 510 ? 15.597 3.828 -41.159 1.00 69.38 510 ILE A O 1
ATOM 4039 N N . ARG A 1 511 ? 13.682 2.728 -41.451 1.00 65.62 511 ARG A N 1
ATOM 4040 C CA . ARG A 1 511 ? 13.533 3.145 -42.860 1.00 65.62 511 ARG A CA 1
ATOM 4041 C C . ARG A 1 511 ? 13.176 4.623 -43.026 1.00 65.62 511 ARG A C 1
ATOM 4043 O O . ARG A 1 511 ? 13.344 5.153 -44.115 1.00 65.62 511 ARG A O 1
ATOM 4050 N N . SER A 1 512 ? 12.616 5.240 -41.989 1.00 62.72 512 SER A N 1
ATOM 4051 C CA . SER A 1 512 ? 12.204 6.647 -41.980 1.00 62.72 512 SER A CA 1
ATOM 4052 C C . SER A 1 512 ? 13.258 7.563 -41.356 1.00 62.72 512 SER A C 1
ATOM 4054 O O . SER A 1 512 ? 13.281 8.754 -41.644 1.00 62.72 512 SER A O 1
ATOM 4056 N N . LEU A 1 513 ? 14.093 7.016 -40.474 1.00 60.03 513 LEU A N 1
ATOM 4057 C CA . LEU A 1 513 ? 15.164 7.702 -39.771 1.00 60.03 513 LEU A CA 1
ATOM 4058 C C . LEU A 1 513 ? 16.430 7.670 -40.624 1.00 60.03 513 LEU A C 1
ATOM 4060 O O . LEU A 1 513 ? 17.171 6.695 -40.604 1.00 60.03 513 LEU A O 1
ATOM 4064 N N . ASN A 1 514 ? 16.699 8.758 -41.341 1.00 56.66 514 ASN A N 1
ATOM 4065 C CA . ASN A 1 514 ? 18.005 8.970 -41.974 1.00 56.66 514 ASN A CA 1
ATOM 4066 C C . ASN A 1 514 ? 19.104 9.361 -40.958 1.00 56.66 514 ASN A C 1
ATOM 4068 O O . ASN A 1 514 ? 20.254 9.537 -41.346 1.00 56.66 514 ASN A O 1
ATOM 4072 N N . ASP A 1 515 ? 18.770 9.482 -39.669 1.00 62.03 515 ASP A N 1
ATOM 4073 C CA . ASP A 1 515 ? 19.666 9.918 -38.593 1.00 62.03 515 ASP A CA 1
ATOM 4074 C C . ASP A 1 515 ? 20.320 8.717 -37.876 1.00 62.03 515 ASP A C 1
ATOM 4076 O O . ASP A 1 515 ? 19.990 8.352 -36.744 1.00 62.03 515 ASP A O 1
ATOM 4080 N N . TRP A 1 516 ? 21.231 8.038 -38.584 1.00 69.62 516 TRP A N 1
ATOM 4081 C CA . TRP A 1 516 ? 22.057 6.955 -38.026 1.00 69.62 516 TRP A CA 1
ATOM 4082 C C . TRP A 1 516 ? 22.993 7.439 -36.918 1.00 69.62 516 TRP A C 1
ATOM 4084 O O . TRP A 1 516 ? 23.366 6.659 -36.038 1.00 69.62 516 TRP A O 1
ATOM 4094 N N . GLU A 1 517 ? 23.353 8.719 -36.954 1.00 72.56 517 GLU A N 1
ATOM 4095 C CA . GLU A 1 517 ? 24.257 9.353 -36.003 1.00 72.56 517 GLU A CA 1
ATOM 4096 C C . GLU A 1 517 ? 23.708 9.263 -34.580 1.00 72.56 517 GLU A C 1
ATOM 4098 O O . GLU A 1 517 ? 24.440 8.864 -33.676 1.00 72.56 517 GLU A O 1
ATOM 4103 N N . PHE A 1 518 ? 22.405 9.491 -34.387 1.00 73.94 518 PHE A N 1
ATOM 4104 C CA . PHE A 1 518 ? 21.755 9.344 -33.082 1.00 73.94 518 PHE A CA 1
ATOM 4105 C C . PHE A 1 518 ? 21.882 7.928 -32.486 1.00 73.94 518 PHE A C 1
ATOM 4107 O O . PHE A 1 518 ? 22.153 7.762 -31.292 1.00 73.94 518 PHE A O 1
ATOM 4114 N N . ILE A 1 519 ? 21.703 6.881 -33.302 1.00 72.25 519 ILE A N 1
ATOM 4115 C CA . ILE A 1 519 ? 21.804 5.487 -32.836 1.00 72.25 519 ILE A CA 1
ATOM 4116 C C . ILE A 1 519 ? 23.256 5.166 -32.465 1.00 72.25 519 ILE A C 1
ATOM 4118 O O . ILE A 1 519 ? 23.509 4.575 -31.410 1.00 72.25 519 ILE A O 1
ATOM 4122 N N . LEU A 1 520 ? 24.212 5.582 -33.302 1.00 76.06 520 LEU A N 1
ATOM 4123 C CA . LEU A 1 520 ? 25.640 5.405 -33.039 1.00 76.06 520 LEU A CA 1
ATOM 4124 C C . LEU A 1 520 ? 26.072 6.167 -31.775 1.00 76.06 520 LEU A C 1
ATOM 4126 O O . LEU A 1 520 ? 26.824 5.622 -30.962 1.00 76.06 520 LEU A O 1
ATOM 4130 N N . GLU A 1 521 ? 25.530 7.365 -31.542 1.00 76.75 521 GLU A N 1
ATOM 4131 C CA . GLU A 1 521 ? 25.751 8.147 -30.322 1.00 76.75 521 GLU A CA 1
ATOM 4132 C C . GLU A 1 521 ? 25.284 7.397 -29.073 1.00 76.75 521 GLU A C 1
ATOM 4134 O O . GLU A 1 521 ? 26.028 7.265 -28.092 1.00 76.75 521 GLU A O 1
ATOM 4139 N N . ALA A 1 522 ? 24.063 6.854 -29.116 1.00 71.75 522 ALA A N 1
ATOM 4140 C CA . ALA A 1 522 ? 23.472 6.106 -28.011 1.00 71.75 522 ALA A CA 1
ATOM 4141 C C . ALA A 1 522 ? 24.237 4.804 -27.707 1.00 71.75 522 ALA A C 1
ATOM 4143 O O . ALA A 1 522 ? 24.315 4.387 -26.544 1.00 71.75 522 ALA A O 1
ATOM 4144 N N . MET A 1 523 ? 24.827 4.177 -28.733 1.00 72.44 523 MET A N 1
ATOM 4145 C CA . MET A 1 523 ? 25.701 3.009 -28.598 1.00 72.44 523 MET A CA 1
ATOM 4146 C C . MET A 1 523 ? 27.051 3.371 -27.963 1.00 72.44 523 MET A C 1
ATOM 4148 O O . MET A 1 523 ? 27.447 2.744 -26.980 1.00 72.44 523 MET A O 1
ATOM 4152 N N . LEU A 1 524 ? 27.753 4.392 -28.467 1.00 72.56 524 LEU A N 1
ATOM 4153 C CA . LEU A 1 524 ? 29.076 4.787 -27.955 1.00 72.56 524 LEU A CA 1
ATOM 4154 C C . LEU A 1 524 ? 29.022 5.356 -26.532 1.00 72.56 524 LEU A C 1
ATOM 4156 O O . LEU A 1 524 ? 29.959 5.200 -25.738 1.00 72.56 524 LEU A O 1
ATOM 4160 N N . SER A 1 525 ? 27.888 5.945 -26.165 1.00 68.19 525 SER A N 1
ATOM 4161 C CA . SER A 1 525 ? 27.685 6.571 -24.863 1.00 68.19 525 SER A CA 1
ATOM 4162 C C . SER A 1 525 ? 27.386 5.584 -23.719 1.00 68.19 525 SER A C 1
ATOM 4164 O O . SER A 1 525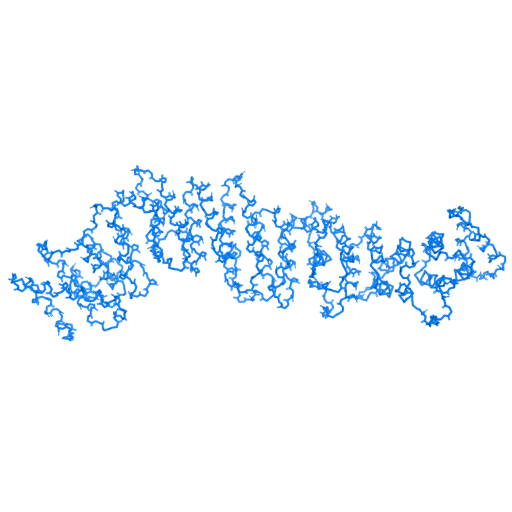 ? 27.117 6.002 -22.596 1.00 68.19 525 SER A O 1
ATOM 4166 N N . LEU A 1 526 ? 27.489 4.271 -23.951 1.00 63.97 526 LEU A N 1
ATOM 4167 C CA . LEU A 1 526 ? 27.263 3.183 -22.988 1.00 63.97 526 LEU A CA 1
ATOM 4168 C C . LEU A 1 526 ? 28.277 3.132 -21.812 1.00 63.97 526 LEU A C 1
ATOM 4170 O O . LEU A 1 526 ? 29.013 2.160 -21.643 1.00 63.97 526 LEU A O 1
ATOM 4174 N N . LYS A 1 527 ? 28.320 4.164 -20.955 1.00 56.94 527 LYS A N 1
ATOM 4175 C CA . LYS A 1 527 ? 29.346 4.368 -19.906 1.00 56.94 527 LYS A CA 1
ATOM 4176 C C . LYS A 1 527 ? 29.433 3.294 -18.815 1.00 56.94 527 LYS A C 1
ATOM 4178 O O . LYS A 1 527 ? 30.526 3.069 -18.308 1.00 56.94 527 LYS A O 1
ATOM 4183 N N . ALA A 1 528 ? 28.342 2.594 -18.514 1.00 50.81 528 ALA A N 1
ATOM 4184 C CA . ALA A 1 528 ? 28.209 1.734 -17.330 1.00 50.81 528 ALA A CA 1
ATOM 4185 C C . ALA A 1 528 ? 28.349 0.217 -17.590 1.00 50.81 528 ALA A C 1
ATOM 4187 O O . ALA A 1 528 ? 27.851 -0.594 -16.806 1.00 50.81 528 ALA A O 1
ATOM 4188 N N . ILE A 1 529 ? 28.942 -0.194 -18.715 1.00 55.78 529 ILE A N 1
ATOM 4189 C CA . ILE A 1 529 ? 29.019 -1.608 -19.108 1.00 55.78 529 ILE A CA 1
ATOM 4190 C C . ILE A 1 529 ? 30.461 -2.115 -18.987 1.00 55.78 529 ILE A C 1
ATOM 4192 O O . ILE A 1 529 ? 31.356 -1.481 -19.548 1.00 55.78 529 ILE A O 1
ATOM 4196 N N . PRO A 1 530 ? 30.689 -3.270 -18.326 1.00 57.12 530 PRO A N 1
ATOM 4197 C CA . PRO A 1 530 ? 31.978 -3.952 -18.365 1.00 57.12 530 PRO A CA 1
ATOM 4198 C C . PRO A 1 530 ? 32.419 -4.212 -19.809 1.00 57.12 530 PRO A C 1
ATOM 4200 O O . PRO A 1 530 ? 31.641 -4.745 -20.601 1.00 57.12 530 PRO A O 1
ATOM 4203 N N . MET A 1 531 ? 33.658 -3.850 -20.147 1.00 57.28 531 MET A N 1
ATOM 4204 C CA . MET A 1 531 ? 34.163 -3.847 -21.529 1.00 57.28 531 MET A CA 1
ATOM 4205 C C . MET A 1 531 ? 33.975 -5.187 -22.262 1.00 57.28 531 MET A C 1
ATOM 4207 O O . MET A 1 531 ? 33.514 -5.184 -23.402 1.00 57.28 531 MET A O 1
ATOM 4211 N N . HIS A 1 532 ? 34.151 -6.318 -21.570 1.00 55.41 532 HIS A N 1
ATOM 4212 C CA . HIS A 1 532 ? 33.937 -7.676 -22.102 1.00 55.41 532 HIS A CA 1
ATOM 4213 C C . HIS A 1 532 ? 32.500 -7.962 -22.601 1.00 55.41 532 HIS A C 1
ATOM 4215 O O . HIS A 1 532 ? 32.241 -8.948 -23.284 1.00 55.41 532 HIS A O 1
ATOM 4221 N N . LEU A 1 533 ? 31.510 -7.121 -22.269 1.00 58.25 533 LEU A N 1
ATOM 4222 C CA . LEU A 1 533 ? 30.128 -7.266 -22.747 1.00 58.25 533 LEU A CA 1
ATOM 4223 C C . LEU A 1 533 ? 29.766 -6.299 -23.875 1.00 58.25 533 LEU A C 1
ATOM 4225 O O . LEU A 1 533 ? 28.660 -6.408 -24.406 1.00 58.25 533 LEU A O 1
ATOM 4229 N N . VAL A 1 534 ? 30.634 -5.346 -24.221 1.00 65.00 534 VAL A N 1
ATOM 4230 C CA . VAL A 1 534 ? 30.333 -4.265 -25.173 1.00 65.00 534 VAL A CA 1
ATOM 4231 C C . VAL A 1 534 ? 30.157 -4.812 -26.594 1.00 65.00 534 VAL A C 1
ATOM 4233 O O . VAL A 1 534 ? 29.147 -4.523 -27.234 1.00 65.00 534 VAL A O 1
ATOM 4236 N N . CYS A 1 535 ? 31.047 -5.697 -27.051 1.00 64.06 535 CYS A N 1
ATOM 4237 C CA . CYS A 1 535 ? 30.994 -6.274 -28.402 1.00 64.06 535 CYS A CA 1
ATOM 4238 C C . CYS A 1 535 ? 29.715 -7.056 -28.677 1.00 64.06 535 CYS A C 1
ATOM 4240 O O . CYS A 1 535 ? 29.015 -6.797 -29.653 1.00 64.06 535 CYS A O 1
ATOM 4242 N N . ARG A 1 536 ? 29.360 -7.978 -27.774 1.00 64.19 536 ARG A N 1
ATOM 4243 C CA . ARG A 1 536 ? 28.135 -8.784 -27.893 1.00 64.19 536 ARG A CA 1
ATOM 4244 C C . ARG A 1 536 ? 26.882 -7.908 -27.963 1.00 64.19 536 ARG A C 1
ATOM 4246 O O . ARG A 1 536 ? 25.895 -8.270 -28.595 1.00 64.19 536 ARG A O 1
ATOM 4253 N N . ARG A 1 537 ? 26.907 -6.748 -27.305 1.00 66.44 537 ARG A N 1
ATOM 4254 C CA . ARG A 1 537 ? 25.788 -5.802 -27.285 1.00 66.44 537 ARG A CA 1
ATOM 4255 C C . ARG A 1 537 ? 25.686 -5.011 -28.578 1.00 66.44 537 ARG A C 1
ATOM 4257 O O . ARG A 1 537 ? 24.588 -4.924 -29.116 1.00 66.44 537 ARG A O 1
ATOM 4264 N N . TYR A 1 538 ? 26.801 -4.494 -29.088 1.00 71.25 538 TYR A N 1
ATOM 4265 C CA . TYR A 1 538 ? 26.821 -3.851 -30.399 1.00 71.25 538 TYR A CA 1
ATOM 4266 C C . TYR A 1 538 ? 26.380 -4.816 -31.491 1.00 71.25 538 TYR A C 1
ATOM 4268 O O . TYR A 1 538 ? 25.538 -4.451 -32.304 1.00 71.25 538 TYR A O 1
ATOM 4276 N N . LEU A 1 539 ? 26.852 -6.065 -31.444 1.00 69.00 539 LEU A N 1
ATOM 4277 C CA . LEU A 1 539 ? 26.468 -7.097 -32.401 1.00 69.00 539 LEU A CA 1
ATOM 4278 C C . LEU A 1 539 ? 24.954 -7.328 -32.385 1.00 69.00 539 LEU A C 1
ATOM 4280 O O . LEU A 1 539 ? 24.323 -7.271 -33.432 1.00 69.00 539 LEU A O 1
ATOM 4284 N N . ASN A 1 540 ? 24.347 -7.479 -31.203 1.00 70.69 540 ASN A N 1
ATOM 4285 C CA . ASN A 1 540 ? 22.895 -7.632 -31.082 1.00 70.69 540 ASN A CA 1
ATOM 4286 C C . ASN A 1 540 ? 22.114 -6.441 -31.665 1.00 70.69 540 ASN A C 1
ATOM 4288 O O . ASN A 1 540 ? 21.059 -6.641 -32.267 1.00 70.69 540 ASN A O 1
ATOM 4292 N N . VAL A 1 541 ? 22.596 -5.209 -31.472 1.00 71.69 541 VAL A N 1
ATOM 4293 C CA . VAL A 1 541 ? 21.955 -3.998 -32.012 1.00 71.69 541 VAL A CA 1
ATOM 4294 C C . VAL A 1 541 ? 22.090 -3.954 -33.534 1.00 71.69 541 VAL A C 1
ATOM 4296 O O . VAL A 1 541 ? 21.084 -3.820 -34.227 1.00 71.69 541 VAL A O 1
ATOM 4299 N N . PHE A 1 542 ? 23.294 -4.152 -34.072 1.00 71.56 542 PHE A N 1
ATOM 4300 C CA . PHE A 1 542 ? 23.510 -4.156 -35.517 1.00 71.56 542 PHE A CA 1
ATOM 4301 C C . PHE A 1 542 ? 22.829 -5.336 -36.223 1.00 71.56 542 PHE A C 1
ATOM 4303 O O . PHE A 1 542 ? 22.290 -5.156 -37.310 1.00 71.56 542 PHE A O 1
ATOM 4310 N N . GLU A 1 543 ? 22.781 -6.530 -35.630 1.00 71.00 543 GLU A N 1
ATOM 4311 C CA . GLU A 1 543 ? 22.009 -7.649 -36.181 1.00 71.00 543 GLU A CA 1
ATOM 4312 C C . GLU A 1 543 ? 20.518 -7.315 -36.263 1.00 71.00 543 GLU A C 1
ATOM 4314 O O . GLU A 1 543 ? 19.865 -7.644 -37.256 1.00 71.00 543 GLU A O 1
ATOM 4319 N N . ARG A 1 544 ? 19.966 -6.635 -35.247 1.00 72.19 544 ARG A N 1
ATOM 4320 C CA . ARG A 1 544 ? 18.581 -6.146 -35.295 1.00 72.19 544 ARG A CA 1
ATOM 4321 C C . ARG A 1 544 ? 18.402 -5.143 -36.425 1.00 72.19 544 ARG A C 1
ATOM 4323 O O . ARG A 1 544 ? 17.457 -5.296 -37.182 1.00 72.19 544 ARG A O 1
ATOM 4330 N N . ILE A 1 545 ? 19.315 -4.189 -36.588 1.00 69.56 545 ILE A N 1
ATOM 4331 C CA . ILE A 1 545 ? 19.288 -3.219 -37.694 1.00 69.56 545 ILE A CA 1
ATOM 4332 C C . ILE A 1 545 ? 19.331 -3.938 -39.057 1.00 69.56 545 ILE A C 1
ATOM 4334 O O . ILE A 1 545 ? 18.534 -3.658 -39.950 1.00 69.56 545 ILE A O 1
ATOM 4338 N N . ARG A 1 546 ? 20.204 -4.936 -39.208 1.00 68.19 546 ARG A N 1
ATOM 4339 C CA . ARG A 1 546 ? 20.442 -5.640 -40.481 1.00 68.19 546 ARG A CA 1
ATOM 4340 C C . ARG A 1 546 ? 19.324 -6.569 -40.907 1.00 68.19 546 ARG A C 1
ATOM 4342 O O . ARG A 1 546 ? 19.064 -6.707 -42.096 1.00 68.19 546 ARG A O 1
ATOM 4349 N N . ARG A 1 547 ? 18.603 -7.162 -39.957 1.00 65.25 547 ARG A N 1
ATOM 4350 C CA . ARG A 1 547 ? 17.391 -7.955 -40.244 1.00 65.25 547 ARG A CA 1
ATOM 4351 C C . ARG A 1 547 ? 16.216 -7.099 -40.730 1.00 65.25 547 ARG A C 1
ATOM 4353 O O . ARG A 1 547 ? 15.118 -7.621 -40.932 1.00 65.25 547 ARG A O 1
ATOM 4360 N N . VAL A 1 548 ? 16.402 -5.785 -40.808 1.00 58.31 548 VAL A N 1
ATOM 4361 C CA . VAL A 1 548 ? 15.318 -4.816 -40.781 1.00 58.31 548 VAL A CA 1
ATOM 4362 C C . VAL A 1 548 ? 15.428 -3.767 -41.904 1.00 58.31 548 VAL A C 1
ATOM 4364 O O . VAL A 1 548 ? 14.396 -3.412 -42.493 1.00 58.31 548 VAL A O 1
ATOM 4367 N N . SER A 1 549 ? 16.637 -3.328 -42.269 1.00 56.47 549 SER A N 1
ATOM 4368 C CA . SER A 1 549 ? 16.876 -2.355 -43.343 1.00 56.47 549 SER A CA 1
ATOM 4369 C C . SER A 1 549 ? 17.667 -2.928 -44.529 1.00 56.47 549 SER A C 1
ATOM 4371 O O . SER A 1 549 ? 18.586 -3.727 -44.372 1.00 56.47 549 SER A O 1
ATOM 4373 N N . SER A 1 550 ? 17.321 -2.476 -45.740 1.00 54.03 550 SER A N 1
ATOM 4374 C CA . SER A 1 550 ? 18.198 -2.550 -46.922 1.00 54.03 550 SER A CA 1
ATOM 4375 C C . SER A 1 550 ? 19.260 -1.441 -46.912 1.00 54.03 550 SER A C 1
ATOM 4377 O O . SER A 1 550 ? 20.321 -1.599 -47.505 1.00 54.03 550 SER A O 1
ATOM 4379 N N . LEU A 1 551 ? 18.984 -0.339 -46.205 1.00 52.75 551 LEU A N 1
ATOM 4380 C CA . LEU A 1 551 ? 19.919 0.742 -45.895 1.00 52.75 551 LEU A CA 1
ATOM 4381 C C . LEU A 1 551 ? 20.833 0.292 -44.752 1.00 52.75 551 LEU A C 1
ATOM 4383 O O . LEU A 1 551 ? 20.419 0.257 -43.593 1.00 52.75 551 LEU A O 1
ATOM 4387 N N . ARG A 1 552 ? 22.050 -0.123 -45.093 1.00 62.38 552 ARG A N 1
ATOM 4388 C CA . ARG A 1 552 ? 23.091 -0.501 -44.132 1.00 62.38 552 ARG A CA 1
ATOM 4389 C C . ARG A 1 552 ? 23.911 0.753 -43.813 1.00 62.38 552 ARG A C 1
ATOM 4391 O O . ARG A 1 552 ? 24.331 1.397 -44.775 1.00 62.38 552 ARG A O 1
ATOM 4398 N N . PRO A 1 553 ? 24.161 1.111 -42.538 1.00 62.56 553 PRO A N 1
ATOM 4399 C CA . PRO A 1 553 ? 25.234 2.053 -42.249 1.00 62.56 553 PRO A CA 1
ATOM 4400 C C . PRO A 1 553 ? 26.518 1.385 -42.733 1.00 62.56 553 PRO A C 1
ATOM 4402 O O . PRO A 1 553 ? 26.912 0.355 -42.185 1.00 62.56 553 PRO A O 1
ATOM 4405 N N . ARG A 1 554 ? 27.102 1.898 -43.820 1.00 71.00 554 ARG A N 1
ATOM 4406 C CA . ARG A 1 554 ? 28.323 1.307 -44.364 1.00 71.00 554 ARG A CA 1
ATOM 4407 C C . ARG A 1 554 ? 29.412 1.476 -43.322 1.00 71.00 554 ARG A C 1
ATOM 4409 O O . ARG A 1 554 ? 29.436 2.483 -42.611 1.00 71.00 554 ARG A O 1
ATOM 4416 N N . PHE A 1 555 ? 30.344 0.537 -43.269 1.00 72.56 555 PHE A N 1
ATOM 4417 C CA . PHE A 1 555 ? 31.523 0.660 -42.420 1.00 72.56 555 PHE A CA 1
ATOM 4418 C C . PHE A 1 555 ? 32.164 2.062 -42.455 1.00 72.56 555 PHE A C 1
ATOM 4420 O O . PHE A 1 555 ? 32.476 2.612 -41.401 1.00 72.56 555 PHE A O 1
ATOM 4427 N N . ASN A 1 556 ? 32.267 2.681 -43.638 1.00 71.44 556 ASN A N 1
ATOM 4428 C CA . ASN A 1 556 ? 32.804 4.037 -43.804 1.00 71.44 556 ASN A CA 1
ATOM 4429 C C . ASN A 1 556 ? 31.983 5.117 -43.081 1.00 71.44 556 ASN A C 1
ATOM 4431 O O . ASN A 1 556 ? 32.567 6.016 -42.482 1.00 71.44 556 ASN A O 1
ATOM 4435 N N . ASP A 1 557 ? 30.652 5.014 -43.085 1.00 74.56 557 ASP A N 1
ATOM 4436 C CA . ASP A 1 557 ? 29.765 5.959 -42.397 1.00 74.56 557 ASP A CA 1
ATOM 4437 C C . ASP A 1 557 ? 29.941 5.829 -40.870 1.00 74.56 557 ASP A C 1
ATOM 4439 O O . ASP A 1 557 ? 30.067 6.822 -40.150 1.00 74.56 557 ASP A O 1
ATOM 4443 N N . VAL A 1 558 ? 30.055 4.588 -40.375 1.00 76.19 558 VAL A N 1
ATOM 4444 C CA . VAL A 1 558 ? 30.332 4.294 -38.957 1.00 76.19 558 VAL A CA 1
ATOM 4445 C C . VAL A 1 558 ? 31.721 4.795 -38.547 1.00 76.19 558 VAL A C 1
ATOM 4447 O O . VAL A 1 558 ? 31.870 5.388 -37.477 1.00 76.19 558 VAL A O 1
ATOM 4450 N N . ALA A 1 559 ? 32.735 4.584 -39.389 1.00 74.12 559 ALA A N 1
ATOM 4451 C CA . ALA A 1 559 ? 34.101 5.043 -39.154 1.00 74.12 559 ALA A CA 1
ATOM 4452 C C . ALA A 1 559 ? 34.188 6.570 -39.104 1.00 74.12 559 ALA A C 1
ATOM 4454 O O . ALA A 1 559 ? 34.766 7.119 -38.165 1.00 74.12 559 ALA A O 1
ATOM 4455 N N . GLN A 1 560 ? 33.546 7.259 -40.049 1.00 76.94 560 GLN A N 1
ATOM 4456 C CA . GLN A 1 560 ? 33.514 8.716 -40.082 1.00 76.94 560 GLN A CA 1
ATOM 4457 C C . GLN A 1 560 ? 32.832 9.296 -38.837 1.00 76.94 560 GLN A C 1
ATOM 4459 O O . GLN A 1 560 ? 33.353 10.233 -38.227 1.00 76.94 560 GLN A O 1
ATOM 4464 N N . TYR A 1 561 ? 31.717 8.703 -38.400 1.00 80.19 561 TYR A N 1
ATOM 4465 C CA . TYR A 1 561 ? 31.053 9.106 -37.163 1.00 80.19 561 TYR A CA 1
ATOM 4466 C C . TYR A 1 561 ? 31.949 8.899 -35.931 1.00 80.19 561 TYR A C 1
ATOM 4468 O O . TYR A 1 561 ? 32.070 9.787 -35.087 1.00 80.19 561 TYR A O 1
ATOM 4476 N N . CYS A 1 562 ? 32.641 7.760 -35.843 1.00 78.31 562 CYS A N 1
ATOM 4477 C CA . CYS A 1 562 ? 33.580 7.474 -34.758 1.00 78.31 562 CYS A CA 1
ATOM 4478 C C . CYS A 1 562 ? 34.714 8.508 -34.664 1.00 78.31 562 CYS A C 1
ATOM 4480 O O . CYS A 1 562 ? 35.075 8.916 -33.559 1.00 78.31 562 CYS A O 1
ATOM 4482 N N . ILE A 1 563 ? 35.250 8.965 -35.804 1.00 77.56 563 ILE A N 1
ATOM 4483 C CA . ILE A 1 563 ? 36.257 10.039 -35.852 1.00 77.56 563 ILE A CA 1
ATOM 4484 C C . ILE A 1 563 ? 35.684 11.323 -35.246 1.00 77.56 563 ILE A C 1
ATOM 4486 O O . ILE A 1 563 ? 36.312 11.932 -34.376 1.00 77.56 563 ILE A O 1
ATOM 4490 N N . THR A 1 564 ? 34.494 11.731 -35.691 1.00 81.44 564 THR A N 1
ATOM 4491 C CA . THR A 1 564 ? 33.816 12.937 -35.198 1.00 81.44 564 THR A CA 1
ATOM 4492 C C . THR A 1 564 ? 33.545 12.847 -33.697 1.00 81.44 564 THR A C 1
ATOM 4494 O O . THR A 1 564 ? 33.828 13.794 -32.965 1.00 81.44 564 THR A O 1
ATOM 4497 N N . PHE A 1 565 ? 33.082 11.690 -33.218 1.00 81.38 565 PHE A N 1
ATOM 4498 C CA . PHE A 1 565 ? 32.820 11.437 -31.804 1.00 81.38 565 PHE A CA 1
ATOM 4499 C C . PHE A 1 565 ? 34.079 11.587 -30.940 1.00 81.38 565 PHE A C 1
ATOM 4501 O O . PHE A 1 565 ? 34.042 12.278 -29.925 1.00 81.38 565 PHE A O 1
ATOM 4508 N N . ILE A 1 566 ? 35.217 11.005 -31.338 1.00 76.75 566 ILE A N 1
ATOM 4509 C CA . ILE A 1 566 ? 36.463 11.124 -30.559 1.00 76.75 566 ILE A CA 1
ATOM 4510 C C . ILE A 1 566 ? 36.955 12.575 -30.548 1.00 76.75 566 ILE A C 1
ATOM 4512 O O . ILE A 1 566 ? 37.299 13.095 -29.486 1.00 76.75 566 ILE A O 1
ATOM 4516 N N . LYS A 1 567 ? 36.923 13.255 -31.703 1.00 79.62 567 LYS A N 1
ATOM 4517 C CA . LYS A 1 567 ? 37.309 14.673 -31.812 1.00 79.62 567 LYS A CA 1
ATOM 4518 C C . LYS A 1 567 ? 36.462 15.582 -30.926 1.00 79.62 567 LYS A C 1
ATOM 4520 O O . LYS A 1 567 ? 36.986 16.548 -30.381 1.00 79.62 567 LYS A O 1
ATOM 4525 N N . ARG A 1 568 ? 35.171 15.278 -30.789 1.00 83.38 568 ARG A N 1
ATOM 4526 C CA . ARG A 1 568 ? 34.225 16.057 -29.985 1.00 83.38 568 ARG A CA 1
ATOM 4527 C C . ARG A 1 568 ? 34.326 15.746 -28.489 1.00 83.38 568 ARG A C 1
ATOM 4529 O O . ARG A 1 568 ? 34.368 16.671 -27.685 1.00 83.38 568 ARG A O 1
ATOM 4536 N N . ASP A 1 569 ? 34.372 14.463 -28.123 1.00 76.00 569 ASP A N 1
ATOM 4537 C CA . ASP A 1 569 ? 34.109 14.010 -26.747 1.00 76.00 569 ASP A CA 1
ATOM 4538 C C . ASP A 1 569 ? 35.352 13.502 -25.997 1.00 76.00 569 ASP A C 1
ATOM 4540 O O . ASP A 1 569 ? 35.280 13.244 -24.793 1.00 76.00 569 ASP A O 1
ATOM 4544 N N . VAL A 1 570 ? 36.486 13.322 -26.681 1.00 75.88 570 VAL A N 1
ATOM 4545 C CA . VAL A 1 570 ? 37.728 12.786 -26.091 1.00 75.88 570 VAL A CA 1
ATOM 4546 C C . VAL A 1 570 ? 38.902 13.747 -26.272 1.00 75.88 570 VAL A C 1
ATOM 4548 O O . VAL A 1 570 ? 39.684 13.944 -25.338 1.00 75.88 570 VAL A O 1
ATOM 4551 N N . CYS A 1 571 ? 39.032 14.368 -27.446 1.00 82.38 571 CYS A N 1
ATOM 4552 C CA . CYS A 1 571 ? 40.108 15.316 -27.715 1.00 82.38 571 CYS A CA 1
ATOM 4553 C C . CYS A 1 571 ? 39.921 16.603 -26.894 1.00 82.38 571 CYS A C 1
ATOM 4555 O O . CYS A 1 571 ? 38.865 17.232 -26.906 1.00 82.38 571 CYS A O 1
ATOM 4557 N N . LYS A 1 572 ? 40.977 17.036 -26.197 1.00 77.25 572 LYS A N 1
ATOM 4558 C CA . LYS A 1 572 ? 41.018 18.354 -25.544 1.00 77.25 572 LYS A CA 1
ATOM 4559 C C . LYS A 1 572 ? 41.490 19.429 -26.533 1.00 77.25 572 LYS A C 1
ATOM 4561 O O . LYS A 1 572 ? 42.248 19.102 -27.451 1.00 77.25 572 LYS A O 1
ATOM 4566 N N . PRO A 1 573 ? 41.131 20.713 -26.332 1.00 69.69 573 PRO A N 1
ATOM 4567 C CA . PRO A 1 573 ? 41.713 21.807 -27.105 1.00 69.69 573 PRO A CA 1
ATOM 4568 C C . PRO A 1 573 ? 43.250 21.748 -27.059 1.00 69.69 573 PRO A C 1
ATOM 4570 O O . PRO A 1 573 ? 43.833 21.693 -25.978 1.00 69.69 573 PRO A O 1
ATOM 4573 N N . GLY A 1 574 ? 43.898 21.718 -28.229 1.00 66.75 574 GLY A N 1
ATOM 4574 C CA . GLY A 1 574 ? 45.361 21.633 -28.355 1.00 66.75 574 GLY A CA 1
ATOM 4575 C C . GLY A 1 574 ? 45.947 20.217 -28.433 1.00 66.75 574 GLY A C 1
ATOM 4576 O O . GLY A 1 574 ? 47.169 20.069 -28.371 1.00 66.75 574 GLY A O 1
ATOM 4577 N N . CYS A 1 575 ? 45.120 19.176 -28.570 1.00 78.38 575 CYS A N 1
ATOM 4578 C CA . CYS A 1 575 ? 45.621 17.819 -28.770 1.00 78.38 575 CYS A CA 1
ATOM 4579 C C . CYS A 1 575 ? 46.409 17.698 -30.090 1.00 78.38 575 CYS A C 1
ATOM 4581 O O . CYS A 1 575 ? 45.953 18.152 -31.139 1.00 78.38 575 CYS A O 1
ATOM 4583 N N . LYS A 1 576 ? 47.614 17.116 -30.026 1.00 74.12 576 LYS A N 1
ATOM 4584 C CA . LYS A 1 576 ? 48.523 16.958 -31.170 1.00 74.12 576 LYS A CA 1
ATOM 4585 C C . LYS A 1 576 ? 48.497 15.511 -31.647 1.00 74.12 576 LYS A C 1
ATOM 4587 O O . LYS A 1 576 ? 49.238 14.674 -31.144 1.00 74.12 576 LYS A O 1
ATOM 4592 N N . HIS A 1 577 ? 47.637 15.238 -32.613 1.00 78.31 577 HIS A N 1
ATOM 4593 C CA . HIS A 1 577 ? 47.554 13.973 -33.336 1.00 78.31 577 HIS A CA 1
ATOM 4594 C C . HIS A 1 577 ? 47.204 14.266 -34.800 1.00 78.31 577 HIS A C 1
ATOM 4596 O O . HIS A 1 577 ? 46.743 15.365 -35.122 1.00 78.31 577 HIS A O 1
ATOM 4602 N N . GLY A 1 578 ? 47.429 13.300 -35.690 1.00 66.88 578 GLY A N 1
ATOM 4603 C CA . GLY A 1 578 ? 47.030 13.410 -37.092 1.00 66.88 578 GLY A CA 1
ATOM 4604 C C . GLY A 1 578 ? 45.509 13.473 -37.283 1.00 66.88 578 GLY A C 1
ATOM 4605 O O . GLY A 1 578 ? 44.724 13.404 -36.331 1.00 66.88 578 GLY A O 1
ATOM 4606 N N . SER A 1 579 ? 45.076 13.662 -38.532 1.00 67.75 579 SER A N 1
ATOM 4607 C CA . SER A 1 579 ? 43.654 13.757 -38.900 1.00 67.75 579 SER A CA 1
ATOM 4608 C C . SER A 1 579 ? 42.975 12.395 -39.077 1.00 67.75 579 SER A C 1
ATOM 4610 O O . SER A 1 579 ? 41.739 12.352 -39.091 1.00 67.75 579 SER A O 1
ATOM 4612 N N . GLN A 1 580 ? 43.776 11.333 -39.194 1.00 66.94 580 GLN A N 1
ATOM 4613 C CA . GLN A 1 580 ? 43.381 9.948 -39.443 1.00 66.94 580 GLN A CA 1
ATOM 4614 C C . GLN A 1 580 ? 42.912 9.243 -38.161 1.00 66.94 580 GLN A C 1
ATOM 4616 O O . GLN A 1 580 ? 43.338 9.573 -37.052 1.00 66.94 580 GLN A O 1
ATOM 4621 N N . LEU A 1 581 ? 42.025 8.254 -38.302 1.00 67.56 581 LEU A N 1
ATOM 4622 C CA . LEU A 1 581 ? 41.419 7.520 -37.186 1.00 67.56 581 LEU A CA 1
ATOM 4623 C C . LEU A 1 581 ? 42.469 6.746 -36.379 1.00 67.56 581 LEU A C 1
ATOM 4625 O O . LEU A 1 581 ? 42.390 6.712 -35.151 1.00 67.56 581 LEU A O 1
ATOM 4629 N N . GLY A 1 582 ? 43.469 6.176 -37.056 1.00 64.69 582 GLY A N 1
ATOM 4630 C CA . GLY A 1 582 ? 44.581 5.459 -36.426 1.00 64.69 582 GLY A CA 1
ATOM 4631 C C . GLY A 1 582 ? 45.428 6.347 -35.507 1.00 64.69 582 GLY A C 1
ATOM 4632 O O . GLY A 1 582 ? 45.728 5.954 -34.375 1.00 64.69 582 GLY A O 1
ATOM 4633 N N . ASP A 1 583 ? 45.741 7.568 -35.952 1.00 68.06 583 ASP A N 1
ATOM 4634 C CA . ASP A 1 583 ? 46.503 8.556 -35.176 1.00 68.06 583 ASP A CA 1
ATOM 4635 C C . ASP A 1 583 ? 45.722 9.018 -33.941 1.00 68.06 583 ASP A C 1
ATOM 4637 O O . ASP A 1 583 ? 46.251 9.076 -32.828 1.00 68.06 583 ASP A O 1
ATOM 4641 N N . ILE A 1 584 ? 44.432 9.308 -34.135 1.00 72.19 584 ILE A N 1
ATOM 4642 C CA . ILE A 1 584 ? 43.518 9.766 -33.085 1.00 72.19 584 ILE A CA 1
ATOM 4643 C C . ILE A 1 584 ? 43.323 8.676 -32.021 1.00 72.19 584 ILE A C 1
ATOM 4645 O O . ILE A 1 584 ? 43.397 8.954 -30.823 1.00 72.19 584 ILE A O 1
ATOM 4649 N N . LEU A 1 585 ? 43.091 7.426 -32.437 1.00 68.88 585 LEU A N 1
ATOM 4650 C CA . LEU A 1 585 ? 42.906 6.301 -31.517 1.00 68.88 585 LEU A CA 1
ATOM 4651 C C . LEU A 1 585 ? 44.191 5.958 -30.764 1.00 68.88 585 LEU A C 1
ATOM 4653 O O . LEU A 1 585 ? 44.116 5.655 -29.577 1.00 68.88 585 LEU A O 1
ATOM 4657 N N . SER A 1 586 ? 45.356 6.064 -31.406 1.00 66.56 586 SER A N 1
ATOM 4658 C CA . SER A 1 586 ? 46.650 5.838 -30.747 1.00 66.56 586 SER A CA 1
ATOM 4659 C C . SER A 1 586 ? 46.941 6.888 -29.679 1.00 66.56 586 SER A C 1
ATOM 4661 O O . SER A 1 586 ? 47.356 6.546 -28.573 1.00 66.56 586 SER A O 1
ATOM 4663 N N . ALA A 1 587 ? 46.658 8.161 -29.967 1.00 70.81 587 ALA A N 1
ATOM 4664 C CA . ALA A 1 587 ? 46.847 9.255 -29.015 1.00 70.81 587 ALA A CA 1
ATOM 4665 C C . ALA A 1 587 ? 45.916 9.160 -27.790 1.00 70.81 587 ALA A C 1
ATOM 4667 O O . ALA A 1 587 ? 46.233 9.677 -26.717 1.00 70.81 587 ALA A O 1
ATOM 4668 N N . HIS A 1 588 ? 44.775 8.482 -27.933 1.00 73.62 588 HIS A N 1
ATOM 4669 C CA . HIS A 1 588 ? 43.750 8.354 -26.897 1.00 73.62 588 HIS A CA 1
ATOM 4670 C C . HIS A 1 588 ? 43.496 6.907 -26.467 1.00 73.62 588 HIS A C 1
ATOM 4672 O O . HIS A 1 588 ? 42.450 6.605 -25.891 1.00 73.62 588 HIS A O 1
ATOM 4678 N N . LEU A 1 589 ? 44.464 6.018 -26.701 1.00 64.88 589 LEU A N 1
ATOM 4679 C CA . LEU A 1 589 ? 44.296 4.572 -26.568 1.00 64.88 589 LEU A CA 1
ATOM 4680 C C . LEU A 1 589 ? 43.864 4.138 -25.163 1.00 64.88 589 LEU A C 1
ATOM 4682 O O . LEU A 1 589 ? 43.135 3.171 -25.040 1.00 64.88 589 LEU A O 1
ATOM 4686 N N . LEU A 1 590 ? 44.264 4.865 -24.116 1.00 64.19 590 LEU A N 1
ATOM 4687 C CA . LEU A 1 590 ? 43.898 4.573 -22.722 1.00 64.19 590 LEU A CA 1
ATOM 4688 C C . LEU A 1 590 ? 42.514 5.112 -22.319 1.00 64.19 590 LEU A C 1
ATOM 4690 O O . LEU A 1 590 ? 42.057 4.897 -21.195 1.00 64.19 590 LEU A O 1
ATOM 4694 N N . HIS A 1 591 ? 41.837 5.848 -23.203 1.00 71.06 591 HIS A N 1
ATOM 4695 C CA . HIS A 1 591 ? 40.527 6.410 -22.916 1.00 71.06 591 HIS A CA 1
ATOM 4696 C C . HIS A 1 591 ? 39.426 5.373 -23.170 1.00 71.06 591 HIS A C 1
ATOM 4698 O O . HIS A 1 591 ? 39.265 4.851 -24.273 1.00 71.06 591 HIS A O 1
ATOM 4704 N N . THR A 1 592 ? 38.585 5.126 -22.165 1.00 67.81 592 THR A N 1
ATOM 4705 C CA . THR A 1 592 ? 37.523 4.100 -22.224 1.00 67.81 592 THR A CA 1
ATOM 4706 C C . THR A 1 592 ? 36.550 4.274 -23.400 1.00 67.81 592 THR A C 1
ATOM 4708 O O . THR A 1 592 ? 36.072 3.286 -23.960 1.00 67.81 592 THR A O 1
ATOM 4711 N N . SER A 1 593 ? 36.275 5.512 -23.827 1.00 73.12 593 SER A N 1
ATOM 4712 C CA . SER A 1 593 ? 35.459 5.783 -25.022 1.00 73.12 593 SER A CA 1
ATOM 4713 C C . SER A 1 593 ? 36.120 5.319 -26.327 1.00 73.12 593 SER A C 1
ATOM 4715 O O . SER A 1 593 ? 35.417 4.878 -27.232 1.00 73.12 593 SER A O 1
ATOM 4717 N N . CYS A 1 594 ? 37.452 5.362 -26.427 1.00 72.31 594 CYS A N 1
ATOM 4718 C CA . CYS A 1 594 ? 38.182 4.891 -27.607 1.00 72.31 594 CYS A CA 1
ATOM 4719 C C . CYS A 1 594 ? 38.113 3.368 -27.725 1.00 72.31 594 CYS A C 1
ATOM 4721 O O . CYS A 1 594 ? 37.910 2.849 -28.819 1.00 72.31 594 CYS A O 1
ATOM 4723 N N . HIS A 1 595 ? 38.139 2.645 -26.601 1.00 69.81 595 HIS A N 1
ATOM 4724 C CA . HIS A 1 595 ? 37.925 1.197 -26.621 1.00 69.81 595 HIS A CA 1
ATOM 4725 C C . HIS A 1 595 ? 36.535 0.840 -27.176 1.00 69.81 595 HIS A C 1
ATOM 4727 O O . HIS A 1 595 ? 36.372 -0.106 -27.944 1.00 69.81 595 HIS A O 1
ATOM 4733 N N . ARG A 1 596 ? 35.507 1.619 -26.819 1.00 72.31 596 ARG A N 1
ATOM 4734 C CA . ARG A 1 596 ? 34.148 1.428 -27.344 1.00 72.31 596 ARG A CA 1
ATOM 4735 C C . ARG A 1 596 ? 34.040 1.715 -28.827 1.00 72.31 596 ARG A C 1
ATOM 4737 O O . ARG A 1 596 ? 33.330 0.984 -29.507 1.00 72.31 596 ARG A O 1
ATOM 4744 N N . VAL A 1 597 ? 34.732 2.740 -29.311 1.00 77.75 597 VAL A N 1
ATOM 4745 C CA . VAL A 1 597 ? 34.831 3.016 -30.746 1.00 77.75 597 VAL A CA 1
ATOM 4746 C C . VAL A 1 597 ? 35.435 1.817 -31.469 1.00 77.75 597 VAL A C 1
ATOM 4748 O O . VAL A 1 597 ? 34.841 1.327 -32.423 1.00 77.75 597 VAL A O 1
ATOM 4751 N N . VAL A 1 598 ? 36.543 1.267 -30.968 1.00 71.31 598 VAL A N 1
ATOM 4752 C CA . VAL A 1 598 ? 37.187 0.100 -31.589 1.00 71.31 598 VAL A CA 1
ATOM 4753 C C . VAL A 1 598 ? 36.259 -1.112 -31.614 1.00 71.31 598 VAL A C 1
ATOM 4755 O O . VAL A 1 598 ? 36.088 -1.729 -32.660 1.00 71.31 598 VAL A O 1
ATOM 4758 N N . HIS A 1 599 ? 35.566 -1.415 -30.517 1.00 71.50 599 HIS A N 1
ATOM 4759 C CA . HIS A 1 599 ? 34.582 -2.499 -30.504 1.00 71.50 599 HIS A CA 1
ATOM 4760 C C . HIS A 1 599 ? 33.405 -2.271 -31.466 1.00 71.50 599 HIS A C 1
ATOM 4762 O O . HIS A 1 599 ? 32.913 -3.230 -32.061 1.00 71.50 599 HIS A O 1
ATOM 4768 N N . LEU A 1 600 ? 32.944 -1.026 -31.632 1.00 75.75 600 LEU A N 1
ATOM 4769 C CA . LEU A 1 600 ? 31.885 -0.687 -32.585 1.00 75.75 600 LEU A CA 1
ATOM 4770 C C . LEU A 1 600 ? 32.349 -0.922 -34.028 1.00 75.75 600 LEU A C 1
ATOM 4772 O O . LEU A 1 600 ? 31.620 -1.523 -34.814 1.00 75.75 600 LEU A O 1
ATOM 4776 N N . LEU A 1 601 ? 33.578 -0.508 -34.343 1.00 74.62 601 LEU A N 1
ATOM 4777 C CA . LEU A 1 601 ? 34.199 -0.688 -35.655 1.00 74.62 601 LEU A CA 1
ATOM 4778 C C . LEU A 1 601 ? 34.428 -2.167 -35.978 1.00 74.62 601 LEU A C 1
ATOM 4780 O O . LEU A 1 601 ? 34.077 -2.601 -37.070 1.00 74.62 601 LEU A O 1
ATOM 4784 N N . VAL A 1 602 ? 34.927 -2.959 -35.022 1.00 70.19 602 VAL A N 1
ATOM 4785 C CA . VAL A 1 602 ? 35.113 -4.414 -35.181 1.00 70.19 602 VAL A CA 1
ATOM 4786 C C . VAL A 1 602 ? 33.789 -5.107 -35.483 1.00 70.19 602 VAL A C 1
ATOM 4788 O O . VAL A 1 602 ? 33.709 -5.939 -36.383 1.00 70.19 602 VAL A O 1
ATOM 4791 N N . VAL A 1 603 ? 32.733 -4.770 -34.740 1.00 70.94 603 VAL A N 1
ATOM 4792 C CA . VAL A 1 603 ? 31.407 -5.354 -34.958 1.00 70.94 603 VAL A CA 1
ATOM 4793 C C . VAL A 1 603 ? 30.821 -4.922 -36.303 1.00 70.94 603 VAL A C 1
ATOM 4795 O O . VAL A 1 603 ? 30.244 -5.757 -36.995 1.00 70.94 603 VAL A O 1
ATOM 4798 N N . SER A 1 604 ? 30.987 -3.653 -36.683 1.00 73.94 604 SER A N 1
ATOM 4799 C CA . SER A 1 604 ? 30.551 -3.135 -37.983 1.00 73.94 604 SER A CA 1
ATOM 4800 C C . SER A 1 604 ? 31.248 -3.870 -39.136 1.00 73.94 604 SER A C 1
ATOM 4802 O O . SER A 1 604 ? 30.577 -4.416 -40.010 1.00 73.94 604 SER A O 1
ATOM 4804 N N . ALA A 1 605 ? 32.578 -4.009 -39.066 1.00 69.69 605 ALA A N 1
ATOM 4805 C CA . ALA A 1 605 ? 33.378 -4.745 -40.046 1.00 69.69 605 ALA A CA 1
ATOM 4806 C C . ALA A 1 605 ? 32.996 -6.230 -40.122 1.00 69.69 605 ALA A C 1
ATOM 4808 O O . ALA A 1 605 ? 32.842 -6.770 -41.214 1.00 69.69 605 ALA A O 1
ATOM 4809 N N . LYS A 1 606 ? 32.787 -6.880 -38.965 1.00 67.12 606 LYS A N 1
ATOM 4810 C CA . LYS A 1 606 ? 32.336 -8.279 -38.894 1.00 67.12 606 LYS A CA 1
ATOM 4811 C C . LYS A 1 606 ? 31.035 -8.501 -39.630 1.00 67.12 606 LYS A C 1
ATOM 4813 O O . LYS A 1 606 ? 30.822 -9.531 -40.254 1.00 67.12 606 LYS A O 1
ATOM 4818 N N . LEU A 1 607 ? 30.132 -7.553 -39.469 1.00 66.69 607 LEU A N 1
ATOM 4819 C CA . LEU A 1 607 ? 28.818 -7.658 -40.035 1.00 66.69 607 LEU A CA 1
ATOM 4820 C C . LEU A 1 607 ? 28.871 -7.365 -41.531 1.00 66.69 607 LEU A C 1
ATOM 4822 O O . LEU A 1 607 ? 28.314 -8.154 -42.292 1.00 66.69 607 LEU A O 1
ATOM 4826 N N . ASP A 1 608 ? 29.535 -6.306 -41.987 1.00 65.06 608 ASP A N 1
ATOM 4827 C CA . ASP A 1 608 ? 29.639 -5.967 -43.418 1.00 65.06 608 ASP A CA 1
ATOM 4828 C C . ASP A 1 608 ? 30.288 -7.036 -44.294 1.00 65.06 608 ASP A C 1
ATOM 4830 O O . ASP A 1 608 ? 30.240 -6.889 -45.510 1.00 65.06 608 ASP A O 1
ATOM 4834 N N . ASP A 1 609 ? 30.742 -8.145 -43.691 1.00 60.12 609 ASP A N 1
ATOM 4835 C CA . ASP A 1 609 ? 31.257 -9.336 -44.371 1.00 60.12 609 ASP A CA 1
ATOM 4836 C C . ASP A 1 609 ? 32.252 -8.898 -45.442 1.00 60.12 609 ASP A C 1
ATOM 4838 O O . ASP A 1 609 ? 32.233 -9.369 -46.577 1.00 60.12 609 ASP A O 1
ATOM 4842 N N . ILE A 1 610 ? 33.030 -7.867 -45.075 1.00 55.41 610 ILE A N 1
ATOM 4843 C CA . ILE A 1 610 ? 33.830 -7.077 -45.994 1.00 55.41 610 ILE A CA 1
ATOM 4844 C C . ILE A 1 610 ? 34.822 -8.051 -46.608 1.00 55.41 610 ILE A C 1
ATOM 4846 O O . ILE A 1 610 ? 35.811 -8.425 -45.974 1.00 55.41 610 ILE A O 1
ATOM 4850 N N . SER A 1 611 ? 34.528 -8.490 -47.833 1.00 46.84 611 SER A N 1
ATOM 4851 C CA . SER A 1 611 ? 35.485 -9.240 -48.624 1.00 46.84 611 SER A CA 1
ATOM 4852 C C . SER A 1 611 ? 36.652 -8.296 -48.874 1.00 46.84 611 SER A C 1
ATOM 4854 O O . SER A 1 611 ? 36.460 -7.154 -49.301 1.00 46.84 611 SER A O 1
ATOM 4856 N N . LEU A 1 612 ? 37.862 -8.747 -48.561 1.00 44.75 612 LEU A N 1
ATOM 4857 C CA . LEU A 1 612 ? 39.073 -7.939 -48.703 1.00 44.75 612 LEU A CA 1
ATOM 4858 C C . LEU A 1 612 ? 39.254 -7.411 -50.142 1.00 44.75 612 LEU A C 1
ATOM 4860 O O . LEU A 1 612 ? 39.798 -6.326 -50.340 1.00 44.75 612 LEU A O 1
ATOM 4864 N N . SER A 1 613 ? 38.640 -8.088 -51.118 1.00 40.75 613 SER A N 1
ATOM 4865 C CA . SER A 1 613 ? 38.573 -7.703 -52.527 1.00 40.75 613 SER A CA 1
ATOM 4866 C C . SER A 1 613 ? 37.725 -6.464 -52.861 1.00 40.75 613 SER A C 1
ATOM 4868 O O . SER A 1 613 ? 37.956 -5.856 -53.902 1.00 40.75 613 SER A O 1
ATOM 4870 N N . GLU A 1 614 ? 36.756 -6.056 -52.031 1.00 43.56 614 GLU A N 1
ATOM 4871 C CA . GLU A 1 614 ? 35.945 -4.839 -52.272 1.00 43.56 614 GLU A CA 1
ATOM 4872 C C . GLU A 1 614 ? 36.588 -3.564 -51.689 1.00 43.56 614 GLU A C 1
ATOM 4874 O O . GLU A 1 614 ? 36.080 -2.450 -51.851 1.00 43.56 614 GLU A O 1
ATOM 4879 N N . ILE A 1 615 ? 37.741 -3.698 -51.031 1.00 47.00 615 ILE A N 1
ATOM 4880 C CA . ILE A 1 615 ? 38.413 -2.627 -50.292 1.00 47.00 615 ILE A CA 1
ATOM 4881 C C . ILE A 1 615 ? 39.320 -1.823 -51.234 1.00 47.00 615 ILE A C 1
ATOM 4883 O O . ILE A 1 615 ? 40.532 -1.727 -51.069 1.00 47.00 615 ILE A O 1
ATOM 4887 N N . GLY A 1 616 ? 38.710 -1.176 -52.227 1.00 42.47 616 GLY A N 1
ATOM 4888 C CA . GLY A 1 616 ? 39.376 -0.184 -53.084 1.00 42.47 616 GLY A CA 1
ATOM 4889 C C . GLY A 1 616 ? 39.765 1.115 -52.356 1.00 42.47 616 GLY A C 1
ATOM 4890 O O . GLY A 1 616 ? 40.436 1.969 -52.928 1.00 42.47 616 GLY A O 1
ATOM 4891 N N . HIS A 1 617 ? 39.378 1.274 -51.084 1.00 46.34 617 HIS A N 1
ATOM 4892 C CA . HIS A 1 617 ? 39.730 2.410 -50.226 1.00 46.34 617 HIS A CA 1
ATOM 4893 C C . HIS A 1 617 ? 40.577 1.943 -49.035 1.00 46.34 617 HIS A C 1
ATOM 4895 O O . HIS A 1 617 ? 40.111 1.836 -47.902 1.00 46.34 617 HIS A O 1
ATOM 4901 N N . ALA A 1 618 ? 41.846 1.654 -49.311 1.00 48.50 618 ALA A N 1
ATOM 4902 C CA . ALA A 1 618 ? 42.786 1.010 -48.399 1.00 48.50 618 ALA A CA 1
ATOM 4903 C C . ALA A 1 618 ? 43.148 1.803 -47.116 1.00 48.50 618 ALA A C 1
ATOM 4905 O O . ALA A 1 618 ? 43.770 1.237 -46.223 1.00 48.50 618 ALA A O 1
ATOM 4906 N N . SER A 1 619 ? 42.770 3.081 -46.963 1.00 54.47 619 SER A N 1
ATOM 4907 C CA . SER A 1 619 ? 43.206 3.894 -45.810 1.00 54.47 619 SER A CA 1
ATOM 4908 C C . SER A 1 619 ? 42.408 3.637 -44.526 1.00 54.47 619 SER A C 1
ATOM 4910 O O . SER A 1 619 ? 43.001 3.399 -43.480 1.00 54.47 619 SER A O 1
ATOM 4912 N N . ILE A 1 620 ? 41.070 3.605 -44.582 1.00 52.31 620 ILE A N 1
ATOM 4913 C CA . ILE A 1 620 ? 40.232 3.532 -43.367 1.00 52.31 620 ILE A CA 1
ATOM 4914 C C . ILE A 1 620 ? 40.302 2.142 -42.720 1.00 52.31 620 ILE A C 1
ATOM 4916 O O . ILE A 1 620 ? 40.392 2.038 -41.498 1.00 52.31 620 ILE A O 1
ATOM 4920 N N . LEU A 1 621 ? 40.309 1.060 -43.511 1.00 54.22 621 LEU A N 1
ATOM 4921 C CA . LEU A 1 621 ? 40.465 -0.291 -42.961 1.00 54.22 621 LEU A CA 1
ATOM 4922 C C . LEU A 1 621 ? 41.857 -0.483 -42.344 1.00 54.22 621 LEU A C 1
ATOM 4924 O O . LEU A 1 621 ? 41.958 -1.048 -41.260 1.00 54.22 621 LEU A O 1
ATOM 4928 N N . ALA A 1 622 ? 42.917 0.019 -42.985 1.00 55.94 622 ALA A N 1
ATOM 4929 C CA . ALA A 1 622 ? 44.269 -0.027 -42.432 1.00 55.94 622 ALA A CA 1
ATOM 4930 C C . ALA A 1 622 ? 44.377 0.753 -41.113 1.00 55.94 622 ALA A C 1
ATOM 4932 O O . ALA A 1 622 ? 44.977 0.262 -40.160 1.00 55.94 622 ALA A O 1
ATOM 4933 N N . GLU A 1 623 ? 43.742 1.924 -41.024 1.00 56.69 623 GLU A N 1
ATOM 4934 C CA . GLU A 1 623 ? 43.654 2.723 -39.796 1.00 56.69 623 GLU A CA 1
ATOM 4935 C C . GLU A 1 623 ? 42.869 2.007 -38.685 1.00 56.69 623 GLU A C 1
ATOM 4937 O O . GLU A 1 623 ? 43.254 2.055 -37.515 1.00 56.69 623 GLU A O 1
ATOM 4942 N N . VAL A 1 624 ? 41.790 1.302 -39.039 1.00 56.69 624 VAL A N 1
ATOM 4943 C CA . VAL A 1 624 ? 40.974 0.523 -38.096 1.00 56.69 624 VAL A CA 1
ATOM 4944 C C . VAL A 1 624 ? 41.717 -0.726 -37.635 1.00 56.69 624 VAL A C 1
ATOM 4946 O O . VAL A 1 624 ? 41.694 -1.031 -36.449 1.00 56.69 624 VAL A O 1
ATOM 4949 N N . LEU A 1 625 ? 42.424 -1.416 -38.528 1.00 58.88 625 LEU A N 1
ATOM 4950 C CA . LEU A 1 625 ? 43.273 -2.557 -38.188 1.00 58.88 625 LEU A CA 1
ATOM 4951 C C . LEU A 1 625 ? 44.445 -2.137 -37.312 1.00 58.88 625 LEU A C 1
ATOM 4953 O O . LEU A 1 625 ? 44.709 -2.787 -36.308 1.00 58.88 625 LEU A O 1
ATOM 4957 N N . TYR A 1 626 ? 45.087 -1.014 -37.625 1.00 58.47 626 TYR A N 1
ATOM 4958 C CA . TYR A 1 626 ? 46.116 -0.428 -36.778 1.00 58.47 626 TYR A CA 1
ATOM 4959 C C . TYR A 1 626 ? 45.577 -0.088 -35.381 1.00 58.47 626 TYR A C 1
ATOM 4961 O O . TYR A 1 626 ? 46.212 -0.416 -34.375 1.00 58.47 626 TYR A O 1
ATOM 4969 N N . ALA A 1 627 ? 44.376 0.488 -35.290 1.00 55.25 627 ALA A N 1
ATOM 4970 C CA . ALA A 1 627 ? 43.731 0.745 -34.010 1.00 55.25 627 ALA A CA 1
ATOM 4971 C C . ALA A 1 627 ? 43.364 -0.546 -33.257 1.00 55.25 627 ALA A C 1
ATOM 4973 O O . ALA A 1 627 ? 43.641 -0.656 -32.066 1.00 55.25 627 ALA A O 1
ATOM 4974 N N . ILE A 1 628 ? 42.800 -1.546 -33.940 1.00 57.44 628 ILE A N 1
ATOM 4975 C CA . ILE A 1 628 ? 42.478 -2.866 -33.381 1.00 57.44 628 ILE A CA 1
ATOM 4976 C C . ILE A 1 628 ? 43.748 -3.547 -32.853 1.00 57.44 628 ILE A C 1
ATOM 4978 O O . ILE A 1 628 ? 43.748 -4.028 -31.725 1.00 57.44 628 ILE A O 1
ATOM 4982 N N . CYS A 1 629 ? 44.848 -3.536 -33.607 1.00 56.72 629 CYS A N 1
ATOM 4983 C CA . CYS A 1 629 ? 46.137 -4.095 -33.195 1.00 56.72 629 CYS A CA 1
ATOM 4984 C C . CYS A 1 629 ? 46.748 -3.337 -32.014 1.00 56.72 629 CYS A C 1
ATOM 4986 O O . CYS A 1 629 ? 47.238 -3.958 -31.074 1.00 56.72 629 CYS A O 1
ATOM 4988 N N . SER A 1 630 ? 46.665 -2.005 -32.010 1.00 54.19 630 SER A N 1
ATOM 4989 C CA . SER A 1 630 ? 47.127 -1.176 -30.890 1.00 54.19 630 SER A CA 1
ATOM 4990 C C . SER A 1 630 ? 46.365 -1.491 -29.595 1.00 54.19 630 SER A C 1
ATOM 4992 O O . SER A 1 630 ? 46.960 -1.502 -28.515 1.00 54.19 630 SER A O 1
ATOM 4994 N N . VAL A 1 631 ? 45.070 -1.813 -29.716 1.00 52.81 631 VAL A N 1
ATOM 4995 C CA . VAL A 1 631 ? 44.180 -2.228 -28.621 1.00 52.81 631 VAL A CA 1
ATOM 4996 C C . VAL A 1 631 ? 44.424 -3.682 -28.183 1.00 52.81 631 VAL A C 1
ATOM 4998 O O . VAL A 1 631 ? 44.461 -3.964 -26.991 1.00 52.81 631 VAL A O 1
ATOM 5001 N N . ILE A 1 632 ? 44.635 -4.617 -29.115 1.00 52.03 632 ILE A N 1
ATOM 5002 C CA . ILE A 1 632 ? 44.898 -6.042 -28.826 1.00 52.03 632 ILE A CA 1
ATOM 5003 C C . ILE A 1 632 ? 46.219 -6.247 -28.070 1.00 52.03 632 ILE A C 1
ATOM 5005 O O . ILE A 1 632 ? 46.321 -7.152 -27.244 1.00 52.03 632 ILE A O 1
ATOM 5009 N N . SER A 1 633 ? 47.211 -5.383 -28.283 1.00 50.00 633 SER A N 1
ATOM 5010 C CA . SER A 1 633 ? 48.505 -5.409 -27.585 1.00 50.00 633 SER A CA 1
ATOM 5011 C C . SER A 1 633 ? 48.447 -4.938 -26.119 1.00 50.00 633 SER A C 1
ATOM 5013 O O . SER A 1 633 ? 49.468 -4.547 -25.544 1.00 50.00 633 SER A O 1
ATOM 5015 N N . ALA A 1 634 ? 47.263 -4.898 -25.507 1.00 51.16 634 ALA A N 1
ATOM 5016 C CA . ALA A 1 634 ? 47.053 -4.643 -24.088 1.00 51.16 634 ALA A CA 1
ATOM 5017 C C . ALA A 1 634 ? 46.479 -5.921 -23.429 1.00 51.16 634 ALA A C 1
ATOM 5019 O O . ALA A 1 634 ? 45.324 -6.269 -23.686 1.00 51.16 634 ALA A O 1
ATOM 5020 N N . PRO A 1 635 ? 47.268 -6.643 -22.606 1.00 45.31 635 PRO A N 1
ATOM 5021 C CA . PRO A 1 635 ? 46.939 -8.000 -22.142 1.00 45.31 635 PRO A CA 1
ATOM 5022 C C . PRO A 1 635 ? 45.632 -8.130 -21.346 1.00 45.31 635 PRO A C 1
ATOM 5024 O O . PRO A 1 635 ? 45.013 -9.189 -21.351 1.00 45.31 635 PRO A O 1
ATOM 5027 N N . ASP A 1 636 ? 45.180 -7.054 -20.701 1.00 52.31 636 ASP A N 1
ATOM 5028 C CA . ASP A 1 636 ? 44.087 -7.103 -19.721 1.00 52.31 636 ASP A CA 1
ATOM 5029 C C . ASP A 1 636 ? 42.682 -6.913 -20.329 1.00 52.31 636 ASP A C 1
ATOM 5031 O O . ASP A 1 636 ? 41.689 -6.829 -19.604 1.00 52.31 636 ASP A O 1
ATOM 5035 N N . TRP A 1 637 ? 42.566 -6.761 -21.655 1.00 52.53 637 TRP A N 1
ATOM 5036 C CA . TRP A 1 637 ? 41.350 -6.210 -22.280 1.00 52.53 637 TRP A CA 1
ATOM 5037 C C . TRP A 1 637 ? 40.353 -7.256 -22.799 1.00 52.53 637 TRP A C 1
ATOM 5039 O O . TRP A 1 637 ? 39.175 -6.935 -22.965 1.00 52.53 637 TRP A O 1
ATOM 5049 N N . PHE A 1 638 ? 40.786 -8.503 -23.004 1.00 51.56 638 PHE A N 1
ATOM 5050 C CA . PHE A 1 638 ? 39.986 -9.589 -23.587 1.00 51.56 638 PHE A CA 1
ATOM 5051 C C . PHE A 1 638 ? 40.033 -10.833 -22.683 1.00 51.56 638 PHE A C 1
ATOM 5053 O O . PHE A 1 638 ? 40.762 -11.784 -22.950 1.00 51.56 638 PHE A O 1
ATOM 5060 N N . ALA A 1 639 ? 39.284 -10.815 -21.577 1.00 45.34 639 ALA A N 1
ATOM 5061 C CA . ALA A 1 639 ? 39.338 -11.863 -20.550 1.00 45.34 639 ALA A CA 1
ATOM 5062 C C . ALA A 1 639 ? 38.223 -12.930 -20.654 1.00 45.34 639 ALA A C 1
ATOM 5064 O O . ALA A 1 639 ? 38.263 -13.912 -19.917 1.00 45.34 639 ALA A O 1
ATOM 5065 N N . SER A 1 640 ? 37.218 -12.766 -21.530 1.00 51.88 640 SER A N 1
ATOM 5066 C CA . SER A 1 640 ? 36.086 -13.707 -21.651 1.00 51.88 640 SER A CA 1
ATOM 5067 C C . SER A 1 640 ? 36.184 -14.652 -22.864 1.00 51.88 640 SER A C 1
ATOM 5069 O O . SER A 1 640 ? 36.862 -14.361 -23.845 1.00 51.88 640 SER A O 1
ATOM 5071 N N . ASP A 1 641 ? 35.477 -15.787 -22.848 1.00 43.50 641 ASP A N 1
ATOM 5072 C CA . ASP A 1 641 ? 35.518 -16.761 -23.959 1.00 43.50 641 ASP A CA 1
ATOM 5073 C C . ASP A 1 641 ? 34.981 -16.197 -25.291 1.00 43.50 641 ASP A C 1
ATOM 5075 O O . ASP A 1 641 ? 35.484 -16.533 -26.357 1.00 43.50 641 ASP A O 1
ATOM 5079 N N . TRP A 1 642 ? 34.025 -15.261 -25.247 1.00 48.09 642 TRP A N 1
ATOM 5080 C CA . TRP A 1 642 ? 33.524 -14.553 -26.439 1.00 48.09 642 TRP A CA 1
ATOM 5081 C C . TRP A 1 642 ? 34.498 -13.495 -26.964 1.00 48.09 642 TRP A C 1
ATOM 5083 O O . TRP A 1 642 ? 34.558 -13.241 -28.169 1.00 48.09 642 TRP A O 1
ATOM 5093 N N . ASP A 1 643 ? 35.269 -12.883 -26.065 1.00 52.66 643 ASP A N 1
ATOM 5094 C CA . ASP A 1 643 ? 36.370 -12.003 -26.442 1.00 52.66 643 ASP A CA 1
ATOM 5095 C C . ASP A 1 643 ? 37.442 -12.783 -27.206 1.00 52.66 643 ASP A C 1
ATOM 5097 O O . ASP A 1 643 ? 38.080 -12.220 -28.087 1.00 52.66 643 ASP A O 1
ATOM 5101 N N . ARG A 1 644 ? 37.574 -14.090 -26.947 1.00 54.28 644 ARG A N 1
ATOM 5102 C CA . ARG A 1 644 ? 38.487 -14.992 -27.653 1.00 54.28 644 ARG A CA 1
ATOM 5103 C C . ARG A 1 644 ? 38.070 -15.239 -29.108 1.00 54.28 644 ARG A C 1
ATOM 5105 O O . ARG A 1 644 ? 38.933 -15.189 -29.977 1.00 54.28 644 ARG A O 1
ATOM 5112 N N . ASP A 1 645 ? 36.777 -15.401 -29.396 1.00 50.34 645 ASP A N 1
ATOM 5113 C CA . ASP A 1 645 ? 36.254 -15.528 -30.771 1.00 50.34 645 ASP A CA 1
ATOM 5114 C C . ASP A 1 645 ? 36.319 -14.209 -31.546 1.00 50.34 645 ASP A C 1
ATOM 5116 O O . ASP A 1 645 ? 36.598 -14.187 -32.744 1.00 50.34 645 ASP A O 1
ATOM 5120 N N . LEU A 1 646 ? 36.068 -13.083 -30.875 1.00 52.81 646 LEU A N 1
ATOM 5121 C CA . LEU A 1 646 ? 36.205 -11.762 -31.485 1.00 52.81 646 LEU A CA 1
ATOM 5122 C C . LEU A 1 646 ? 37.677 -11.396 -31.706 1.00 52.81 646 LEU A C 1
ATOM 5124 O O . LEU A 1 646 ? 38.006 -10.785 -32.720 1.00 52.81 646 LEU A O 1
ATOM 5128 N N . LEU A 1 647 ? 38.562 -11.792 -30.791 1.00 56.91 647 LEU A N 1
ATOM 5129 C CA . LEU A 1 647 ? 40.010 -11.698 -30.938 1.00 56.91 647 LEU A CA 1
ATOM 5130 C C . LEU A 1 647 ? 40.487 -12.606 -32.072 1.00 56.91 647 LEU A C 1
ATOM 5132 O O . LEU A 1 647 ? 41.278 -12.163 -32.893 1.00 56.91 647 LEU A O 1
ATOM 5136 N N . ALA A 1 648 ? 39.976 -13.834 -32.172 1.00 57.06 648 ALA A N 1
ATOM 5137 C CA . ALA A 1 648 ? 40.259 -14.744 -33.278 1.00 57.06 648 ALA A CA 1
ATOM 5138 C C . ALA A 1 648 ? 39.761 -14.175 -34.611 1.00 57.06 648 ALA A C 1
ATOM 5140 O O . ALA A 1 648 ? 40.489 -14.218 -35.597 1.00 57.06 648 ALA A O 1
ATOM 5141 N N . PHE A 1 649 ? 38.574 -13.567 -34.638 1.00 55.31 649 PHE A N 1
ATOM 5142 C CA . PHE A 1 649 ? 38.040 -12.872 -35.807 1.00 55.31 649 PHE A CA 1
ATOM 5143 C C . PHE A 1 649 ? 38.885 -11.647 -36.181 1.00 55.31 649 PHE A C 1
ATOM 5145 O O . PHE A 1 649 ? 39.266 -11.494 -37.334 1.00 55.31 649 PHE A O 1
ATOM 5152 N N . SER A 1 650 ? 39.258 -10.818 -35.203 1.00 53.91 650 SER A N 1
ATOM 5153 C CA . SER A 1 650 ? 40.117 -9.642 -35.405 1.00 53.91 650 SER A CA 1
ATOM 5154 C C . SER A 1 650 ? 41.508 -10.044 -35.903 1.00 53.91 650 SER A C 1
ATOM 5156 O O . SER A 1 650 ? 42.034 -9.429 -36.825 1.00 53.91 650 SER A O 1
ATOM 5158 N N . ARG A 1 651 ? 42.075 -11.125 -35.348 1.00 57.31 651 ARG A N 1
ATOM 5159 C CA . ARG A 1 651 ? 43.321 -11.750 -35.814 1.00 57.31 651 ARG A CA 1
ATOM 5160 C C . ARG A 1 651 ? 43.169 -12.334 -37.215 1.00 57.31 651 ARG A C 1
ATOM 5162 O O . ARG A 1 651 ? 44.079 -12.192 -38.015 1.00 57.31 651 ARG A O 1
ATOM 5169 N N . SER A 1 652 ? 42.033 -12.946 -37.535 1.00 53.59 652 SER A N 1
ATOM 5170 C CA . SER A 1 652 ? 41.772 -13.515 -38.863 1.00 53.59 652 SER A CA 1
ATOM 5171 C C . SER A 1 652 ? 41.636 -12.426 -39.925 1.00 53.59 652 SER A C 1
ATOM 5173 O O . SER A 1 652 ? 42.247 -12.555 -40.979 1.00 53.59 652 SER A O 1
ATOM 5175 N N . ILE A 1 653 ? 40.928 -11.323 -39.637 1.00 51.91 653 ILE A N 1
ATOM 5176 C CA . ILE A 1 653 ? 40.907 -10.152 -40.528 1.00 51.91 653 ILE A CA 1
ATOM 5177 C C . ILE A 1 653 ? 42.322 -9.594 -40.674 1.00 51.91 653 ILE A C 1
ATOM 5179 O O . ILE A 1 653 ? 42.750 -9.348 -41.799 1.00 51.91 653 ILE A O 1
ATOM 5183 N N . PHE A 1 654 ? 43.063 -9.421 -39.573 1.00 53.88 654 PHE A N 1
ATOM 5184 C CA . PHE A 1 654 ? 44.442 -8.929 -39.619 1.00 53.88 654 PHE A CA 1
ATOM 5185 C C . PHE A 1 654 ? 45.329 -9.801 -40.512 1.00 53.88 654 PHE A C 1
ATOM 5187 O O . PHE A 1 654 ? 45.981 -9.274 -41.404 1.00 53.88 654 PHE A O 1
ATOM 5194 N N . MET A 1 655 ? 45.308 -11.123 -40.329 1.00 52.41 655 MET A N 1
ATOM 5195 C CA . MET A 1 655 ? 46.116 -12.062 -41.112 1.00 52.41 655 MET A CA 1
ATOM 5196 C C . MET A 1 655 ? 45.688 -12.113 -42.580 1.00 52.41 655 MET A C 1
ATOM 5198 O O . MET A 1 655 ? 46.538 -12.139 -43.463 1.00 52.41 655 MET A O 1
ATOM 5202 N N . ALA A 1 656 ? 44.388 -12.079 -42.865 1.00 48.59 656 ALA A N 1
ATOM 5203 C CA . ALA A 1 656 ? 43.893 -12.080 -44.235 1.00 48.59 656 ALA A CA 1
ATOM 5204 C C . ALA A 1 656 ? 44.225 -10.755 -44.956 1.00 48.59 656 ALA A C 1
ATOM 5206 O O . ALA A 1 656 ? 44.681 -10.771 -46.096 1.00 48.59 656 ALA A O 1
ATOM 5207 N N . THR A 1 657 ? 44.133 -9.615 -44.259 1.00 50.38 657 THR A N 1
ATOM 5208 C CA . THR A 1 657 ? 44.547 -8.299 -44.786 1.00 50.38 657 THR A CA 1
ATOM 5209 C C . THR A 1 657 ? 46.061 -8.214 -44.955 1.00 50.38 657 THR A C 1
ATOM 5211 O O . THR A 1 657 ? 46.544 -7.668 -45.942 1.00 50.38 657 THR A O 1
ATOM 5214 N N . TYR A 1 658 ? 46.820 -8.782 -44.015 1.00 50.19 658 TYR A N 1
ATOM 5215 C CA . TYR A 1 658 ? 48.273 -8.900 -44.089 1.00 50.19 658 TYR A CA 1
ATOM 5216 C C . TYR A 1 658 ? 48.691 -9.647 -45.357 1.00 50.19 658 TYR A C 1
ATOM 5218 O O . TYR A 1 658 ? 49.536 -9.157 -46.104 1.00 50.19 658 TYR A O 1
ATOM 5226 N N . PHE A 1 659 ? 48.054 -10.787 -45.637 1.00 49.72 659 PHE A N 1
ATOM 5227 C CA . PHE A 1 659 ? 48.322 -11.571 -46.839 1.00 49.72 659 PHE A CA 1
ATOM 5228 C C . PHE A 1 659 ? 47.950 -10.818 -48.120 1.00 49.72 659 PHE A C 1
ATOM 5230 O O . PHE A 1 659 ? 48.766 -10.760 -49.037 1.00 49.72 659 PHE A O 1
ATOM 5237 N N . GLU A 1 660 ? 46.777 -10.186 -48.189 1.00 46.75 660 GLU A N 1
ATOM 5238 C CA . GLU A 1 660 ? 46.368 -9.463 -49.400 1.00 46.75 660 GLU A CA 1
ATOM 5239 C C . GLU A 1 660 ? 47.189 -8.191 -49.654 1.00 46.75 660 GLU A C 1
ATOM 5241 O O . GLU A 1 660 ? 47.592 -7.942 -50.788 1.00 46.75 660 GLU A O 1
ATOM 5246 N N . CYS A 1 661 ? 47.535 -7.417 -48.618 1.00 47.03 661 CYS A N 1
ATOM 5247 C CA . CYS A 1 661 ? 48.428 -6.261 -48.756 1.00 47.03 661 CYS A CA 1
ATOM 5248 C C . CYS A 1 661 ? 49.861 -6.665 -49.135 1.00 47.03 661 CYS A C 1
ATOM 5250 O O . CYS A 1 661 ? 50.520 -5.925 -49.868 1.00 47.03 661 CYS A O 1
ATOM 5252 N N . ALA A 1 662 ? 50.338 -7.825 -48.664 1.00 50.00 662 ALA A N 1
ATOM 5253 C CA . ALA A 1 662 ? 51.657 -8.355 -49.013 1.00 50.00 662 ALA A CA 1
ATOM 5254 C C . ALA A 1 662 ? 51.699 -8.801 -50.478 1.00 50.00 662 ALA A C 1
ATOM 5256 O O . ALA A 1 662 ? 52.670 -8.522 -51.179 1.00 50.00 662 ALA A O 1
ATOM 5257 N N . ILE A 1 663 ? 50.622 -9.433 -50.954 1.00 49.97 663 ILE A N 1
ATOM 5258 C CA . ILE A 1 663 ? 50.463 -9.858 -52.350 1.00 49.97 663 ILE A CA 1
ATOM 5259 C C . ILE A 1 663 ? 50.295 -8.648 -53.282 1.00 49.97 663 ILE A C 1
ATOM 5261 O O . ILE A 1 663 ? 50.872 -8.626 -54.366 1.00 49.97 663 ILE A O 1
ATOM 5265 N N . ALA A 1 664 ? 49.557 -7.618 -52.859 1.00 47.97 664 ALA A N 1
ATOM 5266 C CA . ALA A 1 664 ? 49.310 -6.411 -53.648 1.00 47.97 664 ALA A CA 1
ATOM 5267 C C . ALA A 1 664 ? 50.455 -5.373 -53.596 1.00 47.97 664 ALA A C 1
ATOM 5269 O O . ALA A 1 664 ? 50.344 -4.310 -54.207 1.00 47.97 664 ALA A O 1
ATOM 5270 N N . GLY A 1 665 ? 51.549 -5.647 -52.872 1.00 45.72 665 GLY A N 1
ATOM 5271 C CA . GLY A 1 665 ? 52.702 -4.742 -52.762 1.00 45.72 665 GLY A CA 1
ATOM 5272 C C . GLY A 1 665 ? 52.378 -3.396 -52.103 1.00 45.72 665 GLY A C 1
ATOM 5273 O O . GLY A 1 665 ? 53.055 -2.398 -52.355 1.00 45.72 665 GLY A O 1
ATOM 5274 N N . VAL A 1 666 ? 51.323 -3.338 -51.285 1.00 49.31 666 VAL A N 1
ATOM 5275 C CA . VAL A 1 666 ? 50.808 -2.081 -50.736 1.00 49.31 666 VAL A CA 1
ATOM 5276 C C . VAL A 1 666 ? 51.644 -1.663 -49.512 1.00 49.31 666 VAL A C 1
ATOM 5278 O O . VAL A 1 666 ? 51.765 -2.445 -48.564 1.00 49.31 666 VAL A O 1
ATOM 5281 N N . PRO A 1 667 ? 52.172 -0.419 -49.443 1.00 49.19 667 PRO A N 1
ATOM 5282 C CA . PRO A 1 667 ? 53.046 0.050 -48.351 1.00 49.19 667 PRO A CA 1
ATOM 5283 C C . PRO A 1 667 ? 52.401 0.091 -46.956 1.00 49.19 667 PRO A C 1
ATOM 5285 O O . PRO A 1 667 ? 53.074 0.381 -45.967 1.00 49.19 667 PRO A O 1
ATOM 5288 N N . ILE A 1 668 ? 51.102 -0.197 -46.860 1.00 48.53 668 ILE A N 1
ATOM 5289 C CA . ILE A 1 668 ? 50.324 -0.234 -45.616 1.00 48.53 668 ILE A CA 1
ATOM 5290 C C . ILE A 1 668 ? 50.955 -1.170 -44.581 1.00 48.53 668 ILE A C 1
ATOM 5292 O O . ILE A 1 668 ? 50.953 -0.856 -43.395 1.00 48.53 668 ILE A O 1
ATOM 5296 N N . LEU A 1 669 ? 51.573 -2.269 -45.017 1.00 47.81 669 LEU A N 1
ATOM 5297 C CA . LEU A 1 669 ? 52.300 -3.185 -44.135 1.00 47.81 669 LEU A CA 1
ATOM 5298 C C . LEU A 1 669 ? 53.514 -2.536 -43.473 1.00 47.81 669 LEU A C 1
ATOM 5300 O O . LEU A 1 669 ? 53.743 -2.737 -42.283 1.00 47.81 669 LEU A O 1
ATOM 5304 N N . HIS A 1 670 ? 54.262 -1.723 -44.219 1.00 48.97 670 HIS A N 1
ATOM 5305 C CA . HIS A 1 670 ? 55.393 -0.972 -43.683 1.00 48.97 670 HIS A CA 1
ATOM 5306 C C . HIS A 1 670 ? 54.909 0.101 -42.699 1.00 48.97 670 HIS A C 1
ATOM 5308 O O . HIS A 1 670 ? 55.508 0.280 -41.646 1.00 48.97 670 HIS A O 1
ATOM 5314 N N . TYR A 1 671 ? 53.774 0.744 -42.990 1.00 47.56 671 TYR A N 1
ATOM 5315 C CA . TYR A 1 671 ? 53.140 1.732 -42.115 1.00 47.56 671 TYR A CA 1
ATOM 5316 C C . TYR A 1 671 ? 52.611 1.120 -40.801 1.00 47.56 671 TYR A C 1
ATOM 5318 O O . TYR A 1 671 ? 52.878 1.657 -39.728 1.00 47.56 671 TYR A O 1
ATOM 5326 N N . ILE A 1 672 ? 51.920 -0.025 -40.850 1.00 50.00 672 ILE A N 1
ATOM 5327 C CA . ILE A 1 672 ? 51.422 -0.730 -39.655 1.00 50.00 672 ILE A CA 1
ATOM 5328 C C . ILE A 1 672 ? 52.593 -1.295 -38.835 1.00 50.00 672 ILE A C 1
ATOM 5330 O O . ILE A 1 672 ? 52.620 -1.132 -37.617 1.00 50.00 672 ILE A O 1
ATOM 5334 N N . TYR A 1 673 ? 53.587 -1.907 -39.490 1.00 49.34 673 TYR A N 1
ATOM 5335 C CA . TYR A 1 673 ? 54.774 -2.458 -38.831 1.00 49.34 673 TYR A CA 1
ATOM 5336 C C . TYR A 1 673 ? 55.621 -1.372 -38.160 1.00 49.34 673 TYR A C 1
ATOM 5338 O O . TYR A 1 673 ? 55.974 -1.524 -36.994 1.00 49.34 673 TYR A O 1
ATOM 5346 N N . ILE A 1 674 ? 55.904 -0.255 -38.844 1.00 48.12 674 ILE A N 1
ATOM 5347 C CA . ILE A 1 674 ? 56.646 0.877 -38.267 1.00 48.12 674 ILE A CA 1
ATOM 5348 C C . ILE A 1 674 ? 55.902 1.458 -37.068 1.00 48.12 674 ILE A C 1
ATOM 5350 O O . ILE A 1 674 ? 56.515 1.663 -36.025 1.00 48.12 674 ILE A O 1
ATOM 5354 N N . ASN A 1 675 ? 54.593 1.684 -37.172 1.00 45.38 675 ASN A N 1
ATOM 5355 C CA . ASN A 1 675 ? 53.843 2.304 -36.082 1.00 45.38 675 ASN A CA 1
ATOM 5356 C C . ASN A 1 675 ? 53.634 1.369 -34.873 1.00 45.38 675 ASN A C 1
ATOM 5358 O O . ASN A 1 675 ? 53.614 1.838 -33.734 1.00 45.38 675 ASN A O 1
ATOM 5362 N N . LEU A 1 676 ? 53.560 0.046 -35.076 1.00 46.22 676 LEU A N 1
ATOM 5363 C CA . LEU A 1 676 ? 53.598 -0.930 -33.977 1.00 46.22 676 LEU A CA 1
ATOM 5364 C C . LEU A 1 676 ? 54.992 -1.006 -33.319 1.00 46.22 676 LEU A C 1
ATOM 5366 O O . LEU A 1 676 ? 55.080 -1.116 -32.094 1.00 46.22 676 LEU A O 1
ATOM 5370 N N . ASN A 1 677 ? 56.072 -0.876 -34.103 1.00 40.84 677 ASN A N 1
ATOM 5371 C CA . ASN A 1 677 ? 57.453 -0.844 -33.600 1.00 40.84 677 ASN A CA 1
ATOM 5372 C C . ASN A 1 677 ? 57.785 0.449 -32.835 1.00 40.84 677 ASN A C 1
ATOM 5374 O O . ASN A 1 677 ? 58.459 0.397 -31.808 1.00 40.84 677 ASN A O 1
ATOM 5378 N N . LEU A 1 678 ? 57.288 1.606 -33.289 1.00 39.44 678 LEU A N 1
ATOM 5379 C CA . LEU A 1 678 ? 57.523 2.909 -32.648 1.00 39.44 678 LEU A CA 1
ATOM 5380 C C . LEU A 1 678 ? 56.928 3.001 -31.231 1.00 39.44 678 LEU A C 1
ATOM 5382 O O . LEU A 1 678 ? 57.424 3.771 -30.414 1.00 39.44 678 LEU A O 1
ATOM 5386 N N . ASN A 1 679 ? 55.917 2.186 -30.915 1.00 38.56 679 ASN A N 1
ATOM 5387 C CA . ASN A 1 679 ? 55.301 2.113 -29.586 1.00 38.56 679 ASN A CA 1
ATOM 5388 C C . ASN A 1 679 ? 55.889 1.010 -28.679 1.00 38.56 679 ASN A C 1
ATOM 5390 O O . ASN A 1 679 ? 55.342 0.749 -27.606 1.00 38.56 679 ASN A O 1
ATOM 5394 N N . GLY A 1 680 ? 56.984 0.349 -29.081 1.00 37.00 680 GLY A N 1
ATOM 5395 C CA . GLY A 1 680 ? 57.725 -0.601 -28.238 1.00 37.00 680 GLY A CA 1
ATOM 5396 C C . GLY A 1 680 ? 56.983 -1.900 -27.888 1.00 37.00 680 GLY A C 1
ATOM 5397 O O . GLY A 1 680 ? 57.363 -2.584 -26.940 1.00 37.00 680 GLY A O 1
ATOM 5398 N N . LYS A 1 681 ? 55.918 -2.257 -28.617 1.00 42.62 681 LYS A N 1
ATOM 5399 C CA . LYS A 1 681 ? 55.108 -3.459 -28.359 1.00 42.62 681 LYS A CA 1
ATOM 5400 C C . LYS A 1 681 ? 55.383 -4.541 -29.405 1.00 42.62 681 LYS A C 1
ATOM 5402 O O . LYS A 1 681 ? 54.556 -4.810 -30.268 1.00 42.62 681 LYS A O 1
ATOM 5407 N N . THR A 1 682 ? 56.548 -5.174 -29.317 1.00 37.34 682 THR A N 1
ATOM 5408 C CA . THR A 1 682 ? 57.010 -6.208 -30.263 1.00 37.34 682 THR A CA 1
ATOM 5409 C C . THR A 1 682 ? 56.479 -7.621 -30.003 1.00 37.34 682 THR A C 1
ATOM 5411 O O . THR A 1 682 ? 56.710 -8.501 -30.820 1.00 37.34 682 THR A O 1
ATOM 5414 N N . ASN A 1 683 ? 55.737 -7.875 -28.922 1.00 37.22 683 ASN A N 1
ATOM 5415 C CA . ASN A 1 683 ? 55.360 -9.248 -28.540 1.00 37.22 683 ASN A CA 1
ATOM 5416 C C . ASN A 1 683 ? 54.015 -9.748 -29.116 1.00 37.22 683 ASN A C 1
ATOM 5418 O O . ASN A 1 683 ? 53.409 -10.641 -28.528 1.00 37.22 683 ASN A O 1
ATOM 5422 N N . VAL A 1 684 ? 53.502 -9.165 -30.206 1.00 40.62 684 VAL A N 1
ATOM 5423 C CA . VAL A 1 684 ? 52.161 -9.510 -30.746 1.00 40.62 684 VAL A CA 1
ATOM 5424 C C . VAL A 1 684 ? 52.189 -10.119 -32.152 1.00 40.62 684 VAL A C 1
ATOM 5426 O O . VAL A 1 684 ? 51.136 -10.512 -32.652 1.00 40.62 684 VAL A O 1
ATOM 5429 N N . LEU A 1 685 ? 53.365 -10.267 -32.767 1.00 32.22 685 LEU A N 1
ATOM 5430 C CA . LEU A 1 685 ? 53.511 -11.096 -33.967 1.00 32.22 685 LEU A CA 1
ATOM 5431 C C . LEU A 1 685 ? 53.794 -12.550 -33.593 1.00 32.22 685 LEU A C 1
ATOM 5433 O O . LEU A 1 685 ? 54.776 -12.776 -32.851 1.00 32.22 685 LEU A O 1
#